Protein AF-A0A3M7NLU6-F1 (afdb_monomer)

Solvent-accessible surface area (backbone atoms only — not comparable to full-atom values): 25432 Å² total; per-residue (Å²): 137,87,86,80,83,90,80,83,86,83,83,80,80,74,83,74,96,72,79,91,69,81,78,71,74,75,53,53,20,54,50,48,94,90,37,78,83,44,77,76,46,84,55,76,46,59,90,83,36,58,66,84,54,38,57,41,34,36,64,94,35,78,49,39,66,69,59,58,72,89,35,48,72,43,39,31,60,65,61,50,48,51,49,52,59,74,25,58,91,34,41,10,62,46,28,34,52,42,37,51,44,50,48,53,22,52,58,48,48,70,73,38,61,45,60,50,98,86,68,51,78,40,63,49,54,74,28,28,39,48,35,65,59,64,88,77,51,95,77,60,64,91,67,68,95,75,68,71,75,70,53,69,74,56,47,55,64,37,35,72,72,86,59,83,66,80,62,97,73,74,68,81,61,52,97,78,67,49,81,67,61,70,32,44,69,71,53,47,49,50,51,45,50,50,50,32,54,48,21,57,76,67,61,32,58,68,64,66,43,27,41,35,51,34,35,53,42,60,52,29,48,45,51,26,52,51,30,48,52,50,31,52,55,41,44,53,54,34,54,52,45,51,51,50,47,51,53,53,51,52,45,46,75,69,70,78,56,61,86,71,42,64,60,53,52,54,49,47,52,52,51,41,53,52,34,52,48,52,35,54,55,29,50,50,49,28,55,52,28,49,50,53,28,50,62,32,56,77,65,47,81,73,68,78,72,70,72,70,75,72,71,76,77,76,70,86,70,84,74,79,78,79,89,76,79,89,78,81,91,77,91,75,90,80,86,79,84,84,79,82,81,80,86,83,80,81,78,82,81,81,78,85,87,82,83,80,86,88,87,85,87,82,82,88,86,86,83,91,79,90,79,94,74,80,85,78,79,83,75,72,76,75,80,80,72,80,77,78,72,76,63,76,67,68,81,70,53,83,76,82,123

Foldseek 3Di:
DDDDDDDDDDDDDDPDPDDPPPCPVQDFQQDQLVCNVPDGGPDGFDPVQQPLQCLQQPNPDPLSLLQDPVLFRTHHPVRLVVLCVVCVVQQLVSQLSSLSRVLSSLVSQQPDWFAFPVRDIGRQFPFWFKAADDCPDPPNDPDDPPQDDDPPVSVCLRDVPPPPDDDPPPPDDDDLRDPTPTHDSVRVNVVSVVQSVVSNVVSHHRGRMYIHTHGQLNVLVSQLVVLVVQLVVLVVVLVVLVVVLVVLVVCVVVVNDDPVSVVVNVVSVVVNVVSVVSNVVSVVSNVVSVVSSVRVVVGRPDGPPPPPPPPPPPPPPPDDDDDDDDDDDDDDDDDDDDDDDDDPDPDDDDDDDDDDDDDDDDDDDDDDDDDDDDDDDPPPPDPPPPPPPPPVPCVVPVPPD

Mean predicted aligned error: 15.54 Å

Structure (mmCIF, N/CA/C/O backbone):
data_AF-A0A3M7NLU6-F1
#
_entry.id   AF-A0A3M7NLU6-F1
#
loop_
_atom_site.group_PDB
_atom_site.id
_atom_site.type_symbol
_atom_site.label_atom_id
_atom_site.label_alt_id
_atom_site.label_comp_id
_atom_site.label_asym_id
_atom_site.label_entity_id
_atom_site.label_seq_id
_atom_site.pdbx_PDB_ins_code
_atom_site.Cartn_x
_atom_site.Cartn_y
_atom_site.Cartn_z
_atom_site.occupancy
_atom_site.B_iso_or_equiv
_atom_site.auth_seq_id
_atom_site.auth_comp_id
_atom_site.auth_asym_id
_atom_site.auth_atom_id
_atom_site.pdbx_PDB_model_num
ATOM 1 N N . MET A 1 1 ? -59.623 -43.853 -1.944 1.00 43.34 1 MET A N 1
ATOM 2 C CA . MET A 1 1 ? -58.391 -43.489 -2.674 1.00 43.34 1 MET A CA 1
ATOM 3 C C . MET A 1 1 ? -58.543 -42.044 -3.094 1.00 43.34 1 MET A C 1
ATOM 5 O O . MET A 1 1 ? -59.326 -41.757 -3.987 1.00 43.34 1 MET A O 1
ATOM 9 N N . SER A 1 2 ? -57.949 -41.145 -2.314 1.00 37.09 2 SER A N 1
ATOM 10 C CA . SER A 1 2 ? -58.278 -39.720 -2.311 1.00 37.09 2 SER A CA 1
ATOM 11 C C . SER A 1 2 ? -57.424 -38.958 -3.319 1.00 37.09 2 SER A C 1
ATOM 13 O O . SER A 1 2 ? -56.200 -38.962 -3.231 1.00 37.09 2 SER A O 1
ATOM 15 N N . SER A 1 3 ? -58.096 -38.313 -4.267 1.00 39.22 3 SER A N 1
ATOM 16 C CA . SER A 1 3 ? -57.555 -37.350 -5.221 1.00 39.22 3 SER A CA 1
ATOM 17 C C . SER A 1 3 ? -57.434 -35.972 -4.569 1.00 39.22 3 SER A C 1
ATOM 19 O O . SER A 1 3 ? -58.435 -35.442 -4.087 1.00 39.22 3 SER A O 1
ATOM 21 N N . LEU A 1 4 ? -56.245 -35.370 -4.595 1.00 44.31 4 LEU A N 1
ATOM 22 C CA . LEU A 1 4 ? -56.046 -33.963 -4.250 1.00 44.31 4 LEU A CA 1
ATOM 23 C C . LEU A 1 4 ? -55.300 -33.258 -5.385 1.00 44.31 4 LEU A C 1
ATOM 25 O O . LEU A 1 4 ? -54.147 -33.554 -5.685 1.00 44.31 4 LEU A O 1
ATOM 29 N N . THR A 1 5 ? -56.013 -32.332 -6.014 1.00 46.88 5 THR A N 1
ATOM 30 C CA . THR A 1 5 ? -55.510 -31.246 -6.859 1.00 46.88 5 THR A CA 1
ATOM 31 C C . THR A 1 5 ? -54.857 -30.163 -5.991 1.00 46.88 5 THR A C 1
ATOM 33 O O . THR A 1 5 ? -55.408 -29.864 -4.929 1.00 46.88 5 THR A O 1
ATOM 36 N N . PRO A 1 6 ? -53.766 -29.504 -6.420 1.00 48.41 6 PRO A N 1
ATOM 37 C CA . PRO A 1 6 ? -53.266 -28.314 -5.745 1.00 48.41 6 PRO A CA 1
ATOM 38 C C . PRO A 1 6 ? -53.915 -27.044 -6.314 1.00 48.41 6 PRO A C 1
ATOM 40 O O . PRO A 1 6 ? -53.893 -26.798 -7.520 1.00 48.41 6 PRO A O 1
ATOM 43 N N . SER A 1 7 ? -54.495 -26.249 -5.414 1.00 38.16 7 SER A N 1
ATOM 44 C CA . SER A 1 7 ? -55.097 -24.942 -5.674 1.00 38.16 7 SER A CA 1
ATOM 45 C C . SER A 1 7 ? -54.086 -23.805 -5.476 1.00 38.16 7 SER A C 1
ATOM 47 O O . SER A 1 7 ? -53.439 -23.719 -4.438 1.00 38.16 7 SER A O 1
ATOM 49 N N . SER A 1 8 ? -53.988 -22.980 -6.517 1.00 41.34 8 SER A N 1
ATOM 50 C CA . SER A 1 8 ? -53.869 -21.516 -6.599 1.00 41.34 8 SER A CA 1
ATOM 51 C C . SER A 1 8 ? -53.271 -20.660 -5.467 1.00 41.34 8 SER A C 1
ATOM 53 O O . SER A 1 8 ? -53.745 -20.647 -4.336 1.00 41.34 8 SER A O 1
ATOM 55 N N . ASP A 1 9 ? -52.358 -19.793 -5.922 1.00 36.47 9 ASP A N 1
ATOM 56 C CA . ASP A 1 9 ? -52.263 -18.350 -5.656 1.00 36.47 9 ASP A CA 1
ATOM 57 C C . ASP A 1 9 ? -51.984 -17.853 -4.231 1.00 36.47 9 ASP A C 1
ATOM 59 O O . ASP A 1 9 ? -52.881 -17.481 -3.478 1.00 36.47 9 ASP A O 1
ATOM 63 N N . THR A 1 10 ? -50.693 -17.636 -3.954 1.00 37.81 10 THR A N 1
ATOM 64 C CA . THR A 1 10 ? -50.247 -16.661 -2.949 1.00 37.81 10 THR A CA 1
ATOM 65 C C . THR A 1 10 ? -49.453 -15.556 -3.642 1.00 37.81 10 THR A C 1
ATOM 67 O O . THR A 1 10 ? -48.255 -15.674 -3.901 1.00 37.81 10 THR A O 1
ATOM 70 N N . LEU A 1 11 ? -50.153 -14.468 -3.965 1.00 32.41 11 LEU A N 1
ATOM 71 C CA . LEU A 1 11 ? -49.576 -13.200 -4.401 1.00 32.41 11 LEU A CA 1
ATOM 72 C C . LEU A 1 11 ? -48.699 -12.628 -3.276 1.00 32.41 11 LEU A C 1
ATOM 74 O O . LEU A 1 11 ? -49.196 -12.246 -2.217 1.00 32.41 11 LEU A O 1
ATOM 78 N N . TYR A 1 12 ? -47.391 -12.543 -3.513 1.00 36.19 12 TYR A N 1
ATOM 79 C CA . TYR A 1 12 ? -46.491 -11.744 -2.688 1.00 36.19 12 TYR A CA 1
ATOM 80 C C . TYR A 1 12 ? -46.736 -10.261 -2.974 1.00 36.19 12 TYR A C 1
ATOM 82 O O . TYR A 1 12 ? -46.349 -9.731 -4.016 1.00 36.19 12 TYR A O 1
ATOM 90 N N . SER A 1 13 ? -47.381 -9.587 -2.027 1.00 33.62 13 SER A N 1
ATOM 91 C CA . SER A 1 13 ? -47.495 -8.132 -1.989 1.00 33.62 13 SER A CA 1
ATOM 92 C C . SER A 1 13 ? -46.105 -7.497 -1.884 1.00 33.62 13 SER A C 1
ATOM 94 O O . SER A 1 13 ? -45.442 -7.581 -0.850 1.00 33.62 13 SER A O 1
ATOM 96 N N . LEU A 1 14 ? -45.671 -6.841 -2.960 1.00 35.69 14 LEU A N 1
ATOM 97 C CA . LEU A 1 14 ? -44.532 -5.924 -2.964 1.00 35.69 14 LEU A CA 1
ATOM 98 C C . LEU A 1 14 ? -44.822 -4.742 -2.021 1.00 35.69 14 LEU A C 1
ATOM 100 O O . LEU A 1 14 ? -45.878 -4.114 -2.151 1.00 35.69 14 LEU A O 1
ATOM 104 N N . PRO A 1 15 ? -43.911 -4.382 -1.098 1.00 39.62 15 PRO A N 1
ATOM 105 C CA . PRO A 1 15 ? -44.073 -3.171 -0.320 1.00 39.62 15 PRO A CA 1
ATOM 106 C C . PRO A 1 15 ? -43.943 -1.947 -1.231 1.00 39.62 15 PRO A C 1
ATOM 108 O O . PRO A 1 15 ? -42.929 -1.713 -1.888 1.00 39.62 15 PRO A O 1
ATOM 111 N N . SER A 1 16 ? -45.035 -1.189 -1.238 1.00 39.28 16 SER A N 1
ATOM 112 C CA . SER A 1 16 ? -45.249 0.099 -1.882 1.00 39.28 16 SER A CA 1
ATOM 113 C C . SER A 1 16 ? -44.059 1.054 -1.746 1.00 39.28 16 SER A C 1
ATOM 115 O O . SER A 1 16 ? -43.602 1.374 -0.648 1.00 39.28 16 SER A O 1
ATOM 117 N N . THR A 1 17 ? -43.62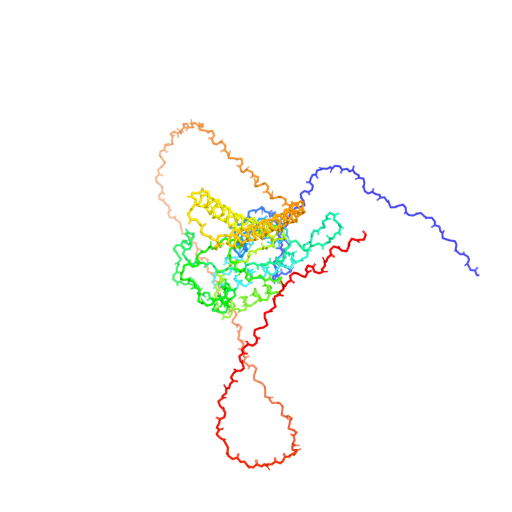4 1.586 -2.887 1.00 47.28 17 THR A N 1
ATOM 118 C CA . THR A 1 17 ? -42.724 2.731 -3.038 1.00 47.28 17 THR A CA 1
ATOM 119 C C . THR A 1 17 ? -43.351 3.984 -2.424 1.00 47.28 17 THR A C 1
ATOM 121 O O . THR A 1 17 ? -44.048 4.740 -3.096 1.00 47.28 17 THR A O 1
ATOM 124 N N . GLY A 1 18 ? -43.120 4.205 -1.131 1.00 39.78 18 GLY A N 1
ATOM 125 C CA . GLY A 1 18 ? -43.609 5.370 -0.398 1.00 39.78 18 GLY A CA 1
ATOM 126 C C . GLY A 1 18 ? -42.501 6.041 0.409 1.00 39.78 18 GLY A C 1
ATOM 127 O O . GLY A 1 18 ? -42.007 5.480 1.376 1.00 39.78 18 GLY A O 1
ATOM 128 N N . SER A 1 19 ? -42.176 7.280 0.037 1.00 38.53 19 SER A N 1
ATOM 129 C CA . SER A 1 19 ? -41.402 8.263 0.810 1.00 38.53 19 SER A CA 1
ATOM 130 C C . SER A 1 19 ? -39.901 7.997 1.007 1.00 38.53 19 SER A C 1
ATOM 132 O O . SER A 1 19 ? -39.433 7.374 1.954 1.00 38.53 19 SER A O 1
ATOM 134 N N . ARG A 1 20 ? -39.113 8.609 0.119 1.00 41.53 20 ARG A N 1
ATOM 135 C CA . ARG A 1 20 ? -37.643 8.645 0.095 1.00 41.53 20 ARG A CA 1
ATOM 136 C C . ARG A 1 20 ? -37.065 9.626 1.133 1.00 41.53 20 ARG A C 1
ATOM 138 O O . ARG A 1 20 ? -36.112 10.352 0.851 1.00 41.53 20 ARG A O 1
ATOM 145 N N . ALA A 1 21 ? -37.650 9.669 2.330 1.00 43.25 21 ALA A N 1
ATOM 146 C CA . ALA A 1 21 ? -37.003 10.266 3.487 1.00 43.25 21 ALA A CA 1
ATOM 147 C C . ALA A 1 21 ? -35.824 9.358 3.833 1.00 43.25 21 ALA A C 1
ATOM 149 O O . ALA A 1 21 ? -36.020 8.217 4.235 1.00 43.25 21 ALA A O 1
ATOM 150 N N . SER A 1 22 ? -34.609 9.847 3.579 1.00 46.53 22 SER A N 1
ATOM 151 C CA . SER A 1 22 ? -33.340 9.183 3.874 1.00 46.53 22 SER A CA 1
ATOM 152 C C . SER A 1 22 ? -33.394 8.566 5.270 1.00 46.53 22 SER A C 1
ATOM 154 O O . SER A 1 22 ? -33.174 9.267 6.259 1.00 46.53 22 SER A O 1
ATOM 156 N N . ALA A 1 23 ? -33.695 7.267 5.349 1.00 44.94 23 ALA A N 1
ATOM 157 C CA . ALA A 1 23 ? -33.526 6.469 6.545 1.00 44.94 23 ALA A CA 1
ATOM 158 C C . ALA A 1 23 ? -32.021 6.424 6.788 1.00 44.94 23 ALA A C 1
ATOM 160 O O . ALA A 1 23 ? -31.314 5.535 6.325 1.00 44.94 23 ALA A O 1
ATOM 161 N N . VAL A 1 24 ? -31.507 7.468 7.438 1.00 53.91 24 VAL A N 1
ATOM 162 C CA . VAL A 1 24 ? -30.212 7.417 8.091 1.00 53.91 24 VAL A CA 1
ATOM 163 C C . VAL A 1 24 ? -30.417 6.377 9.173 1.00 53.91 24 VAL A C 1
ATOM 165 O O . VAL A 1 24 ? -30.942 6.669 10.250 1.00 53.91 24 VAL A O 1
ATOM 168 N N . GLU A 1 25 ? -30.131 5.134 8.809 1.00 58.25 25 GLU A N 1
ATOM 169 C CA . GLU A 1 25 ? -30.081 4.007 9.710 1.00 58.25 25 GLU A CA 1
ATOM 170 C C . GLU A 1 25 ? -29.212 4.462 10.878 1.00 58.25 25 GLU A C 1
ATOM 172 O O . GLU A 1 25 ? -28.054 4.861 10.712 1.00 58.25 25 GLU A O 1
ATOM 177 N N . HIS A 1 26 ? -29.850 4.622 12.035 1.00 65.06 26 HIS A N 1
ATOM 178 C CA . HIS A 1 26 ? -29.208 5.246 13.174 1.00 65.06 26 HIS A CA 1
ATOM 179 C C . HIS A 1 26 ? -28.112 4.299 13.636 1.00 65.06 26 HIS A C 1
ATOM 181 O O . HIS A 1 26 ? -28.404 3.266 14.232 1.00 65.06 26 HIS A O 1
ATOM 187 N N . ILE A 1 27 ? -26.864 4.656 13.345 1.00 71.38 27 ILE A N 1
ATOM 188 C CA . ILE A 1 27 ? -25.698 3.901 13.779 1.00 71.38 27 ILE A CA 1
ATOM 189 C C . ILE A 1 27 ? -25.696 3.899 15.313 1.00 71.38 27 ILE A C 1
ATOM 191 O O . ILE A 1 27 ? -25.546 4.948 15.951 1.00 71.38 27 ILE A O 1
ATOM 195 N N . ARG A 1 28 ? -25.935 2.722 15.895 1.00 77.44 28 ARG A N 1
ATOM 196 C CA . ARG A 1 28 ? -25.990 2.524 17.346 1.00 77.44 28 ARG A CA 1
ATOM 197 C C . ARG A 1 28 ? -24.605 2.214 17.887 1.00 77.44 28 ARG A C 1
ATOM 199 O O . ARG A 1 28 ? -23.745 1.712 17.167 1.00 77.44 28 ARG A O 1
ATOM 206 N N . CYS A 1 29 ? -24.408 2.531 19.161 1.00 82.12 29 CYS A N 1
ATOM 207 C CA . CYS A 1 29 ? -23.215 2.102 19.866 1.00 82.12 29 CYS A CA 1
ATOM 208 C C . CYS A 1 29 ? -23.283 0.583 20.038 1.00 82.12 29 CYS A C 1
ATOM 210 O O . CYS A 1 29 ? -24.271 0.043 20.534 1.00 82.12 29 CYS A O 1
ATOM 212 N N . GLU A 1 30 ? -22.238 -0.088 19.580 1.00 79.69 30 GLU A N 1
ATOM 213 C CA . GLU A 1 30 ? -22.092 -1.529 19.659 1.00 79.69 30 GLU A CA 1
ATOM 214 C C . GLU A 1 30 ? -21.817 -1.949 21.107 1.00 79.69 30 GLU A C 1
ATOM 216 O O . GLU A 1 30 ? -21.178 -1.190 21.853 1.00 79.69 30 GLU A O 1
ATOM 221 N N . PRO A 1 31 ? -22.311 -3.131 21.517 1.00 73.06 31 PRO A N 1
ATOM 222 C CA . PRO A 1 31 ? -21.926 -3.723 22.788 1.00 73.06 31 PRO A CA 1
ATOM 223 C C . PRO A 1 31 ? -20.411 -3.941 22.818 1.00 73.06 31 PRO A C 1
ATOM 225 O O . PRO A 1 31 ? -19.740 -3.988 21.780 1.00 73.06 31 PRO A O 1
ATOM 228 N N . ASP A 1 32 ? -19.861 -4.022 24.025 1.00 73.19 32 ASP A N 1
ATOM 229 C CA . ASP A 1 32 ? -18.447 -4.318 24.198 1.00 73.19 32 ASP A CA 1
ATOM 230 C C . ASP A 1 32 ? -18.114 -5.636 23.479 1.00 73.19 32 ASP A C 1
ATOM 232 O O . ASP A 1 32 ? -18.761 -6.641 23.759 1.00 73.19 32 ASP A O 1
ATOM 236 N N . PRO A 1 33 ? -17.105 -5.686 22.589 1.00 69.81 33 PRO A N 1
ATOM 237 C CA . PRO A 1 33 ? -16.631 -6.959 22.057 1.00 69.81 33 PRO A CA 1
ATOM 238 C C . PRO A 1 33 ? -16.288 -7.987 23.150 1.00 69.81 33 PRO A C 1
ATOM 240 O O . PRO A 1 33 ? -16.309 -9.183 22.878 1.00 69.81 33 PRO A O 1
ATOM 243 N N . LEU A 1 34 ? -15.952 -7.521 24.359 1.00 67.12 34 LEU A N 1
ATOM 244 C CA . LEU A 1 34 ? -15.660 -8.350 25.530 1.00 67.12 34 LEU A CA 1
ATOM 245 C C . LEU A 1 34 ? -16.882 -8.691 26.393 1.00 67.12 34 LEU A C 1
ATOM 247 O O . LEU A 1 34 ? -16.785 -9.580 27.233 1.00 67.12 34 LEU A O 1
ATOM 251 N N . ASP A 1 35 ? -18.001 -7.999 26.205 1.00 71.12 35 ASP A N 1
ATOM 252 C CA . ASP A 1 35 ? -19.240 -8.203 26.955 1.00 71.12 35 ASP A CA 1
ATOM 253 C C . ASP A 1 35 ? -20.427 -8.102 25.979 1.00 71.12 35 ASP A C 1
ATOM 255 O O . ASP A 1 35 ? -21.037 -7.034 25.835 1.00 71.12 35 ASP A O 1
ATOM 259 N N . PRO A 1 36 ? -20.715 -9.191 25.236 1.00 65.25 36 PRO A N 1
ATOM 260 C CA . PRO A 1 36 ? -21.807 -9.220 24.265 1.00 65.25 36 PRO A CA 1
ATOM 261 C C . PRO A 1 36 ? -23.186 -9.093 24.926 1.00 65.25 36 PRO A C 1
ATOM 263 O O . PRO A 1 36 ? -24.146 -8.741 24.239 1.00 65.25 36 PRO A O 1
ATOM 266 N N . ASP A 1 37 ? -23.268 -9.330 26.238 1.00 67.12 37 ASP A N 1
ATOM 267 C CA . ASP A 1 37 ? -24.488 -9.234 27.041 1.00 67.12 37 ASP A CA 1
ATOM 268 C C . ASP A 1 37 ? -24.705 -7.818 27.607 1.00 67.12 37 ASP A C 1
ATOM 270 O O . ASP A 1 37 ? -25.737 -7.533 28.224 1.00 67.12 37 ASP A O 1
ATOM 274 N N . ALA A 1 38 ? -23.764 -6.895 27.371 1.00 70.31 38 ALA A N 1
ATOM 275 C CA . ALA A 1 38 ? -23.902 -5.505 27.768 1.00 70.31 38 ALA A CA 1
ATOM 276 C C . ALA A 1 38 ? -25.153 -4.876 27.136 1.00 70.31 38 ALA A C 1
ATOM 278 O O . ALA A 1 38 ? -25.375 -4.940 25.923 1.00 70.31 38 ALA A O 1
ATOM 279 N N . ASN A 1 39 ? -25.948 -4.200 27.970 1.00 73.44 39 ASN A N 1
ATOM 280 C CA . ASN A 1 39 ? -27.158 -3.500 27.546 1.00 73.44 39 ASN A CA 1
ATOM 281 C C . ASN A 1 39 ? -26.903 -2.643 26.298 1.00 73.44 39 ASN A C 1
ATOM 283 O O . ASN A 1 39 ? -26.002 -1.798 26.275 1.00 73.44 39 ASN A O 1
ATOM 287 N N . VAL A 1 40 ? -27.738 -2.834 25.270 1.00 73.44 40 VAL A N 1
ATOM 288 C CA . VAL A 1 40 ? -27.629 -2.101 24.006 1.00 73.44 40 VAL A CA 1
ATOM 289 C C . VAL A 1 40 ? -27.730 -0.606 24.282 1.00 73.44 40 VAL A C 1
ATOM 291 O O . VAL A 1 40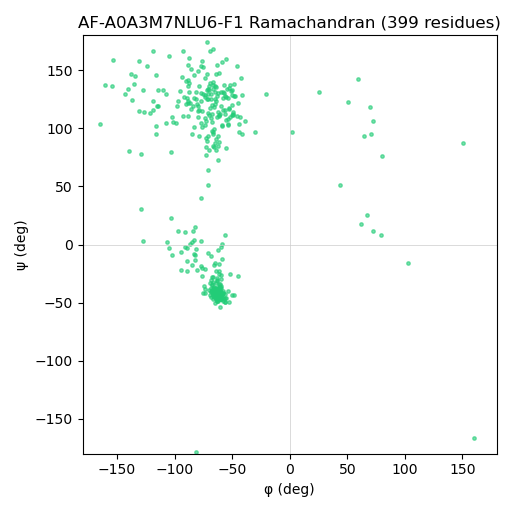 ? -28.762 -0.087 24.711 1.00 73.44 40 VAL A O 1
ATOM 294 N N . CYS A 1 41 ? -26.643 0.104 24.006 1.00 79.50 41 CYS A N 1
ATOM 295 C CA . CYS A 1 41 ? -26.591 1.542 24.167 1.00 79.50 41 CYS A CA 1
ATOM 296 C C . CYS A 1 41 ? -27.563 2.218 23.191 1.00 79.50 41 CYS A C 1
ATOM 298 O O . CYS A 1 41 ? -27.427 2.100 21.971 1.00 79.50 41 CYS A O 1
ATOM 300 N N . LEU A 1 42 ? -28.519 2.982 23.719 1.00 80.44 42 LEU A N 1
ATOM 301 C CA . LEU A 1 42 ? -29.465 3.751 22.902 1.00 80.44 42 LEU A CA 1
ATOM 302 C C . LEU A 1 42 ? -28.884 5.084 22.402 1.00 80.44 42 LEU A C 1
ATOM 304 O O . LEU A 1 42 ? -29.544 5.804 21.649 1.00 80.44 42 LEU A O 1
ATOM 308 N N . ALA A 1 43 ? -27.659 5.434 22.809 1.00 78.94 43 ALA A N 1
ATOM 309 C CA . ALA A 1 43 ? -27.017 6.669 22.382 1.00 78.94 43 ALA A CA 1
ATOM 310 C C . ALA A 1 43 ? -26.713 6.640 20.877 1.00 78.94 43 ALA A C 1
ATOM 312 O O . ALA A 1 43 ? -26.219 5.650 20.331 1.00 78.94 43 ALA A O 1
ATOM 313 N N . LYS A 1 44 ? -26.976 7.767 20.208 1.00 75.75 44 LYS A N 1
ATOM 314 C CA . LYS A 1 44 ? -26.626 7.955 18.798 1.00 75.75 44 LYS A CA 1
ATOM 315 C C . LYS A 1 44 ? -25.120 8.162 18.677 1.00 75.75 44 LYS A C 1
ATOM 317 O O . LYS A 1 44 ? -24.579 9.059 19.320 1.00 75.75 44 LYS A O 1
ATOM 322 N N . VAL A 1 45 ? -24.465 7.368 17.832 1.00 73.12 45 VAL A N 1
ATOM 323 C CA . VAL A 1 45 ? -23.037 7.530 17.543 1.00 73.12 45 VAL A CA 1
ATOM 324 C C . VAL A 1 45 ? -22.864 8.608 16.478 1.00 73.12 45 VAL A C 1
ATOM 326 O O . VAL A 1 45 ? -23.472 8.563 15.407 1.00 73.12 45 VAL A O 1
ATOM 329 N N . THR A 1 46 ? -22.035 9.598 16.777 1.00 70.50 46 THR A N 1
ATOM 330 C CA . THR A 1 46 ? -21.637 10.652 15.845 1.00 70.50 46 THR A CA 1
ATOM 331 C C . THR A 1 46 ? -20.342 10.273 15.124 1.00 70.50 46 THR A C 1
ATOM 333 O O . THR A 1 46 ? -19.629 9.343 15.500 1.00 70.50 46 THR A O 1
ATOM 336 N N . THR A 1 47 ? -19.994 10.992 14.056 1.00 63.34 47 THR A N 1
ATOM 337 C CA . THR A 1 47 ? -18.750 10.742 13.305 1.00 63.34 47 THR A CA 1
ATOM 338 C C . THR A 1 47 ? -17.481 10.920 14.142 1.00 63.34 47 THR A C 1
ATOM 340 O O . THR A 1 47 ? -16.450 10.340 13.803 1.00 63.34 47 THR A O 1
ATOM 343 N N . ASP A 1 48 ? -17.559 11.686 15.231 1.00 60.75 48 ASP A N 1
ATOM 344 C CA . ASP A 1 48 ? -16.418 12.039 16.078 1.00 60.75 48 ASP A CA 1
ATOM 345 C C . ASP A 1 48 ? -16.073 10.961 17.113 1.00 60.75 48 ASP A C 1
ATOM 347 O O . ASP A 1 48 ? -15.011 11.030 17.733 1.00 60.75 48 ASP A O 1
ATOM 351 N N . ASP A 1 49 ? -16.911 9.934 17.248 1.00 59.88 49 ASP A N 1
ATOM 352 C CA . ASP A 1 49 ? -16.805 8.888 18.270 1.00 59.88 49 ASP A CA 1
ATOM 353 C C . ASP A 1 49 ? -15.829 7.745 17.895 1.00 59.88 49 ASP A C 1
ATOM 355 O O . ASP A 1 49 ? -15.630 6.789 18.639 1.00 59.88 49 ASP A O 1
ATOM 359 N N . ARG A 1 50 ? -15.131 7.850 16.755 1.00 58.78 50 ARG A N 1
ATOM 360 C CA . ARG A 1 50 ? -14.256 6.795 16.180 1.00 58.78 50 ARG A CA 1
ATOM 361 C C . ARG A 1 50 ? -12.842 6.715 16.750 1.00 58.78 50 ARG A C 1
ATOM 363 O O . ARG A 1 50 ? -11.933 6.160 16.130 1.00 58.78 50 ARG A O 1
ATOM 370 N N . GLN A 1 51 ? -12.594 7.346 17.888 1.00 61.41 51 GLN A N 1
ATOM 371 C CA . GLN A 1 51 ? -11.228 7.730 18.246 1.00 61.41 51 GLN A CA 1
ATOM 372 C C . GLN A 1 51 ? -10.403 6.602 18.877 1.00 61.41 51 GLN A C 1
ATOM 374 O O . GLN A 1 51 ? -9.177 6.716 18.897 1.00 61.41 51 GLN A O 1
ATOM 379 N N . GLY A 1 52 ? -11.030 5.495 19.290 1.00 64.62 52 GLY A N 1
ATOM 380 C CA . GLY A 1 52 ? -10.386 4.476 20.124 1.00 64.62 52 GLY A CA 1
ATOM 381 C C . GLY A 1 52 ? -9.219 3.720 19.493 1.00 64.62 52 GLY A C 1
ATOM 382 O O . GLY A 1 52 ? -8.224 3.483 20.170 1.00 64.62 52 GLY A O 1
ATOM 383 N N . ILE A 1 53 ? -9.302 3.394 18.199 1.00 81.56 53 ILE A N 1
ATOM 384 C CA . ILE A 1 53 ? -8.292 2.577 17.490 1.00 81.56 53 ILE A CA 1
ATOM 385 C C . ILE A 1 53 ? -7.770 3.224 16.203 1.00 81.56 53 ILE A C 1
ATOM 387 O O . ILE A 1 53 ? -6.945 2.657 15.495 1.00 81.56 53 ILE A O 1
ATOM 391 N N . SER A 1 54 ? -8.222 4.444 15.896 1.00 74.25 54 SER A N 1
ATOM 392 C CA . SER A 1 54 ? -7.809 5.166 14.683 1.00 74.25 54 SER A CA 1
ATOM 393 C C . SER A 1 54 ? -6.299 5.422 14.608 1.00 74.25 54 SER A C 1
ATOM 395 O O . SER A 1 54 ? -5.755 5.554 13.515 1.00 74.25 54 SER A O 1
ATOM 397 N N . HIS A 1 55 ? -5.625 5.487 15.760 1.00 82.31 55 HIS A N 1
ATOM 398 C CA . HIS A 1 55 ? -4.177 5.639 15.843 1.00 82.31 55 HIS A CA 1
ATOM 399 C C . HIS A 1 55 ? -3.461 4.399 15.292 1.00 82.31 55 HIS A C 1
ATOM 401 O O . HIS A 1 55 ? -2.559 4.566 14.484 1.00 82.31 55 HIS A O 1
ATOM 407 N N . PHE A 1 56 ? -3.937 3.186 15.602 1.00 89.44 56 PHE A N 1
ATOM 408 C CA . PHE A 1 56 ? -3.361 1.945 15.080 1.00 89.44 56 PHE A CA 1
ATOM 409 C C . PHE A 1 56 ? -3.438 1.865 13.555 1.00 89.44 56 PHE A C 1
ATOM 411 O O . PHE A 1 56 ? -2.521 1.367 12.931 1.00 89.44 56 PHE A O 1
ATOM 418 N N . PHE A 1 57 ? -4.480 2.396 12.913 1.00 86.75 57 PHE A N 1
ATOM 419 C CA . PHE A 1 57 ? -4.560 2.404 11.446 1.00 86.75 57 PHE A CA 1
ATOM 420 C C . PHE A 1 57 ? -3.956 3.659 10.797 1.00 86.75 57 PHE A C 1
ATOM 422 O O . PHE A 1 57 ? -4.160 3.883 9.606 1.00 86.75 57 PHE A O 1
ATOM 429 N N . GLY A 1 58 ? -3.233 4.500 11.546 1.00 78.81 58 GLY A N 1
ATOM 430 C CA . GLY A 1 58 ? -2.605 5.721 11.039 1.00 78.81 58 GLY A CA 1
ATOM 431 C C . GLY A 1 58 ? -3.570 6.900 10.911 1.00 78.81 58 GLY A C 1
ATOM 432 O O . GLY A 1 58 ? -3.991 7.280 9.819 1.00 78.81 58 GLY A O 1
ATOM 433 N N . ARG A 1 59 ? -3.922 7.535 12.031 1.00 73.00 59 ARG A N 1
ATOM 434 C CA . ARG A 1 59 ? -4.923 8.617 12.067 1.00 73.00 59 ARG A CA 1
ATOM 435 C C . ARG A 1 59 ? -4.644 9.713 11.023 1.00 73.00 59 ARG A C 1
ATOM 437 O O . ARG A 1 59 ? -3.549 10.265 10.953 1.00 73.00 59 ARG A O 1
ATOM 444 N N . ASN A 1 60 ? -5.682 10.099 10.272 1.00 65.94 60 ASN A N 1
ATOM 445 C CA . ASN A 1 60 ? -5.647 11.148 9.238 1.00 65.94 60 ASN A CA 1
ATOM 446 C C . ASN A 1 60 ? -4.701 10.875 8.056 1.00 65.94 60 ASN A C 1
ATOM 448 O O . ASN A 1 60 ? -4.375 11.801 7.308 1.00 65.94 60 ASN A O 1
ATOM 452 N N . LYS A 1 61 ? -4.270 9.628 7.850 1.00 73.88 61 LYS A N 1
ATOM 453 C CA . LYS A 1 61 ? -3.529 9.255 6.646 1.00 73.88 61 LYS A CA 1
ATOM 454 C C . LYS A 1 61 ? -4.498 8.902 5.512 1.00 73.88 61 LYS A C 1
ATOM 456 O O . LYS A 1 61 ? -5.618 8.442 5.738 1.00 73.88 61 LYS A O 1
ATOM 461 N N . LYS A 1 62 ? -4.062 9.129 4.264 1.00 74.44 62 LYS A N 1
ATOM 462 C CA . LYS A 1 62 ? -4.828 8.766 3.053 1.00 74.44 62 LYS A CA 1
ATOM 463 C C . LYS A 1 62 ? -5.319 7.306 3.062 1.00 74.44 62 LYS A C 1
ATOM 465 O O . LYS A 1 62 ? -6.483 7.117 2.722 1.00 74.44 62 LYS A O 1
ATOM 470 N N . PRO A 1 63 ? -4.511 6.303 3.466 1.00 76.00 63 PRO A N 1
ATOM 471 C CA . PRO A 1 63 ? -4.953 4.912 3.449 1.00 76.00 63 PRO A CA 1
ATOM 472 C C . PRO A 1 63 ? -6.080 4.648 4.450 1.00 76.00 63 PRO A C 1
ATOM 474 O O . PRO A 1 63 ? -7.055 3.979 4.136 1.00 76.00 63 PRO A O 1
ATOM 477 N N . THR A 1 64 ? -6.027 5.254 5.630 1.00 79.19 64 THR A N 1
ATOM 478 C CA . THR A 1 64 ? -7.043 5.116 6.687 1.00 79.19 64 THR A CA 1
ATOM 479 C C . THR A 1 64 ? -8.368 5.754 6.298 1.00 79.19 64 THR A C 1
ATOM 481 O O . THR A 1 64 ? -9.424 5.265 6.682 1.00 79.19 64 THR A O 1
ATOM 484 N N . ALA A 1 65 ? -8.331 6.813 5.482 1.00 80.25 65 ALA A N 1
ATOM 485 C CA . ALA A 1 65 ? -9.533 7.415 4.910 1.00 80.25 65 ALA A CA 1
ATOM 486 C C . ALA A 1 65 ? -10.279 6.472 3.947 1.00 80.25 65 ALA A C 1
ATOM 488 O O . ALA A 1 65 ? -11.442 6.732 3.643 1.00 80.25 65 ALA A O 1
ATOM 489 N N . SER A 1 66 ? -9.630 5.397 3.477 1.00 81.00 66 SER A N 1
ATOM 490 C CA . SER A 1 66 ? -10.282 4.352 2.682 1.00 81.00 66 SER A CA 1
ATOM 491 C C . SER A 1 66 ? -11.130 3.399 3.524 1.00 81.00 66 SER A C 1
ATOM 493 O O . SER A 1 66 ? -11.974 2.725 2.943 1.00 81.00 66 SER A O 1
ATOM 495 N N . ILE A 1 67 ? -10.926 3.341 4.851 1.00 86.88 67 ILE A N 1
ATOM 496 C CA . ILE A 1 67 ? -11.677 2.467 5.760 1.00 86.88 67 ILE A CA 1
ATOM 497 C C . ILE A 1 67 ? -13.048 3.087 6.044 1.00 86.88 67 ILE A C 1
ATOM 499 O O . ILE A 1 67 ? -13.123 4.155 6.661 1.00 86.88 67 ILE A O 1
ATOM 503 N N . PRO A 1 68 ? -14.149 2.437 5.633 1.00 85.19 68 PRO A N 1
ATOM 504 C CA . PRO A 1 68 ? -15.480 2.971 5.870 1.00 85.19 68 PRO A CA 1
ATOM 505 C C . PRO A 1 68 ? -15.892 2.789 7.322 1.00 85.19 68 PRO A C 1
ATOM 507 O O . PRO A 1 68 ? -15.460 1.871 8.011 1.00 85.19 68 PRO A O 1
ATOM 510 N N . ASP A 1 69 ? -16.758 3.672 7.791 1.00 82.19 69 ASP A N 1
ATOM 511 C CA . ASP A 1 69 ? -17.076 3.798 9.215 1.00 82.19 69 ASP A CA 1
ATOM 512 C C . ASP A 1 69 ? -17.638 2.540 9.850 1.00 82.19 69 ASP A C 1
ATOM 514 O O . ASP A 1 69 ? -17.360 2.266 11.011 1.00 82.19 69 ASP A O 1
ATOM 518 N N . ASN A 1 70 ? -18.432 1.795 9.083 1.00 83.69 70 ASN A N 1
ATOM 519 C CA . ASN A 1 70 ? -19.059 0.564 9.532 1.00 83.69 70 ASN A CA 1
ATOM 520 C C . ASN A 1 70 ? -18.040 -0.563 9.772 1.00 83.69 70 ASN A C 1
ATOM 522 O O . ASN A 1 70 ? -18.392 -1.591 10.340 1.00 83.69 70 ASN A O 1
ATOM 526 N N . MET A 1 71 ? -16.779 -0.379 9.368 1.00 89.19 71 MET A N 1
ATOM 527 C CA . MET A 1 71 ? -15.690 -1.310 9.667 1.00 89.19 71 MET A CA 1
ATOM 528 C C . MET A 1 71 ? -15.131 -1.124 11.083 1.00 89.19 71 MET A C 1
ATOM 530 O O . MET A 1 71 ? -14.518 -2.039 11.623 1.00 89.19 71 MET A O 1
ATOM 534 N N . PHE A 1 72 ? -15.318 0.039 11.707 1.00 87.44 72 PHE A N 1
ATOM 535 C CA . PHE A 1 72 ? -14.865 0.264 13.078 1.00 87.44 72 PHE A CA 1
ATOM 536 C C . PHE A 1 72 ? -15.953 -0.159 14.067 1.00 87.44 72 PHE A C 1
ATOM 538 O O . PHE A 1 72 ? -17.124 0.117 13.806 1.00 87.44 72 PHE A O 1
ATOM 545 N N . PRO A 1 73 ? -15.597 -0.768 15.212 1.00 85.88 73 PRO A N 1
ATOM 546 C CA . PRO A 1 73 ? -16.488 -0.822 16.354 1.00 85.88 73 PRO A CA 1
ATOM 547 C C . PRO A 1 73 ? -16.901 0.589 16.750 1.00 85.88 73 PRO A C 1
ATOM 549 O O . PRO A 1 73 ? -16.067 1.486 16.904 1.00 85.88 73 PRO A O 1
ATOM 552 N N . LEU A 1 74 ? -18.204 0.794 16.867 1.00 83.81 74 LEU A N 1
ATOM 553 C CA . LEU A 1 74 ? -18.785 2.104 17.111 1.00 83.81 74 LEU A CA 1
ATOM 554 C C . LEU A 1 74 ? -19.147 2.184 18.582 1.00 83.81 74 LEU A C 1
ATOM 556 O O . LEU A 1 74 ? -20.116 1.581 19.015 1.00 83.81 74 LEU A O 1
ATOM 560 N N . LEU A 1 75 ? -18.370 2.930 19.355 1.00 81.12 75 LEU A N 1
ATOM 561 C CA . LEU A 1 75 ? -18.662 3.190 20.761 1.00 81.12 75 LEU A CA 1
ATOM 562 C C . LEU A 1 75 ? -19.046 4.649 20.888 1.00 81.12 75 LEU A C 1
ATOM 564 O O . LEU A 1 75 ? -18.344 5.498 20.351 1.00 81.12 75 LEU A O 1
ATOM 568 N N . CYS A 1 76 ? -20.131 4.963 21.594 1.00 82.12 76 CYS A N 1
ATOM 569 C CA . CYS A 1 76 ? -20.421 6.359 21.899 1.00 82.12 76 CYS A CA 1
ATOM 570 C C . CYS A 1 76 ? -19.301 6.945 22.775 1.00 82.12 76 CYS A C 1
ATOM 572 O O . CYS A 1 76 ? -18.632 6.220 23.525 1.00 82.12 76 CYS A O 1
ATOM 574 N N . ARG A 1 77 ? -19.112 8.269 22.718 1.00 82.25 77 ARG A N 1
ATOM 575 C CA . ARG A 1 77 ? -18.123 8.968 23.550 1.00 82.25 77 ARG A CA 1
ATOM 576 C C . ARG A 1 77 ? -18.202 8.578 25.023 1.00 82.25 77 ARG A C 1
ATOM 578 O O . ARG A 1 77 ? -17.160 8.361 25.631 1.00 82.25 77 ARG A O 1
ATOM 585 N N . THR A 1 78 ? -19.413 8.483 25.570 1.00 84.00 78 THR A N 1
ATOM 586 C CA . THR A 1 78 ? -19.649 8.148 26.978 1.00 84.00 78 THR A CA 1
ATOM 587 C C . THR A 1 78 ? -19.090 6.771 27.322 1.00 84.00 78 THR A C 1
ATOM 589 O O . THR A 1 78 ? -18.239 6.682 28.194 1.00 84.00 78 THR A O 1
ATOM 592 N N . HIS A 1 79 ? -19.458 5.717 26.588 1.00 84.19 79 HIS A N 1
ATOM 593 C CA . HIS A 1 79 ? -18.948 4.365 26.844 1.00 84.19 79 HIS A CA 1
ATOM 594 C C . HIS A 1 79 ? -17.441 4.245 26.621 1.00 84.19 79 HIS A C 1
ATOM 596 O O . HIS A 1 79 ? -16.757 3.562 27.380 1.00 84.19 79 HIS A O 1
ATOM 602 N N . TYR A 1 80 ? -16.899 4.921 25.605 1.00 84.31 80 TYR A N 1
ATOM 603 C CA . TYR A 1 80 ? -15.454 4.938 25.399 1.00 84.31 80 TYR A CA 1
ATOM 604 C C . TYR A 1 80 ? -14.726 5.590 26.583 1.00 84.31 80 TYR A C 1
ATOM 606 O O . TYR A 1 80 ? -13.752 5.038 27.093 1.00 84.31 80 TYR A O 1
ATOM 614 N N . GLN A 1 81 ? -15.217 6.744 27.045 1.00 84.25 81 GLN A N 1
ATOM 615 C CA . GLN A 1 81 ? -14.661 7.442 28.200 1.00 84.25 81 GLN A CA 1
ATOM 616 C C . GLN A 1 81 ? -14.813 6.618 29.477 1.00 84.25 81 GLN A C 1
ATOM 618 O O . GLN A 1 81 ? -13.838 6.465 30.201 1.00 84.25 81 GLN A O 1
ATOM 623 N N . GLU A 1 82 ? -15.986 6.046 29.741 1.00 85.31 82 GLU A N 1
ATOM 624 C CA . GLU A 1 82 ? -16.219 5.175 30.895 1.00 85.31 82 GLU A CA 1
ATOM 625 C C . GLU A 1 82 ? -15.235 4.011 30.928 1.00 85.31 82 GLU A C 1
ATOM 627 O O . GLU A 1 82 ? -14.631 3.772 31.967 1.00 85.31 82 GLU A O 1
ATOM 632 N N . LYS A 1 83 ? -15.000 3.335 29.799 1.00 85.19 83 LYS A N 1
ATOM 633 C CA . LYS A 1 83 ? -13.977 2.286 29.705 1.00 85.19 83 LYS A CA 1
ATOM 634 C C . LYS A 1 83 ? -12.576 2.814 29.987 1.00 85.19 83 LYS A C 1
ATOM 636 O O . LYS A 1 83 ? -11.847 2.226 30.779 1.00 85.19 83 LYS A O 1
ATOM 641 N N . GLN A 1 84 ? -12.215 3.945 29.385 1.00 85.38 84 GLN A N 1
ATOM 642 C CA . GLN A 1 84 ? -10.919 4.580 29.616 1.00 85.38 84 GLN A CA 1
ATOM 643 C C . GLN A 1 84 ? -10.720 4.974 31.092 1.00 85.38 84 GLN A C 1
ATOM 645 O O . GLN A 1 84 ? -9.610 4.868 31.604 1.00 85.38 84 GLN A O 1
ATOM 650 N N . TYR A 1 85 ? -11.771 5.425 31.783 1.00 88.06 85 TYR A N 1
ATOM 651 C CA . TYR A 1 85 ? -11.716 5.745 33.210 1.00 88.06 85 TYR A CA 1
ATOM 652 C C . TYR A 1 85 ? -11.703 4.488 34.086 1.00 88.06 85 TYR A C 1
ATOM 654 O O . TYR A 1 85 ? -10.927 4.444 35.034 1.00 88.06 85 TYR A O 1
ATOM 662 N N . ARG A 1 86 ? -12.507 3.464 33.762 1.00 88.25 86 ARG A N 1
ATOM 663 C CA . ARG A 1 86 ? -12.546 2.178 34.484 1.00 88.25 86 ARG A CA 1
ATOM 664 C C . ARG A 1 86 ? -11.194 1.473 34.470 1.00 88.25 86 ARG A C 1
ATOM 666 O O . ARG A 1 86 ? -10.811 0.889 35.472 1.00 88.25 86 ARG A O 1
ATOM 673 N N . TRP A 1 87 ? -10.469 1.565 33.360 1.00 89.75 87 TRP A N 1
ATOM 674 C CA . TRP A 1 87 ? -9.142 0.971 33.198 1.00 89.75 87 TRP A CA 1
ATOM 675 C C . TRP A 1 87 ? -8.009 1.995 33.293 1.00 89.75 87 TRP A C 1
ATOM 677 O O . TRP A 1 87 ? -6.917 1.762 32.784 1.00 89.75 87 TRP A O 1
ATOM 687 N N . ARG A 1 88 ? -8.243 3.144 33.943 1.00 90.06 88 ARG A N 1
ATOM 688 C CA . ARG A 1 88 ? -7.188 4.144 34.163 1.00 90.06 88 ARG A CA 1
ATOM 689 C C . ARG A 1 88 ? -5.987 3.534 34.890 1.00 90.06 88 ARG A C 1
ATOM 691 O O . ARG A 1 88 ? -4.854 3.817 34.512 1.00 90.06 88 ARG A O 1
ATOM 698 N N . ASP A 1 89 ? -6.267 2.716 35.899 1.00 93.38 89 ASP A N 1
ATOM 699 C CA . ASP A 1 89 ? -5.259 2.094 36.761 1.00 93.38 89 ASP A CA 1
ATOM 700 C C . ASP A 1 89 ? -4.798 0.723 36.228 1.00 93.38 89 ASP A C 1
ATOM 702 O O . ASP A 1 89 ? -3.893 0.113 36.788 1.00 93.38 89 ASP A O 1
ATOM 706 N N . ASP A 1 90 ? -5.386 0.258 35.118 1.00 94.62 90 ASP A N 1
ATOM 707 C CA . ASP A 1 90 ? -5.018 -0.977 34.420 1.00 94.62 90 ASP A CA 1
ATOM 708 C C . ASP A 1 90 ? -4.810 -0.704 32.915 1.00 94.62 90 ASP A C 1
ATOM 710 O O . ASP A 1 90 ? -5.675 -0.986 32.072 1.00 94.62 90 ASP A O 1
ATOM 714 N N . PRO A 1 91 ? -3.653 -0.125 32.540 1.00 91.81 91 PRO A N 1
ATOM 715 C CA . PRO A 1 91 ? -3.358 0.198 31.148 1.00 91.81 91 PRO A CA 1
ATOM 716 C C . PRO A 1 91 ? -3.320 -1.039 30.240 1.00 91.81 91 PRO A C 1
ATOM 718 O O . PRO A 1 91 ? -3.566 -0.909 29.038 1.00 91.81 91 PRO A O 1
ATOM 721 N N . ALA A 1 92 ? -3.041 -2.225 30.790 1.00 94.25 92 ALA A N 1
ATOM 722 C CA . ALA A 1 92 ? -3.016 -3.470 30.036 1.00 94.25 92 ALA A CA 1
ATOM 723 C C . ALA A 1 92 ? -4.420 -3.943 29.663 1.00 94.25 92 ALA A C 1
ATOM 725 O O . ALA A 1 92 ? -4.631 -4.328 28.511 1.00 94.25 92 ALA A O 1
ATOM 726 N N . ALA A 1 93 ? -5.394 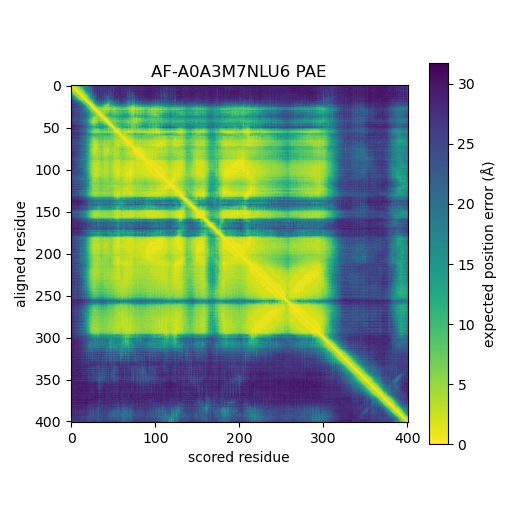-3.854 30.576 1.00 93.44 93 ALA A N 1
ATOM 727 C CA . ALA A 1 93 ? -6.792 -4.139 30.254 1.00 93.44 93 ALA A CA 1
ATOM 728 C C . ALA A 1 93 ? -7.319 -3.205 29.156 1.00 93.44 93 ALA A C 1
ATOM 730 O O . ALA A 1 93 ? -7.945 -3.664 28.196 1.00 93.44 93 ALA A O 1
ATOM 731 N N . PHE A 1 94 ? -6.995 -1.908 29.225 1.00 91.81 94 PHE A N 1
ATOM 732 C CA . PHE A 1 94 ? -7.386 -0.973 28.169 1.00 91.81 94 PHE A CA 1
ATOM 733 C C . PHE A 1 94 ? -6.705 -1.280 26.827 1.00 91.81 94 PHE A C 1
ATOM 735 O O . PHE A 1 94 ? -7.360 -1.265 25.783 1.00 91.81 94 PHE A O 1
ATOM 742 N N . ALA A 1 95 ? -5.409 -1.604 26.832 1.00 92.62 95 ALA A N 1
ATOM 743 C CA . ALA A 1 95 ? -4.681 -1.988 25.622 1.00 92.62 95 ALA A CA 1
ATOM 744 C C . ALA A 1 95 ? -5.216 -3.296 25.012 1.00 92.62 95 ALA A C 1
ATOM 746 O O . ALA A 1 95 ? -5.336 -3.414 23.789 1.00 92.62 95 ALA A O 1
ATOM 747 N N . ALA A 1 96 ? -5.585 -4.267 25.849 1.00 93.50 96 ALA A N 1
ATOM 748 C CA . ALA A 1 96 ? -6.208 -5.512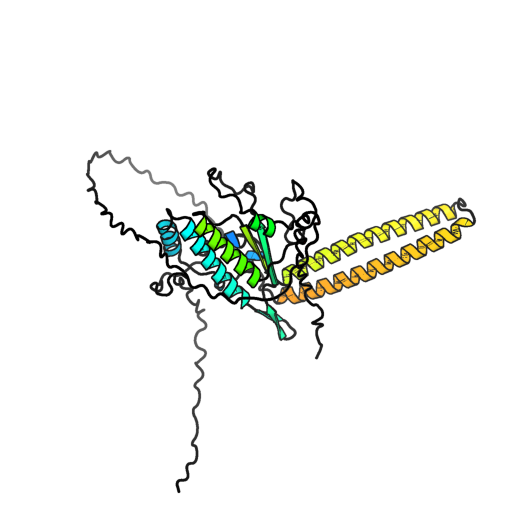 25.420 1.00 93.50 96 ALA A CA 1
ATOM 749 C C . ALA A 1 96 ? -7.570 -5.259 24.759 1.00 93.50 96 ALA A C 1
ATOM 751 O O . ALA A 1 96 ? -7.824 -5.773 23.670 1.00 93.50 96 ALA A O 1
ATOM 752 N N . PHE A 1 97 ? -8.388 -4.386 25.350 1.00 91.94 97 PHE A N 1
ATOM 753 C CA . PHE A 1 97 ? -9.642 -3.927 24.760 1.00 91.94 97 PHE A CA 1
ATOM 754 C C . PHE A 1 97 ? -9.444 -3.233 23.398 1.00 91.94 97 PHE A C 1
ATOM 756 O O . PHE A 1 97 ? -10.192 -3.481 22.447 1.00 91.94 97 PHE A O 1
ATOM 763 N N . GLN A 1 98 ? -8.411 -2.393 23.259 1.00 92.38 98 GLN A N 1
ATOM 764 C CA . GLN A 1 98 ? -8.060 -1.793 21.967 1.00 92.38 98 GLN A CA 1
ATOM 765 C C . GLN A 1 98 ? -7.675 -2.860 20.933 1.00 92.38 98 GLN A C 1
ATOM 767 O O . GLN A 1 98 ? -8.106 -2.764 19.782 1.00 92.38 98 GLN A O 1
ATOM 772 N N . CYS A 1 99 ? -6.926 -3.894 21.331 1.00 94.69 99 CYS A N 1
ATOM 773 C CA . CYS A 1 99 ? -6.605 -5.026 20.459 1.00 94.69 99 CYS A CA 1
ATOM 774 C C . CYS A 1 99 ? -7.868 -5.754 19.987 1.00 94.69 99 CYS A C 1
ATOM 776 O O . CYS A 1 99 ? -7.970 -6.066 18.804 1.00 94.69 99 CYS A O 1
ATOM 778 N N . ASP A 1 100 ? -8.855 -5.969 20.857 1.00 93.25 100 ASP A N 1
ATOM 779 C CA . ASP A 1 100 ? -10.121 -6.607 20.471 1.00 93.25 100 ASP A CA 1
ATOM 780 C C . ASP A 1 100 ? -10.918 -5.765 19.477 1.00 93.25 100 ASP A C 1
ATOM 782 O O . ASP A 1 100 ? -11.432 -6.281 18.481 1.00 93.25 100 ASP A O 1
ATOM 786 N N . CYS A 1 101 ? -10.936 -4.447 19.676 1.00 91.19 101 CYS A N 1
ATOM 787 C CA . CYS A 1 101 ? -11.529 -3.531 18.712 1.00 91.19 101 CYS A CA 1
ATOM 788 C C . CYS A 1 101 ? -10.814 -3.599 17.349 1.00 91.19 101 CYS A C 1
ATOM 790 O O . CYS A 1 101 ? -11.474 -3.637 16.310 1.00 91.19 101 CYS A O 1
ATOM 792 N N . ILE A 1 102 ? -9.475 -3.657 17.338 1.00 93.94 102 ILE A N 1
ATOM 793 C CA . ILE A 1 102 ? -8.676 -3.822 16.111 1.00 93.94 102 ILE A CA 1
ATOM 794 C C . ILE A 1 102 ? -9.008 -5.154 15.430 1.00 93.94 102 ILE A C 1
ATOM 796 O O . ILE A 1 102 ? -9.241 -5.174 14.224 1.00 93.94 102 ILE A O 1
ATOM 800 N N . LEU A 1 103 ? -9.069 -6.258 16.180 1.00 94.94 103 LEU A N 1
ATOM 801 C CA . LEU A 1 103 ? -9.399 -7.583 15.649 1.00 94.94 103 LEU A CA 1
ATOM 802 C C . LEU A 1 103 ? -10.784 -7.599 14.996 1.00 94.94 103 LEU A C 1
ATOM 804 O O . LEU A 1 103 ? -10.917 -8.099 13.878 1.00 94.94 103 LEU A O 1
ATOM 808 N N . LYS A 1 104 ? -11.787 -6.983 15.633 1.00 92.38 104 LYS A N 1
ATOM 809 C CA . LYS A 1 104 ? -13.131 -6.840 15.055 1.00 92.38 104 LYS A CA 1
ATOM 810 C C . LYS A 1 104 ? -13.120 -5.996 13.779 1.00 92.38 104 LYS A C 1
ATOM 812 O O . LYS A 1 104 ? -13.809 -6.326 12.815 1.00 92.38 104 LYS A O 1
ATOM 817 N N . THR A 1 105 ? -12.316 -4.932 13.729 1.00 92.69 105 THR A N 1
ATOM 818 C CA . THR A 1 105 ? -12.128 -4.157 12.493 1.00 92.69 105 THR A CA 1
ATOM 819 C C . THR A 1 105 ? -11.499 -4.991 11.384 1.00 92.69 105 THR A C 1
ATOM 821 O O . THR A 1 105 ? -11.997 -4.961 10.262 1.00 92.69 105 THR A O 1
ATOM 824 N N . LEU A 1 106 ? -10.455 -5.768 11.681 1.00 94.88 106 LEU A N 1
ATOM 825 C CA . LEU A 1 106 ? -9.812 -6.642 10.696 1.00 94.88 106 LEU A CA 1
ATOM 826 C C . LEU A 1 106 ? -10.779 -7.701 10.152 1.00 94.88 106 LEU A C 1
ATOM 828 O O . LEU A 1 106 ? -10.799 -7.932 8.946 1.00 94.88 106 LEU A O 1
ATOM 832 N N . GLU A 1 107 ? -11.613 -8.284 11.014 1.00 94.31 107 GLU A N 1
ATOM 833 C CA . GLU A 1 107 ? -12.676 -9.220 10.628 1.00 94.31 107 GLU A CA 1
ATOM 834 C C . GLU A 1 107 ? -13.710 -8.567 9.695 1.00 94.31 107 GLU A C 1
ATOM 836 O O . GLU A 1 107 ? -14.120 -9.152 8.698 1.00 94.31 107 GLU A O 1
ATOM 841 N N . ARG A 1 108 ? -14.137 -7.330 9.962 1.00 92.75 108 ARG A N 1
ATOM 842 C CA . ARG A 1 108 ? -15.075 -6.625 9.067 1.00 92.75 108 ARG A CA 1
ATOM 843 C C . ARG A 1 108 ? -14.429 -6.274 7.735 1.00 92.75 108 ARG A C 1
ATOM 845 O O . ARG A 1 108 ? -15.054 -6.397 6.684 1.00 92.75 108 ARG A O 1
ATOM 852 N N . MET A 1 109 ? -13.174 -5.840 7.783 1.00 93.56 109 MET A N 1
ATOM 853 C CA . MET A 1 109 ? -12.423 -5.445 6.602 1.00 93.56 109 MET A CA 1
ATOM 854 C C . MET A 1 109 ? -12.134 -6.629 5.674 1.00 93.56 109 MET A C 1
ATOM 856 O O . MET A 1 109 ? -12.206 -6.450 4.461 1.00 93.56 109 MET A O 1
ATOM 860 N N . CYS A 1 110 ? -11.846 -7.824 6.204 1.00 94.69 110 CYS A N 1
ATOM 861 C CA . CYS A 1 110 ? -11.509 -8.983 5.371 1.00 94.69 110 CYS A CA 1
ATOM 862 C C . CYS A 1 110 ? -12.688 -9.479 4.519 1.00 94.69 110 CYS A C 1
ATOM 864 O O . CYS A 1 110 ? -12.471 -9.993 3.426 1.00 94.69 110 CYS A O 1
ATOM 866 N N . HIS A 1 111 ? -13.924 -9.271 4.978 1.00 92.88 111 HIS A N 1
ATOM 867 C CA . HIS A 1 111 ? -15.135 -9.622 4.233 1.00 92.88 111 HIS A CA 1
ATOM 868 C C . HIS A 1 111 ? -15.542 -8.567 3.200 1.00 92.88 111 HIS A C 1
ATOM 870 O O . HIS A 1 111 ? -16.456 -8.797 2.410 1.00 92.88 111 HIS A O 1
ATOM 876 N N . ARG A 1 112 ? -14.905 -7.389 3.198 1.00 91.62 112 ARG A N 1
ATOM 877 C CA . ARG A 1 112 ? -15.264 -6.337 2.253 1.00 91.62 112 ARG A CA 1
ATOM 878 C C . ARG A 1 112 ? -14.642 -6.608 0.893 1.00 91.62 112 ARG A C 1
ATOM 880 O O . ARG A 1 112 ? -13.421 -6.566 0.723 1.00 91.62 112 ARG A O 1
ATOM 887 N N . THR A 1 113 ? -15.509 -6.768 -0.090 1.00 92.19 113 THR A N 1
ATOM 888 C CA . THR A 1 113 ? -15.137 -6.938 -1.488 1.00 92.19 113 THR A CA 1
ATOM 889 C C . THR A 1 113 ? -15.695 -5.806 -2.347 1.00 92.19 113 THR A C 1
ATOM 891 O O . THR A 1 113 ? -16.527 -5.008 -1.904 1.00 92.19 113 THR A O 1
ATOM 894 N N . PHE A 1 114 ? -15.199 -5.704 -3.574 1.00 87.88 114 PHE A N 1
ATOM 895 C CA . PHE A 1 114 ? -15.829 -4.950 -4.651 1.00 87.88 114 PHE A CA 1
ATOM 896 C C . PHE A 1 114 ? -15.895 -5.831 -5.897 1.00 87.88 114 PHE A C 1
ATOM 898 O O . PHE A 1 114 ? -15.136 -6.789 -6.014 1.00 87.88 114 PHE A O 1
ATOM 905 N N . VAL A 1 115 ? -16.808 -5.515 -6.808 1.00 87.44 115 VAL A N 1
ATOM 906 C CA . VAL A 1 115 ? -16.918 -6.186 -8.106 1.00 87.44 115 VAL A CA 1
ATOM 907 C C . VAL A 1 115 ? -16.413 -5.214 -9.163 1.00 87.44 115 VAL A C 1
ATOM 909 O O . VAL A 1 115 ? -16.794 -4.042 -9.136 1.00 87.44 115 VAL A O 1
ATOM 912 N N . ASP A 1 116 ? -15.501 -5.657 -10.023 1.00 84.12 116 ASP A N 1
ATOM 913 C CA . ASP A 1 116 ? -14.984 -4.832 -11.115 1.00 84.12 116 ASP A CA 1
ATOM 914 C C . ASP A 1 116 ? -15.925 -4.819 -12.336 1.00 84.12 116 ASP A C 1
ATOM 916 O O . ASP A 1 116 ? -17.005 -5.413 -12.327 1.00 84.12 116 ASP A O 1
ATOM 920 N N . ALA A 1 117 ? -15.523 -4.109 -13.393 1.00 82.25 117 ALA A N 1
ATOM 921 C CA . ALA A 1 117 ? -16.290 -4.026 -14.637 1.00 82.25 117 ALA A CA 1
ATOM 922 C C . ALA A 1 117 ? -16.435 -5.380 -15.360 1.00 82.25 117 ALA A C 1
ATOM 924 O O . ALA A 1 117 ? -17.386 -5.562 -16.117 1.00 82.25 117 ALA A O 1
ATOM 925 N N . ASP A 1 118 ? -15.525 -6.324 -15.101 1.00 85.44 118 ASP A N 1
ATOM 926 C CA . ASP A 1 118 ? -15.522 -7.672 -15.671 1.00 85.44 118 ASP A CA 1
ATOM 927 C C . ASP A 1 118 ? -16.387 -8.647 -14.831 1.00 85.44 118 ASP A C 1
ATOM 929 O O . ASP A 1 118 ? -16.496 -9.830 -15.153 1.00 85.44 118 ASP A O 1
ATOM 933 N N . GLY A 1 119 ? -17.016 -8.175 -13.744 1.00 89.06 119 GLY A N 1
ATOM 934 C CA . GLY A 1 119 ? -17.815 -9.000 -12.833 1.00 89.06 119 GLY A CA 1
ATOM 935 C C . GLY A 1 119 ? -16.984 -9.810 -11.830 1.00 89.06 119 GLY A C 1
ATOM 936 O O . GLY A 1 119 ? -17.533 -10.640 -11.101 1.00 89.06 119 GLY A O 1
ATOM 937 N N . ILE A 1 120 ? -15.671 -9.582 -11.756 1.00 87.75 120 ILE A N 1
ATOM 938 C CA . ILE A 1 120 ? -14.771 -10.296 -10.852 1.00 87.75 120 ILE A CA 1
ATOM 939 C C . ILE A 1 120 ? -14.852 -9.661 -9.465 1.00 87.75 120 ILE A C 1
ATOM 941 O O . ILE A 1 120 ? -14.762 -8.444 -9.298 1.00 87.75 120 ILE A O 1
ATOM 945 N N . THR A 1 121 ? -15.023 -10.503 -8.444 1.00 90.12 121 THR A N 1
ATOM 946 C CA . THR A 1 121 ? -15.049 -10.065 -7.045 1.00 90.12 121 THR A CA 1
ATOM 947 C C . THR A 1 121 ? -13.634 -10.006 -6.484 1.00 90.12 121 THR A C 1
ATOM 949 O O . THR A 1 121 ? -12.940 -11.018 -6.412 1.00 90.12 121 THR A O 1
ATOM 952 N N . TRP A 1 122 ? -13.234 -8.829 -6.019 1.00 86.19 122 TRP A N 1
ATOM 953 C CA . TRP A 1 122 ? -11.913 -8.554 -5.472 1.00 86.19 122 TRP A CA 1
ATOM 954 C C . TRP A 1 122 ? -11.986 -8.167 -3.996 1.00 86.19 122 TRP A C 1
ATOM 956 O O . TRP A 1 122 ? -12.927 -7.479 -3.586 1.00 86.19 122 TRP A O 1
ATOM 966 N N . PRO A 1 123 ? -10.987 -8.539 -3.177 1.00 90.75 123 PRO A N 1
ATOM 967 C CA . PRO A 1 123 ? -10.861 -7.984 -1.839 1.00 90.75 123 PRO A CA 1
ATOM 968 C C . PRO A 1 123 ? -10.570 -6.483 -1.934 1.00 90.75 123 PRO A C 1
ATOM 970 O O . PRO A 1 123 ? -9.730 -6.042 -2.717 1.00 90.75 123 PRO A O 1
ATOM 973 N N . TYR A 1 124 ? -11.238 -5.681 -1.108 1.00 90.31 124 TYR A N 1
ATOM 974 C CA . TYR A 1 124 ? -11.047 -4.230 -1.142 1.00 90.31 124 TYR A CA 1
ATOM 975 C C . TYR A 1 124 ? -9.643 -3.812 -0.669 1.00 90.31 124 TYR A C 1
ATOM 977 O O . TYR A 1 124 ? -9.047 -2.864 -1.189 1.00 90.31 124 TYR A O 1
ATOM 985 N N . TRP A 1 125 ? -9.092 -4.550 0.297 1.00 92.56 125 TRP A N 1
ATOM 986 C CA . TRP A 1 125 ? -7.721 -4.391 0.778 1.00 92.56 125 TRP A CA 1
ATOM 987 C C . TRP A 1 125 ? -6.897 -5.628 0.445 1.00 92.56 125 TRP A C 1
ATOM 989 O O . TRP A 1 125 ? -7.314 -6.751 0.719 1.00 92.56 125 TRP A O 1
ATOM 999 N N . CYS A 1 126 ? -5.701 -5.422 -0.100 1.00 90.62 126 CYS A N 1
ATOM 1000 C CA . CYS A 1 126 ? -4.777 -6.501 -0.445 1.00 90.62 126 CYS A CA 1
ATOM 1001 C C . CYS A 1 126 ? -3.747 -6.789 0.659 1.00 90.62 126 CYS A C 1
ATOM 1003 O O . CYS A 1 126 ? -2.970 -7.734 0.539 1.00 90.62 126 CYS A O 1
ATOM 1005 N N . GLY A 1 127 ? -3.708 -5.982 1.722 1.00 93.25 127 GLY A N 1
ATOM 1006 C CA . GLY A 1 127 ? -2.834 -6.207 2.870 1.00 93.25 127 GLY A CA 1
ATOM 1007 C C . GLY A 1 127 ? -2.604 -4.956 3.707 1.00 93.25 127 GLY A C 1
ATOM 1008 O O . GLY A 1 127 ? -3.303 -3.951 3.560 1.00 93.25 127 GLY A O 1
ATOM 1009 N N . PHE A 1 128 ? -1.603 -5.036 4.580 1.00 93.56 128 PHE A N 1
ATOM 1010 C CA . PHE A 1 128 ? -1.239 -3.977 5.511 1.00 93.56 128 PHE A CA 1
ATOM 1011 C C . PHE A 1 128 ? 0.263 -3.737 5.547 1.00 93.56 128 PHE A C 1
ATOM 1013 O O . PHE A 1 128 ? 1.063 -4.667 5.477 1.00 93.56 128 PHE A O 1
ATOM 1020 N N . GLU A 1 129 ? 0.623 -2.477 5.732 1.00 91.56 129 GLU A N 1
ATOM 1021 C CA . GLU A 1 129 ? 1.978 -2.019 5.997 1.00 91.56 129 GLU A CA 1
ATOM 1022 C C . GLU A 1 129 ? 2.129 -1.708 7.483 1.00 91.56 129 GLU A C 1
ATOM 1024 O O . GLU A 1 129 ? 1.559 -0.729 7.963 1.00 91.56 129 GLU A O 1
ATOM 1029 N N . LEU A 1 130 ? 2.886 -2.528 8.213 1.00 91.50 130 LEU A N 1
ATOM 1030 C CA . LEU A 1 130 ? 3.146 -2.294 9.633 1.00 91.50 130 LEU A CA 1
ATOM 1031 C C . LEU A 1 130 ? 4.371 -1.390 9.814 1.00 91.50 130 LEU A C 1
ATOM 1033 O O . LEU A 1 130 ? 5.423 -1.621 9.219 1.00 91.50 130 LEU A O 1
ATOM 1037 N N . GLN A 1 131 ? 4.235 -0.353 10.633 1.00 88.50 131 GLN A N 1
ATOM 1038 C CA . GLN A 1 131 ? 5.257 0.659 10.869 1.00 88.50 131 GLN A CA 1
ATOM 1039 C C . GLN A 1 131 ? 5.373 0.947 12.367 1.00 88.50 131 GLN A C 1
ATOM 1041 O O . GLN A 1 131 ? 4.371 1.091 13.061 1.00 88.50 131 GLN A O 1
ATOM 1046 N N . ALA A 1 132 ? 6.601 1.080 12.864 1.00 87.94 132 ALA A N 1
ATOM 1047 C CA . ALA A 1 132 ? 6.842 1.621 14.196 1.00 87.94 132 ALA A CA 1
ATOM 1048 C C . ALA A 1 132 ? 6.734 3.152 14.148 1.00 87.94 132 ALA A C 1
ATOM 1050 O O . ALA A 1 132 ? 7.271 3.789 13.235 1.00 87.94 132 ALA A O 1
ATOM 1051 N N . LEU A 1 133 ? 6.068 3.748 15.133 1.00 83.50 133 LEU A N 1
ATOM 1052 C CA . LEU A 1 133 ? 6.076 5.194 15.324 1.00 83.50 133 LEU A CA 1
ATOM 1053 C C . LEU A 1 133 ? 7.365 5.591 16.040 1.00 83.50 133 LEU A C 1
ATOM 1055 O O . LEU A 1 133 ? 7.633 5.137 17.149 1.00 83.50 133 LEU A O 1
ATOM 1059 N N . CYS A 1 134 ? 8.175 6.448 15.415 1.00 68.69 134 CYS A N 1
ATOM 1060 C CA . CYS A 1 134 ? 9.353 6.985 16.088 1.00 68.69 134 CYS A CA 1
ATOM 1061 C C . CYS A 1 134 ? 8.933 7.956 17.208 1.00 68.69 134 CYS A C 1
ATOM 1063 O O . CYS A 1 134 ? 8.173 8.893 16.925 1.00 68.69 134 CYS A O 1
ATOM 1065 N N . PRO A 1 135 ? 9.511 7.830 18.417 1.00 58.94 135 PRO A N 1
ATOM 1066 C CA . PRO A 1 135 ? 9.224 8.717 19.550 1.00 58.94 135 PRO A CA 1
ATOM 1067 C C . PRO A 1 135 ? 9.591 10.202 19.325 1.00 58.94 135 PRO A C 1
ATOM 1069 O O . PRO A 1 135 ? 9.264 11.047 20.146 1.00 58.94 135 PRO A O 1
ATOM 1072 N N . GLY A 1 136 ? 10.209 10.563 18.193 1.00 57.16 136 GLY A N 1
ATOM 1073 C CA . GLY A 1 136 ? 10.581 11.943 17.849 1.00 57.16 136 GLY A CA 1
ATOM 1074 C C . GLY A 1 136 ? 9.735 12.627 16.768 1.00 57.16 136 GLY A C 1
ATOM 1075 O O . GLY A 1 136 ? 10.047 13.756 16.391 1.00 57.16 136 GLY A O 1
ATOM 1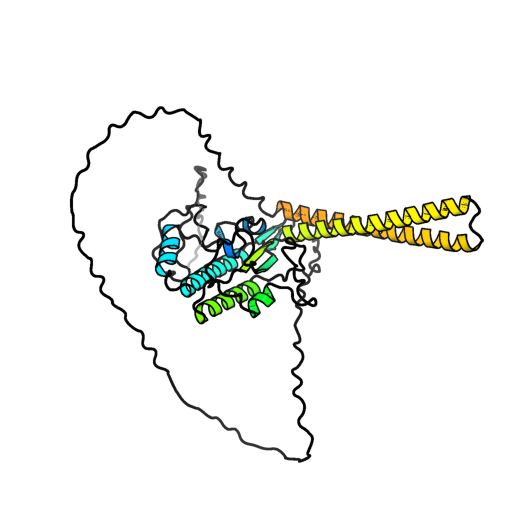076 N N . SER A 1 137 ? 8.693 11.988 16.213 1.00 60.00 137 SER A N 1
ATOM 1077 C CA . SER A 1 137 ? 7.844 12.700 15.243 1.00 60.00 137 SER A CA 1
ATOM 1078 C C . SER A 1 137 ? 7.132 13.851 15.965 1.00 60.00 137 SER A C 1
ATOM 1080 O O . SER A 1 137 ? 6.577 13.643 17.041 1.00 60.00 137 SER A O 1
ATOM 1082 N N . ALA A 1 138 ? 7.170 15.061 15.396 1.00 47.16 138 ALA A N 1
ATOM 1083 C CA . ALA A 1 138 ? 6.867 16.361 16.025 1.00 47.16 138 ALA A CA 1
ATOM 1084 C C . ALA A 1 138 ? 5.475 16.535 16.691 1.00 47.16 138 ALA A C 1
ATOM 1086 O O . ALA A 1 138 ? 5.100 17.639 17.080 1.00 47.16 138 ALA A O 1
ATOM 1087 N N . ARG A 1 139 ? 4.681 15.468 16.811 1.00 53.88 139 ARG A N 1
ATOM 1088 C CA . ARG A 1 139 ? 3.426 15.408 17.568 1.00 53.88 139 ARG A CA 1
ATOM 1089 C C . ARG A 1 139 ? 3.530 14.660 18.895 1.00 53.88 139 ARG A C 1
ATOM 1091 O O . ARG A 1 139 ? 2.533 14.638 19.615 1.00 53.88 139 ARG A O 1
ATOM 1098 N N . HIS A 1 140 ? 4.685 14.090 19.240 1.00 48.97 140 HIS A N 1
ATOM 1099 C CA . HIS A 1 140 ? 4.912 13.623 20.603 1.00 48.97 140 HIS A CA 1
ATOM 1100 C C . HIS A 1 140 ? 4.976 14.849 21.520 1.00 48.97 140 HIS A C 1
ATOM 1102 O O . HIS A 1 140 ? 5.985 15.548 21.611 1.00 48.97 140 HIS A O 1
ATOM 1108 N N . ARG A 1 141 ? 3.843 15.161 22.166 1.00 51.91 141 ARG A N 1
ATOM 1109 C CA . ARG A 1 141 ? 3.855 15.941 23.409 1.00 51.91 141 ARG A CA 1
ATOM 1110 C C . ARG A 1 141 ? 4.864 15.256 24.320 1.00 51.91 141 ARG A C 1
ATOM 1112 O O . ARG A 1 141 ? 4.777 14.037 24.397 1.00 51.91 141 ARG A O 1
ATOM 1119 N N . LYS A 1 142 ? 5.771 16.027 24.943 1.00 53.38 142 LYS A N 1
ATOM 1120 C CA . LYS A 1 142 ? 6.708 15.583 25.993 1.00 53.38 142 LYS A CA 1
ATOM 1121 C C . LYS A 1 142 ? 6.068 14.440 26.783 1.00 53.38 142 LYS A C 1
ATOM 1123 O O . LYS A 1 142 ? 5.188 14.707 27.598 1.00 53.38 142 LYS A O 1
ATOM 1128 N N . THR A 1 143 ? 6.398 13.205 26.431 1.00 50.97 143 THR A N 1
ATOM 1129 C CA . THR A 1 143 ? 5.879 12.028 27.110 1.00 50.97 143 THR A CA 1
ATOM 1130 C C . THR A 1 143 ? 6.808 11.743 28.268 1.00 50.97 143 THR A C 1
ATOM 1132 O O . THR A 1 143 ? 8.023 11.913 28.157 1.00 50.97 143 THR A O 1
ATOM 1135 N N . ASP A 1 144 ? 6.181 11.386 29.379 1.00 56.22 144 ASP A N 1
ATOM 1136 C CA . ASP A 1 144 ? 6.792 10.785 30.553 1.00 56.22 144 ASP A CA 1
ATOM 1137 C C . ASP A 1 144 ? 7.815 9.719 30.116 1.00 56.22 144 ASP A C 1
ATOM 1139 O O . ASP A 1 144 ? 7.581 9.018 29.128 1.00 56.22 144 ASP A O 1
ATOM 1143 N N . GLU A 1 145 ? 8.941 9.586 30.824 1.00 64.81 145 GLU A N 1
ATOM 1144 C CA . GLU A 1 145 ? 10.021 8.628 30.504 1.00 64.81 145 GLU A CA 1
ATOM 1145 C C . GLU A 1 145 ? 9.583 7.143 30.488 1.00 64.81 145 GLU A C 1
ATOM 1147 O O . GLU A 1 145 ? 10.382 6.261 30.181 1.00 64.81 145 GLU A O 1
ATOM 1152 N N . ASP A 1 146 ? 8.304 6.862 30.741 1.00 68.25 146 ASP A N 1
ATOM 1153 C CA . ASP A 1 146 ? 7.721 5.531 30.898 1.00 68.25 146 ASP A CA 1
ATOM 1154 C C . ASP A 1 146 ? 7.051 4.964 29.629 1.00 68.25 146 ASP A C 1
ATOM 1156 O O . ASP A 1 146 ? 6.321 3.970 29.713 1.00 68.25 146 ASP A O 1
ATOM 1160 N N . ASP A 1 147 ? 7.229 5.563 28.444 1.00 68.44 147 ASP A N 1
ATOM 1161 C CA . ASP A 1 147 ? 6.670 4.967 27.222 1.00 68.44 147 ASP A CA 1
ATOM 1162 C C . ASP A 1 147 ? 7.372 3.623 26.926 1.00 68.44 147 ASP A C 1
ATOM 1164 O O . ASP A 1 147 ? 8.589 3.587 26.710 1.00 68.44 147 ASP A O 1
ATOM 1168 N N . PRO A 1 148 ? 6.635 2.493 26.916 1.00 66.56 148 PRO A N 1
ATOM 1169 C CA . PRO A 1 148 ? 7.245 1.178 26.834 1.00 66.56 148 PRO A CA 1
ATOM 1170 C C . PRO A 1 148 ? 7.970 1.032 25.499 1.00 66.56 148 PRO A C 1
ATOM 1172 O O . PRO A 1 148 ? 7.373 1.164 24.425 1.00 66.56 148 PRO A O 1
ATOM 1175 N N . ALA A 1 149 ? 9.265 0.724 25.575 1.00 81.56 149 ALA A N 1
ATOM 1176 C CA . ALA A 1 149 ? 10.064 0.420 24.401 1.00 81.56 149 ALA A CA 1
ATOM 1177 C C . ALA A 1 149 ? 9.369 -0.656 23.554 1.00 81.56 149 ALA A C 1
ATOM 1179 O O . ALA A 1 149 ? 8.832 -1.643 24.070 1.00 81.56 149 ALA A O 1
ATOM 1180 N N . LEU A 1 150 ? 9.378 -0.459 22.234 1.00 87.88 150 LEU A N 1
ATOM 1181 C CA . LEU A 1 150 ? 8.788 -1.409 21.302 1.00 87.88 150 LEU A CA 1
ATOM 1182 C C . LEU A 1 150 ? 9.448 -2.788 21.497 1.00 87.88 150 LEU A C 1
ATOM 1184 O O . LEU A 1 150 ? 10.680 -2.861 21.484 1.00 87.88 150 LEU A O 1
ATOM 1188 N N . PRO A 1 151 ? 8.683 -3.887 21.640 1.00 92.00 151 PRO A N 1
ATOM 1189 C CA . PRO A 1 151 ? 9.278 -5.210 21.788 1.00 92.00 151 PRO A CA 1
ATOM 1190 C C . PRO A 1 151 ? 10.194 -5.520 20.605 1.00 92.00 151 PRO A C 1
ATOM 1192 O O . PRO A 1 151 ? 9.807 -5.284 19.460 1.00 92.00 151 PRO A O 1
ATOM 1195 N N . ALA A 1 152 ? 11.375 -6.095 20.857 1.00 90.94 152 ALA A N 1
ATOM 1196 C CA . ALA A 1 152 ? 12.356 -6.373 19.802 1.00 90.94 152 ALA A CA 1
ATOM 1197 C C . ALA A 1 152 ? 11.756 -7.187 18.639 1.00 90.94 152 ALA A C 1
ATOM 1199 O O . ALA A 1 152 ? 11.984 -6.865 17.477 1.00 90.94 152 ALA A O 1
ATOM 1200 N N . TRP A 1 153 ? 10.910 -8.179 18.947 1.00 93.75 153 TRP A N 1
ATOM 1201 C CA . TRP A 1 153 ? 10.212 -8.981 17.937 1.00 93.75 153 TRP A CA 1
ATOM 1202 C C . TRP A 1 153 ? 9.270 -8.142 17.062 1.00 93.75 153 TRP A C 1
ATOM 1204 O O . TRP A 1 153 ? 9.196 -8.356 15.856 1.00 93.75 153 TRP A O 1
ATOM 1214 N N . LEU A 1 154 ? 8.572 -7.166 17.650 1.00 92.56 154 LEU A N 1
ATOM 1215 C CA . LEU A 1 154 ? 7.653 -6.284 16.934 1.00 92.56 154 LEU A CA 1
ATOM 1216 C C . LEU A 1 154 ? 8.430 -5.265 16.097 1.00 92.56 154 LEU A C 1
ATOM 1218 O O . LEU A 1 154 ? 8.039 -4.962 14.973 1.00 92.56 154 LEU A O 1
ATOM 1222 N N . LEU A 1 155 ? 9.572 -4.792 16.601 1.00 89.25 155 LEU A N 1
ATOM 1223 C CA . LEU A 1 155 ? 10.477 -3.922 15.855 1.00 89.25 155 LEU A CA 1
ATOM 1224 C C . LEU A 1 155 ? 11.020 -4.608 14.597 1.00 89.25 155 LEU A C 1
ATOM 1226 O O . LEU A 1 155 ? 11.056 -3.981 13.539 1.00 89.25 155 LEU A O 1
ATOM 1230 N N . THR A 1 156 ? 11.381 -5.892 14.679 1.00 89.31 156 THR A N 1
ATOM 1231 C CA . THR A 1 156 ? 11.787 -6.692 13.510 1.00 89.31 156 THR A CA 1
ATOM 1232 C C . THR A 1 156 ? 10.662 -6.854 12.487 1.00 89.31 156 THR A C 1
ATOM 1234 O O . THR A 1 156 ? 10.934 -6.927 11.297 1.00 89.31 156 THR A O 1
ATOM 1237 N N . LEU A 1 157 ? 9.395 -6.877 12.907 1.00 90.44 157 LEU A N 1
ATOM 1238 C CA . LEU A 1 157 ? 8.263 -6.886 11.972 1.00 90.44 157 LEU A CA 1
ATOM 1239 C C . LEU A 1 157 ? 8.059 -5.508 11.315 1.00 90.44 157 LEU A C 1
ATOM 1241 O O . LEU A 1 157 ? 7.790 -5.400 10.124 1.00 90.44 157 LEU A O 1
ATOM 1245 N N . CYS A 1 158 ? 8.250 -4.427 12.068 1.00 88.00 158 CYS A N 1
ATOM 1246 C CA . CYS A 1 158 ? 8.121 -3.060 11.559 1.00 88.00 158 CYS A CA 1
ATOM 1247 C C . CYS A 1 158 ? 9.288 -2.611 10.658 1.00 88.00 158 CYS A C 1
ATOM 1249 O O . CYS A 1 158 ? 9.157 -1.634 9.916 1.00 88.00 158 CYS A O 1
ATOM 1251 N N . THR A 1 159 ? 10.450 -3.262 10.752 1.00 79.62 159 THR A N 1
ATOM 1252 C CA . THR A 1 159 ? 11.667 -2.907 10.014 1.00 79.62 159 THR A CA 1
ATOM 1253 C C . THR A 1 159 ? 12.025 -4.039 9.062 1.00 79.62 159 THR A C 1
ATOM 1255 O O . THR A 1 159 ? 12.251 -5.163 9.484 1.00 79.62 159 THR A O 1
ATOM 1258 N N . ASN A 1 160 ? 12.060 -3.769 7.755 1.00 67.88 160 ASN A N 1
ATOM 1259 C CA . ASN A 1 160 ? 12.426 -4.782 6.766 1.00 67.88 160 ASN A CA 1
ATOM 1260 C C . ASN A 1 160 ? 13.932 -5.098 6.882 1.00 67.88 160 ASN A C 1
ATOM 1262 O O . ASN A 1 160 ? 14.754 -4.510 6.186 1.00 67.88 160 ASN A O 1
ATOM 1266 N N . SER A 1 161 ? 14.311 -5.951 7.838 1.00 52.28 161 SER A N 1
ATOM 1267 C CA . SER A 1 161 ? 15.701 -6.114 8.284 1.00 52.28 161 SER A CA 1
ATOM 1268 C C . SER A 1 161 ? 16.534 -7.073 7.427 1.00 52.28 161 SER A C 1
ATOM 1270 O O . SER A 1 161 ? 17.623 -7.461 7.846 1.00 52.28 161 SER A O 1
ATOM 1272 N N . TYR A 1 162 ? 16.048 -7.495 6.255 1.00 55.28 162 TYR A N 1
ATOM 1273 C CA . TYR A 1 162 ? 16.799 -8.423 5.401 1.00 55.28 162 TYR A CA 1
ATOM 1274 C C . TYR A 1 162 ? 17.952 -7.756 4.644 1.00 55.28 162 TYR A C 1
ATOM 1276 O O . TYR A 1 162 ? 18.896 -8.435 4.249 1.00 55.28 162 TYR A O 1
ATOM 1284 N N . THR A 1 163 ? 17.932 -6.434 4.472 1.00 53.25 163 THR A N 1
ATOM 1285 C CA . THR A 1 163 ? 19.048 -5.704 3.864 1.00 53.25 163 THR A CA 1
ATOM 1286 C C . THR A 1 163 ? 19.917 -5.093 4.958 1.00 53.25 163 THR A C 1
ATOM 1288 O O . THR A 1 163 ? 19.504 -4.128 5.592 1.00 53.25 163 THR A O 1
ATOM 1291 N N . TYR A 1 164 ? 21.083 -5.708 5.190 1.00 47.62 164 TYR A N 1
ATOM 1292 C CA . TYR A 1 164 ? 22.249 -5.221 5.942 1.00 47.62 164 TYR A CA 1
ATOM 1293 C C . TYR A 1 164 ? 22.097 -3.832 6.584 1.00 47.62 164 TYR A C 1
ATOM 1295 O O . TYR A 1 164 ? 22.356 -2.826 5.935 1.00 47.62 164 TYR A O 1
ATOM 1303 N N . GLY A 1 165 ? 21.741 -3.811 7.873 1.00 50.03 165 GLY A N 1
ATOM 1304 C CA . GLY A 1 165 ? 21.784 -2.626 8.732 1.00 50.03 165 GLY A CA 1
ATOM 1305 C C . GLY A 1 165 ? 20.739 -1.553 8.382 1.00 50.03 165 GLY A C 1
ATOM 1306 O O . GLY A 1 165 ? 20.789 -0.977 7.297 1.00 50.03 165 GLY A O 1
ATOM 1307 N N . PRO A 1 166 ? 19.805 -1.202 9.287 1.00 46.72 166 PRO A N 1
ATOM 1308 C CA . PRO A 1 166 ? 18.961 -0.036 9.060 1.00 46.72 166 PRO A CA 1
ATOM 1309 C C . PRO A 1 166 ? 19.873 1.193 8.898 1.00 46.72 166 PRO A C 1
ATOM 1311 O O . PRO A 1 166 ? 20.703 1.442 9.777 1.00 46.72 166 PRO A O 1
ATOM 1314 N N . PRO A 1 167 ? 19.762 1.973 7.805 1.00 49.72 167 PRO A N 1
ATOM 1315 C CA . PRO A 1 167 ? 20.463 3.243 7.723 1.00 49.72 167 PRO A CA 1
ATOM 1316 C C . PRO A 1 167 ? 20.074 4.071 8.955 1.00 49.72 167 PRO A C 1
ATOM 1318 O O . PRO A 1 167 ? 18.873 4.163 9.239 1.00 49.72 167 PRO A O 1
ATOM 1321 N N . PRO A 1 168 ? 21.025 4.705 9.664 1.00 52.59 168 PRO A N 1
ATOM 1322 C CA . PRO A 1 168 ? 20.739 5.442 10.900 1.00 52.59 168 PRO A CA 1
ATOM 1323 C C . PRO A 1 168 ? 19.717 6.579 10.713 1.00 52.59 168 PRO A C 1
ATOM 1325 O O . PRO A 1 168 ? 19.162 7.066 11.689 1.00 52.59 168 PRO A O 1
ATOM 1328 N N . ASN A 1 169 ? 19.406 6.941 9.461 1.00 50.03 169 ASN A N 1
ATOM 1329 C CA . ASN A 1 169 ? 18.463 7.987 9.077 1.00 50.03 169 ASN A CA 1
ATOM 1330 C C . ASN A 1 169 ? 17.413 7.530 8.043 1.00 50.03 169 ASN A C 1
ATOM 1332 O O . ASN A 1 169 ? 16.956 8.349 7.248 1.00 50.03 169 ASN A O 1
ATOM 1336 N N . ALA A 1 170 ? 16.999 6.253 8.014 1.00 48.19 170 ALA A N 1
ATOM 1337 C CA . ALA A 1 170 ? 15.888 5.785 7.162 1.00 48.19 170 ALA A CA 1
ATOM 1338 C C . ALA A 1 170 ? 14.511 6.286 7.664 1.00 48.19 170 ALA A C 1
ATOM 1340 O O . ALA A 1 170 ? 13.552 5.535 7.865 1.00 48.19 170 ALA A O 1
ATOM 1341 N N . SER A 1 171 ? 14.415 7.592 7.898 1.00 45.28 171 SER A N 1
ATOM 1342 C CA . SER A 1 171 ? 13.205 8.294 8.276 1.00 45.28 171 SER A CA 1
ATOM 1343 C C . SER A 1 171 ? 12.268 8.354 7.068 1.00 45.28 171 SER A C 1
ATOM 1345 O O . SER A 1 171 ? 12.662 8.805 5.998 1.00 45.28 171 SER A O 1
ATOM 1347 N N . PHE A 1 172 ? 11.041 7.868 7.255 1.00 51.44 172 PHE A N 1
ATOM 1348 C CA . PHE A 1 172 ? 9.854 8.191 6.453 1.00 51.44 172 PHE A CA 1
ATOM 1349 C C . PHE A 1 172 ? 10.009 8.235 4.924 1.00 51.44 172 PHE A C 1
ATOM 1351 O O . PHE A 1 172 ? 9.521 9.162 4.284 1.00 51.44 172 PHE A O 1
ATOM 1358 N N . ALA A 1 173 ? 10.582 7.188 4.332 1.00 51.25 173 ALA A N 1
ATOM 1359 C CA . ALA A 1 173 ? 10.238 6.842 2.956 1.00 51.25 173 ALA A CA 1
ATOM 1360 C C . ALA A 1 173 ? 8.700 6.781 2.829 1.00 51.25 173 ALA A C 1
ATOM 1362 O O . ALA A 1 173 ? 8.038 6.166 3.677 1.00 51.25 173 ALA A O 1
ATOM 1363 N N . ALA A 1 174 ? 8.141 7.475 1.835 1.00 50.19 174 ALA A N 1
ATOM 1364 C CA . ALA A 1 174 ? 6.705 7.523 1.579 1.00 50.19 174 ALA A CA 1
ATOM 1365 C C . ALA A 1 174 ? 6.129 6.102 1.418 1.00 50.19 174 ALA A C 1
ATOM 1367 O O . ALA A 1 174 ? 6.859 5.150 1.140 1.00 50.19 174 ALA A O 1
ATOM 1368 N N . ILE A 1 175 ? 4.812 5.941 1.590 1.00 46.56 175 ILE A N 1
ATOM 1369 C CA . ILE A 1 175 ? 4.124 4.681 1.251 1.00 46.56 175 ILE A CA 1
ATOM 1370 C C . ILE A 1 175 ? 4.502 4.332 -0.200 1.00 46.56 175 ILE A C 1
ATOM 1372 O O . ILE A 1 175 ? 4.230 5.130 -1.095 1.00 46.56 175 ILE A O 1
ATOM 1376 N N . GLY A 1 176 ? 5.183 3.198 -0.403 1.00 46.38 176 GLY A N 1
ATOM 1377 C CA . GLY A 1 176 ? 5.749 2.772 -1.694 1.00 46.38 176 GLY A CA 1
ATOM 1378 C C . GLY A 1 176 ? 7.266 2.963 -1.886 1.00 46.38 176 GLY A C 1
ATOM 1379 O O . GLY A 1 176 ? 7.833 2.330 -2.766 1.00 46.38 176 GLY A O 1
ATOM 1380 N N . GLU A 1 177 ? 7.955 3.770 -1.071 1.00 52.94 177 GLU A N 1
ATOM 1381 C CA . GLU A 1 177 ? 9.422 3.950 -1.163 1.00 52.94 177 GLU A CA 1
ATOM 1382 C C . GLU A 1 177 ? 10.213 2.940 -0.317 1.00 52.94 177 GLU A C 1
ATOM 1384 O O . GLU A 1 177 ? 11.384 2.669 -0.584 1.00 52.94 177 GLU A O 1
ATOM 1389 N N . ARG A 1 178 ? 9.583 2.365 0.713 1.00 60.16 178 ARG A N 1
ATOM 1390 C CA . ARG A 1 178 ? 10.120 1.187 1.409 1.00 60.16 178 ARG A CA 1
ATOM 1391 C C . ARG A 1 178 ? 9.872 -0.030 0.514 1.00 60.16 178 ARG A C 1
ATOM 1393 O O . ARG A 1 178 ? 8.955 -0.004 -0.293 1.00 60.16 178 ARG A O 1
ATOM 1400 N N . GLN A 1 179 ? 10.624 -1.117 0.666 1.00 58.66 179 GLN A N 1
ATOM 1401 C CA . GLN A 1 179 ? 10.054 -2.426 0.337 1.00 58.66 179 GLN A CA 1
ATOM 1402 C C . GLN A 1 179 ? 9.180 -2.804 1.538 1.00 58.66 179 GLN A C 1
ATOM 1404 O O . GLN A 1 179 ? 9.735 -3.254 2.541 1.00 58.66 179 GLN A O 1
ATOM 1409 N N . PRO A 1 180 ? 7.868 -2.513 1.558 1.00 62.34 180 PRO A N 1
ATOM 1410 C CA . PRO A 1 180 ? 7.061 -2.821 2.721 1.00 62.34 180 PRO A CA 1
ATOM 1411 C C . PRO A 1 180 ? 6.958 -4.331 2.897 1.00 62.34 180 PRO A C 1
ATOM 1413 O O . PRO A 1 180 ? 6.646 -5.051 1.945 1.00 62.34 180 PRO A O 1
ATOM 1416 N N . ILE A 1 181 ? 7.151 -4.811 4.126 1.00 78.81 181 ILE A N 1
ATOM 1417 C CA . ILE A 1 181 ? 6.611 -6.121 4.478 1.00 78.81 181 ILE A CA 1
ATOM 1418 C C . ILE A 1 181 ? 5.094 -5.949 4.475 1.00 78.81 181 ILE A C 1
ATOM 1420 O O . ILE A 1 181 ? 4.537 -5.196 5.276 1.00 78.81 181 ILE A O 1
ATOM 1424 N N . ARG A 1 182 ? 4.443 -6.595 3.509 1.00 88.38 182 ARG A N 1
ATOM 1425 C CA . ARG A 1 182 ? 2.988 -6.614 3.406 1.00 88.38 182 ARG A CA 1
ATOM 1426 C C . ARG A 1 182 ? 2.465 -7.776 4.225 1.00 88.38 182 ARG A C 1
ATOM 1428 O O . ARG A 1 182 ? 2.808 -8.926 3.962 1.00 88.38 182 ARG A O 1
ATOM 1435 N N . TYR A 1 183 ? 1.618 -7.457 5.189 1.00 93.94 183 TYR A N 1
ATOM 1436 C CA . TYR A 1 183 ? 0.943 -8.441 6.014 1.00 93.94 183 TYR A CA 1
ATOM 1437 C C . TYR A 1 183 ? -0.441 -8.732 5.452 1.00 93.94 183 TYR A C 1
ATOM 1439 O O . TYR A 1 183 ? -1.208 -7.814 5.149 1.00 93.94 183 TYR A O 1
ATOM 1447 N N . THR A 1 184 ? -0.776 -10.012 5.330 1.00 94.81 184 THR A N 1
ATOM 1448 C CA . THR A 1 184 ? -2.154 -10.439 5.070 1.00 94.81 184 THR A CA 1
ATOM 1449 C C . THR A 1 184 ? -3.030 -10.171 6.296 1.00 94.81 184 THR A C 1
ATOM 1451 O O . THR A 1 184 ? -2.524 -9.947 7.399 1.00 94.81 184 THR A O 1
ATOM 1454 N N . PHE A 1 185 ? -4.355 -10.241 6.133 1.00 95.25 185 PHE A N 1
ATOM 1455 C CA . PHE A 1 185 ? -5.288 -10.160 7.261 1.00 95.25 185 PHE A CA 1
ATOM 1456 C C . PHE A 1 185 ? -4.943 -11.168 8.362 1.00 95.25 185 PHE A C 1
ATOM 1458 O O . PHE A 1 185 ? -4.785 -10.775 9.511 1.00 95.25 185 PHE A O 1
ATOM 1465 N N . SER A 1 186 ? -4.729 -12.439 8.013 1.00 96.00 186 SER A N 1
ATOM 1466 C CA . SER A 1 186 ? -4.397 -13.496 8.978 1.00 96.00 186 SER A CA 1
ATOM 1467 C C . SER A 1 186 ? -3.087 -13.224 9.722 1.00 96.00 186 SER A C 1
ATOM 1469 O O . SER A 1 186 ? -3.008 -13.439 10.931 1.00 96.00 186 SER A O 1
ATOM 1471 N N . GLN A 1 187 ? -2.068 -12.719 9.020 1.00 96.12 187 GLN A N 1
ATOM 1472 C CA . GLN A 1 187 ? -0.791 -12.358 9.637 1.00 96.12 187 GLN A CA 1
ATOM 1473 C C . GLN A 1 187 ? -0.949 -11.170 10.587 1.00 96.12 187 GLN A C 1
ATOM 1475 O O . GLN A 1 187 ? -0.479 -11.236 11.719 1.00 96.12 187 GLN A O 1
ATOM 1480 N N . LEU A 1 188 ? -1.642 -10.105 10.168 1.00 96.69 188 LEU A N 1
ATOM 1481 C CA . LEU A 1 188 ? -1.871 -8.946 11.029 1.00 96.69 188 LEU A CA 1
ATOM 1482 C C . LEU A 1 188 ? -2.746 -9.306 12.240 1.00 96.69 188 LEU A C 1
ATOM 1484 O O . LEU A 1 188 ? -2.455 -8.871 13.348 1.00 96.69 188 LEU A O 1
ATOM 1488 N N . THR A 1 189 ? -3.758 -10.158 12.067 1.00 97.12 189 THR A N 1
ATOM 1489 C CA . THR A 1 189 ? -4.548 -10.727 13.168 1.00 97.12 189 THR A CA 1
ATOM 1490 C C . THR A 1 189 ? -3.658 -11.453 14.174 1.00 97.12 189 THR A C 1
ATOM 1492 O O . THR A 1 189 ? -3.809 -11.243 15.377 1.00 97.12 189 THR A O 1
ATOM 1495 N N . LEU A 1 190 ? -2.716 -12.282 13.710 1.00 97.62 190 LEU A N 1
ATOM 1496 C CA . LEU A 1 190 ? -1.769 -12.968 14.590 1.00 97.62 190 LEU A CA 1
ATOM 1497 C C . LEU A 1 190 ? -0.863 -11.971 15.324 1.00 97.62 190 LEU A C 1
ATOM 1499 O O . LEU A 1 190 ? -0.680 -12.097 16.529 1.00 97.62 190 LEU A O 1
ATOM 1503 N N . ILE A 1 191 ? -0.361 -10.947 14.629 1.00 96.75 191 ILE A N 1
ATOM 1504 C CA . ILE A 1 191 ? 0.455 -9.885 15.232 1.00 96.75 191 ILE A CA 1
ATOM 1505 C C . ILE A 1 191 ? -0.326 -9.158 16.330 1.00 96.75 191 ILE A C 1
ATOM 1507 O O . ILE A 1 191 ? 0.193 -8.993 17.429 1.00 96.75 191 ILE A O 1
ATOM 1511 N N . VAL A 1 192 ? -1.578 -8.769 16.075 1.00 97.31 192 VAL A N 1
ATOM 1512 C CA . VAL A 1 192 ? -2.425 -8.080 17.063 1.00 97.31 192 VAL A CA 1
ATOM 1513 C C . VAL A 1 192 ? -2.731 -8.983 18.261 1.00 97.31 192 VAL A C 1
ATOM 1515 O O . VAL A 1 192 ? -2.683 -8.514 19.395 1.00 97.31 192 VAL A O 1
ATOM 1518 N N . LYS A 1 193 ? -2.965 -10.286 18.049 1.00 97.56 193 LYS A N 1
ATOM 1519 C CA . LYS A 1 193 ? -3.095 -11.260 19.147 1.00 97.56 193 LYS A CA 1
ATOM 1520 C C . LYS A 1 193 ? -1.813 -11.347 19.981 1.00 97.56 193 LYS A C 1
ATOM 1522 O O . LYS A 1 193 ? -1.890 -11.301 21.204 1.00 97.56 193 LYS A O 1
ATOM 1527 N N . SER A 1 194 ? -0.644 -11.387 19.344 1.00 97.62 194 SER A N 1
ATOM 1528 C CA . SER A 1 194 ? 0.647 -11.378 20.041 1.00 97.62 194 SER A CA 1
ATOM 1529 C C . SER A 1 194 ? 0.889 -10.075 20.809 1.00 97.62 194 SER A C 1
ATOM 1531 O O . SER A 1 194 ? 1.395 -10.116 21.929 1.00 97.62 194 SER A O 1
ATOM 1533 N N . ILE A 1 195 ? 0.487 -8.923 20.254 1.00 96.62 195 ILE A N 1
ATOM 1534 C CA . ILE A 1 195 ? 0.505 -7.634 20.963 1.00 96.62 195 ILE A CA 1
ATOM 1535 C C . ILE A 1 195 ? -0.400 -7.708 22.196 1.00 96.62 195 ILE A C 1
ATOM 1537 O O . ILE A 1 195 ? 0.048 -7.342 23.278 1.00 96.62 195 ILE A O 1
ATOM 1541 N N . LYS A 1 196 ? -1.627 -8.235 22.064 1.00 97.00 196 LYS A N 1
ATOM 1542 C CA . LYS A 1 196 ? -2.566 -8.415 23.183 1.00 97.00 196 LYS A CA 1
ATOM 1543 C C . LYS A 1 196 ? -1.955 -9.255 24.308 1.00 97.00 196 LYS A C 1
ATOM 1545 O O . LYS A 1 196 ? -1.979 -8.848 25.466 1.00 97.00 196 LYS A O 1
ATOM 1550 N N . THR A 1 197 ? -1.372 -10.406 23.975 1.00 97.44 197 THR A N 1
ATOM 1551 C CA . THR A 1 197 ? -0.689 -11.263 24.955 1.00 97.44 197 THR A CA 1
ATOM 1552 C C . THR A 1 197 ? 0.475 -10.531 25.620 1.00 97.44 197 THR A C 1
ATOM 1554 O O . THR A 1 197 ? 0.629 -10.607 26.836 1.00 97.44 197 THR A O 1
ATOM 1557 N N . TYR A 1 198 ? 1.270 -9.787 24.845 1.00 96.50 198 TYR A N 1
ATOM 1558 C CA . TYR A 1 198 ? 2.396 -9.016 25.366 1.00 96.50 198 TYR A CA 1
ATOM 1559 C C . TYR A 1 198 ? 1.958 -7.934 26.363 1.00 96.50 198 TYR A C 1
ATOM 1561 O O . TYR A 1 198 ? 2.529 -7.855 27.450 1.00 96.50 198 TYR A O 1
ATOM 1569 N N . VAL A 1 199 ? 0.945 -7.125 26.023 1.00 96.19 199 VAL A N 1
ATOM 1570 C CA . VAL A 1 199 ? 0.492 -6.026 26.894 1.00 96.19 199 VAL A CA 1
ATOM 1571 C C . VAL A 1 199 ? -0.105 -6.544 28.199 1.00 96.19 199 VAL A C 1
ATOM 1573 O O . VAL A 1 199 ? 0.197 -5.990 29.252 1.00 96.19 199 VAL A O 1
ATOM 1576 N N . LEU A 1 200 ? -0.856 -7.652 28.152 1.00 96.31 200 LEU A N 1
ATOM 1577 C CA . LEU A 1 200 ? -1.389 -8.318 29.344 1.00 96.31 200 LEU A CA 1
ATOM 1578 C C . LEU A 1 200 ? -0.272 -8.885 30.227 1.00 96.31 200 LEU A C 1
ATOM 1580 O O . LEU A 1 200 ? -0.281 -8.677 31.434 1.00 96.31 200 LEU A O 1
ATOM 1584 N N . ALA A 1 201 ? 0.718 -9.554 29.630 1.00 96.38 201 ALA A N 1
ATOM 1585 C CA . ALA A 1 201 ? 1.824 -10.149 30.378 1.00 96.38 201 ALA A CA 1
ATOM 1586 C C . ALA A 1 201 ? 2.752 -9.106 31.023 1.00 96.38 201 ALA A C 1
ATOM 1588 O O . ALA A 1 201 ? 3.401 -9.395 32.026 1.00 96.38 201 ALA A O 1
ATOM 1589 N N . ARG A 1 202 ? 2.862 -7.910 30.433 1.00 95.56 202 ARG A N 1
ATOM 1590 C CA . ARG A 1 202 ? 3.773 -6.853 30.897 1.00 95.56 202 ARG A CA 1
ATOM 1591 C C . ARG A 1 202 ? 3.092 -5.740 31.686 1.00 95.56 202 ARG A C 1
ATOM 1593 O O . ARG A 1 202 ? 3.804 -4.905 32.232 1.00 95.56 202 ARG A O 1
ATOM 1600 N N . GLY A 1 203 ? 1.763 -5.700 31.742 1.00 95.25 203 GLY A N 1
ATOM 1601 C CA . GLY A 1 203 ? 1.060 -4.591 32.385 1.00 95.25 203 GLY A CA 1
ATOM 1602 C C . GLY A 1 203 ? 1.229 -3.261 31.633 1.00 95.25 203 GLY A C 1
ATOM 1603 O O . GLY A 1 203 ? 1.195 -2.203 32.252 1.00 95.25 203 GLY A O 1
ATOM 1604 N N . THR A 1 204 ? 1.485 -3.285 30.318 1.00 94.25 204 THR A N 1
ATOM 1605 C CA . THR A 1 204 ? 1.861 -2.086 29.541 1.00 94.25 204 THR A CA 1
ATOM 1606 C C . THR A 1 204 ? 0.728 -1.561 28.664 1.00 94.25 204 THR A C 1
ATOM 1608 O O . THR A 1 204 ? -0.201 -2.281 28.312 1.00 94.25 204 THR A O 1
ATOM 1611 N N . LYS A 1 205 ? 0.852 -0.303 28.223 1.00 93.31 205 LYS A N 1
ATOM 1612 C CA . LYS A 1 205 ? -0.002 0.292 27.182 1.00 93.31 205 LYS A CA 1
ATOM 1613 C C . LYS A 1 205 ? 0.229 -0.374 25.816 1.00 93.31 205 LYS A C 1
ATOM 1615 O O . LYS A 1 205 ? 1.207 -1.100 25.616 1.00 93.31 205 LYS A O 1
ATOM 1620 N N . LEU A 1 206 ? -0.660 -0.091 24.861 1.00 92.56 206 LEU A N 1
ATOM 1621 C CA . LEU A 1 206 ? -0.508 -0.525 23.473 1.00 92.56 206 LEU A CA 1
ATOM 1622 C C . LEU A 1 206 ? 0.792 0.056 22.876 1.00 92.56 206 LEU A C 1
ATOM 1624 O O . LEU A 1 206 ? 1.015 1.261 23.001 1.00 92.56 206 LEU A O 1
ATOM 1628 N N . PRO A 1 207 ? 1.644 -0.758 22.225 1.00 92.81 207 PRO A N 1
ATOM 1629 C CA . PRO A 1 207 ? 2.867 -0.264 21.607 1.00 92.81 207 PRO A CA 1
ATOM 1630 C C . PRO A 1 207 ? 2.561 0.715 20.469 1.00 92.81 207 PRO A C 1
ATOM 1632 O O . PRO A 1 207 ? 1.594 0.544 19.724 1.00 92.81 207 PRO A O 1
ATOM 1635 N N . SER A 1 208 ? 3.433 1.708 20.297 1.00 90.19 208 SER A N 1
ATOM 1636 C CA . SER A 1 208 ? 3.321 2.743 19.264 1.00 90.19 208 SER A CA 1
ATOM 1637 C C . SER A 1 208 ? 3.635 2.187 17.867 1.00 90.19 208 SER A C 1
ATOM 1639 O O . SER A 1 208 ? 4.717 2.390 17.313 1.00 90.19 208 SER A O 1
ATOM 1641 N N . VAL A 1 209 ? 2.674 1.465 17.288 1.00 91.31 209 VAL A N 1
ATOM 1642 C CA . VAL A 1 209 ? 2.709 0.945 15.915 1.00 91.31 209 VAL A CA 1
ATOM 1643 C C . VAL A 1 209 ? 1.503 1.408 15.111 1.00 91.31 209 VAL A C 1
ATOM 1645 O O . VAL A 1 209 ? 0.429 1.662 15.655 1.00 91.31 209 VAL A O 1
ATOM 1648 N N . GLU A 1 210 ? 1.681 1.470 13.797 1.00 92.06 210 GLU A N 1
ATOM 1649 C CA . GLU A 1 210 ? 0.617 1.737 12.841 1.00 92.06 210 GLU A CA 1
ATOM 1650 C C . GLU A 1 210 ? 0.577 0.663 11.752 1.00 92.06 210 GLU A C 1
ATOM 1652 O O . GLU A 1 210 ? 1.604 0.334 11.166 1.00 92.06 210 GLU A O 1
ATOM 1657 N N . ALA A 1 211 ? -0.609 0.147 11.442 1.00 93.38 211 ALA A N 1
ATOM 1658 C CA . ALA A 1 211 ? -0.885 -0.738 10.324 1.00 93.38 211 ALA A CA 1
ATOM 1659 C C . ALA A 1 211 ? -1.666 0.030 9.249 1.00 93.38 211 ALA A C 1
ATOM 1661 O O . ALA A 1 211 ? -2.859 0.300 9.384 1.00 93.38 211 ALA A O 1
ATOM 1662 N N . LEU A 1 212 ? -0.993 0.407 8.165 1.00 91.69 212 LEU A N 1
ATOM 1663 C CA . LEU A 1 212 ? -1.606 1.146 7.068 1.00 91.69 212 LEU A CA 1
ATOM 1664 C C . LEU A 1 212 ? -2.301 0.166 6.118 1.00 91.69 212 LEU A C 1
ATOM 1666 O O . LEU A 1 212 ? -1.622 -0.691 5.550 1.00 91.69 212 LEU A O 1
ATOM 1670 N N . PRO A 1 213 ? -3.626 0.262 5.922 1.00 92.50 213 PRO A N 1
ATOM 1671 C CA . PRO A 1 213 ? -4.320 -0.591 4.966 1.00 92.50 213 PRO A CA 1
ATOM 1672 C C . PRO A 1 213 ? -3.885 -0.254 3.538 1.00 92.50 213 PRO A C 1
ATOM 1674 O O . PRO A 1 213 ? -3.751 0.916 3.188 1.00 92.50 213 PRO A O 1
ATOM 1677 N N . ILE A 1 214 ? -3.708 -1.263 2.694 1.00 90.81 214 ILE A N 1
ATOM 1678 C CA . ILE A 1 214 ? -3.327 -1.087 1.291 1.00 90.81 214 ILE A CA 1
ATOM 1679 C C . ILE A 1 214 ? -4.484 -1.570 0.426 1.00 90.81 214 ILE A C 1
ATOM 1681 O O . ILE A 1 214 ? -4.887 -2.731 0.514 1.00 90.81 214 ILE A O 1
ATOM 1685 N N . THR A 1 215 ? -5.042 -0.677 -0.389 1.00 90.81 215 THR A N 1
ATOM 1686 C CA . THR A 1 215 ? -6.039 -1.042 -1.404 1.00 90.81 215 THR A CA 1
ATOM 1687 C C . THR A 1 215 ? -5.352 -1.455 -2.699 1.00 90.81 215 THR A C 1
ATOM 1689 O O . THR A 1 215 ? -4.206 -1.076 -2.944 1.00 90.81 215 THR A O 1
ATOM 1692 N N . ILE A 1 216 ? -6.065 -2.183 -3.559 1.00 87.75 216 ILE A N 1
ATOM 1693 C CA . ILE A 1 216 ? -5.549 -2.563 -4.883 1.00 87.75 216 ILE A CA 1
ATOM 1694 C C . ILE A 1 216 ? -5.180 -1.311 -5.693 1.00 87.75 216 ILE A C 1
ATOM 1696 O O . ILE A 1 216 ? -4.052 -1.203 -6.158 1.00 87.75 216 ILE A O 1
ATOM 1700 N N . GLY A 1 217 ? -6.048 -0.293 -5.717 1.00 87.88 217 GLY A N 1
ATOM 1701 C CA . GLY A 1 217 ? -5.745 0.962 -6.417 1.00 87.88 217 GLY A CA 1
ATOM 1702 C C . GLY A 1 217 ? -4.500 1.693 -5.899 1.00 87.88 217 GLY A C 1
ATOM 1703 O O . GLY A 1 217 ? -3.800 2.330 -6.676 1.00 87.88 217 GLY A O 1
ATOM 1704 N N . MET A 1 218 ? -4.152 1.562 -4.610 1.00 88.31 218 MET A N 1
ATOM 1705 C CA . MET A 1 218 ? -2.881 2.100 -4.103 1.00 88.31 218 MET A CA 1
ATOM 1706 C C . MET A 1 218 ? -1.665 1.333 -4.637 1.00 88.31 218 MET A C 1
ATOM 1708 O O . MET A 1 218 ? -0.606 1.931 -4.819 1.00 88.31 218 MET A O 1
ATOM 1712 N N . VAL A 1 219 ? -1.796 0.021 -4.857 1.00 87.50 219 VAL A N 1
ATOM 1713 C CA . VAL A 1 219 ? -0.742 -0.798 -5.470 1.00 87.50 219 VAL A CA 1
ATOM 1714 C C . VAL A 1 219 ? -0.577 -0.427 -6.939 1.00 87.50 219 VAL A C 1
ATOM 1716 O O . VAL A 1 219 ? 0.555 -0.246 -7.379 1.00 87.50 219 VAL A O 1
ATOM 1719 N N . ASP A 1 220 ? -1.675 -0.248 -7.668 1.00 89.56 220 ASP A N 1
ATOM 1720 C CA . ASP A 1 220 ? -1.631 0.123 -9.085 1.00 89.56 220 ASP A CA 1
ATOM 1721 C C . ASP A 1 220 ? -1.068 1.530 -9.289 1.00 89.56 220 ASP A C 1
ATOM 1723 O O . ASP A 1 220 ? -0.199 1.726 -10.136 1.00 89.56 220 ASP A O 1
ATOM 1727 N N . ASP A 1 221 ? -1.473 2.496 -8.455 1.00 90.06 221 ASP A N 1
ATOM 1728 C CA . ASP A 1 221 ? -0.895 3.843 -8.450 1.00 90.06 221 ASP A CA 1
ATOM 1729 C C . ASP A 1 221 ? 0.625 3.794 -8.194 1.00 90.06 221 ASP A C 1
ATOM 1731 O O . ASP A 1 221 ? 1.395 4.494 -8.856 1.00 90.06 221 ASP A O 1
ATOM 1735 N N . ALA A 1 222 ? 1.083 2.950 -7.260 1.00 88.44 222 ALA A N 1
ATOM 1736 C CA . ALA A 1 222 ? 2.510 2.776 -6.989 1.00 88.44 222 ALA A CA 1
ATOM 1737 C C . ALA A 1 222 ? 3.249 2.129 -8.174 1.00 88.44 222 ALA A C 1
ATOM 1739 O O . ALA A 1 222 ? 4.310 2.613 -8.571 1.00 88.44 222 ALA A O 1
ATOM 1740 N N . ASN A 1 223 ? 2.672 1.085 -8.778 1.00 89.06 223 ASN A N 1
ATOM 1741 C CA . ASN A 1 223 ? 3.219 0.424 -9.965 1.00 89.06 223 ASN A CA 1
ATOM 1742 C C . ASN A 1 223 ? 3.326 1.394 -11.150 1.00 89.06 223 ASN A C 1
ATOM 1744 O O . ASN A 1 223 ? 4.326 1.388 -11.871 1.00 89.06 223 ASN A O 1
ATOM 1748 N N . LEU A 1 224 ? 2.325 2.257 -11.329 1.00 93.31 224 LEU A N 1
ATOM 1749 C CA . LEU A 1 224 ? 2.312 3.290 -12.355 1.00 93.31 224 LEU A CA 1
ATOM 1750 C C . LEU A 1 224 ? 3.434 4.313 -12.148 1.00 93.31 224 LEU A C 1
ATOM 1752 O O . LEU A 1 224 ? 4.154 4.648 -13.093 1.00 93.31 224 LEU A O 1
ATOM 1756 N N . GLU A 1 225 ? 3.614 4.812 -10.926 1.00 92.06 225 GLU A N 1
ATOM 1757 C CA . GLU A 1 225 ? 4.696 5.756 -10.633 1.00 92.06 225 GLU A CA 1
ATOM 1758 C C . GLU A 1 225 ? 6.085 5.120 -10.810 1.00 92.06 225 GLU A C 1
ATOM 1760 O O . GLU A 1 225 ? 6.982 5.752 -11.382 1.00 92.06 225 GLU A O 1
ATOM 1765 N N . ASP A 1 226 ? 6.253 3.849 -10.441 1.00 90.12 226 ASP A N 1
ATOM 1766 C CA . ASP A 1 226 ? 7.486 3.098 -10.692 1.00 90.12 226 ASP A CA 1
ATOM 1767 C C . ASP A 1 226 ? 7.745 2.887 -12.190 1.00 90.12 226 ASP A C 1
ATOM 1769 O O . ASP A 1 226 ? 8.865 3.113 -12.664 1.00 90.12 226 ASP A O 1
ATOM 1773 N N . ALA A 1 227 ? 6.719 2.541 -12.974 1.00 93.88 227 ALA A N 1
ATOM 1774 C CA . ALA A 1 227 ? 6.826 2.421 -14.427 1.00 93.88 227 ALA A CA 1
ATOM 1775 C C . ALA A 1 227 ? 7.232 3.759 -15.071 1.00 93.88 227 ALA A C 1
ATOM 1777 O O . ALA A 1 227 ? 8.159 3.809 -15.886 1.00 93.88 227 ALA A O 1
ATOM 1778 N N . LYS A 1 228 ? 6.622 4.876 -14.648 1.00 96.12 228 LYS A N 1
ATOM 1779 C CA . LYS A 1 228 ? 6.996 6.227 -15.105 1.00 96.12 228 LYS A CA 1
ATOM 1780 C C . LYS A 1 228 ? 8.435 6.575 -14.730 1.00 96.12 228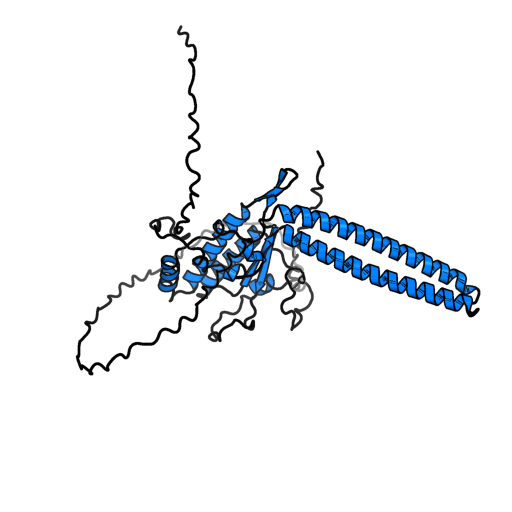 LYS A C 1
ATOM 1782 O O . LYS A 1 228 ? 9.155 7.181 -15.529 1.00 96.12 228 LYS A O 1
ATOM 1787 N N . LYS A 1 229 ? 8.881 6.207 -13.525 1.00 95.06 229 LYS A N 1
ATOM 1788 C CA . LYS A 1 229 ? 10.263 6.412 -13.069 1.00 95.06 229 LYS A CA 1
ATOM 1789 C C . LYS A 1 229 ? 11.251 5.619 -13.925 1.00 95.06 229 LYS A C 1
ATOM 1791 O O . LYS A 1 229 ? 12.268 6.179 -14.344 1.00 95.06 229 LYS A O 1
ATOM 1796 N N . GLN A 1 230 ? 10.939 4.362 -14.242 1.00 95.25 230 GLN A N 1
ATOM 1797 C CA . GLN A 1 230 ? 11.739 3.531 -15.145 1.00 95.25 230 GLN A CA 1
ATOM 1798 C C . GLN A 1 230 ? 11.794 4.125 -16.557 1.00 95.25 230 GLN A C 1
ATOM 1800 O O . GLN A 1 230 ? 12.888 4.276 -17.103 1.00 95.25 230 GLN A O 1
ATOM 1805 N N . LEU A 1 231 ? 10.657 4.553 -17.114 1.00 97.25 231 LEU A N 1
ATOM 1806 C CA . LEU A 1 231 ? 10.604 5.213 -18.419 1.00 97.25 231 LEU A CA 1
ATOM 1807 C C . LEU A 1 231 ? 11.492 6.463 -18.455 1.00 97.25 231 LEU A C 1
ATOM 1809 O O . LEU A 1 231 ? 12.303 6.616 -19.369 1.00 97.25 231 LEU A O 1
ATOM 1813 N N . LYS A 1 232 ? 11.414 7.329 -17.435 1.00 97.56 232 LYS A N 1
ATOM 1814 C CA . LYS A 1 232 ? 12.291 8.509 -17.317 1.00 97.56 232 LYS A CA 1
ATOM 1815 C C . LYS A 1 232 ? 13.770 8.116 -17.271 1.00 97.56 232 LYS A C 1
ATOM 1817 O O . LYS A 1 232 ? 14.589 8.751 -17.934 1.00 97.56 232 LYS A O 1
ATOM 1822 N N . ALA A 1 233 ? 14.123 7.077 -16.515 1.00 96.94 233 ALA A N 1
ATOM 1823 C CA . ALA A 1 233 ? 15.502 6.603 -16.410 1.00 96.94 233 ALA A CA 1
ATOM 1824 C C . ALA A 1 233 ? 16.038 6.055 -17.745 1.00 96.94 233 ALA A C 1
ATOM 1826 O O . ALA A 1 233 ? 17.164 6.374 -18.127 1.00 96.94 233 ALA A O 1
ATOM 1827 N N . VAL A 1 234 ? 15.244 5.267 -18.475 1.00 97.38 234 VAL A N 1
ATOM 1828 C CA . VAL A 1 234 ? 15.633 4.714 -19.784 1.00 97.38 234 VAL A CA 1
ATOM 1829 C C . VAL A 1 234 ? 15.686 5.807 -20.854 1.00 97.38 234 VAL A C 1
ATOM 1831 O O . VAL A 1 234 ? 16.636 5.846 -21.631 1.00 97.38 234 VAL A O 1
ATOM 1834 N N . THR A 1 235 ? 14.750 6.758 -20.833 1.00 97.88 235 THR A N 1
ATOM 1835 C CA . THR A 1 235 ? 14.748 7.918 -21.742 1.00 97.88 235 THR A CA 1
ATOM 1836 C C . THR A 1 235 ? 16.020 8.750 -21.582 1.00 97.88 235 THR A C 1
ATOM 1838 O O . THR A 1 235 ? 16.660 9.083 -22.573 1.00 97.88 235 THR A O 1
ATOM 1841 N N . ARG A 1 236 ? 16.466 9.007 -20.342 1.00 98.06 236 ARG A N 1
ATOM 1842 C CA . ARG A 1 236 ? 17.750 9.689 -20.088 1.00 98.06 236 ARG A CA 1
ATOM 1843 C C . ARG A 1 236 ? 18.937 8.941 -20.702 1.00 98.06 236 ARG A C 1
ATOM 1845 O O . ARG A 1 236 ? 19.809 9.571 -21.290 1.00 98.06 236 ARG A O 1
ATOM 1852 N N . LYS A 1 237 ? 18.967 7.605 -20.595 1.00 97.44 237 LYS A N 1
ATOM 1853 C CA . LYS A 1 237 ? 20.020 6.774 -21.211 1.00 97.44 237 LYS A CA 1
ATOM 1854 C C . LYS A 1 237 ? 19.997 6.865 -22.739 1.00 97.44 237 LYS A C 1
ATOM 1856 O O . LYS A 1 237 ? 21.062 6.923 -23.343 1.00 97.44 237 LYS A O 1
ATOM 1861 N N . LEU A 1 238 ? 18.811 6.905 -23.350 1.00 97.69 238 LEU A N 1
ATOM 1862 C CA . LEU A 1 238 ? 18.663 7.112 -24.792 1.00 97.69 238 LEU A CA 1
ATOM 1863 C C . LEU A 1 238 ? 19.212 8.483 -25.217 1.00 97.69 238 LEU A C 1
ATOM 1865 O O . LEU A 1 238 ? 19.998 8.548 -26.156 1.00 97.69 238 LEU A O 1
ATOM 1869 N N . THR A 1 239 ? 18.868 9.558 -24.501 1.00 98.06 239 THR A N 1
ATOM 1870 C CA . THR A 1 239 ? 19.371 10.912 -24.797 1.00 98.06 239 THR A CA 1
ATOM 1871 C C . THR A 1 239 ? 20.898 10.984 -24.741 1.00 98.06 239 THR A C 1
ATOM 1873 O O . THR A 1 239 ? 21.513 11.562 -25.632 1.00 98.06 239 THR A O 1
ATOM 1876 N N . ILE A 1 240 ? 21.525 10.354 -23.741 1.00 97.94 240 ILE A N 1
ATOM 1877 C CA . ILE A 1 240 ? 22.993 10.288 -23.642 1.00 97.94 240 ILE A CA 1
ATOM 1878 C C . ILE A 1 240 ? 23.585 9.565 -24.863 1.00 97.94 240 ILE A C 1
ATOM 1880 O O . ILE A 1 240 ? 24.485 10.101 -25.505 1.00 97.94 240 ILE A O 1
ATOM 1884 N N . ALA A 1 241 ? 23.033 8.409 -25.249 1.00 96.62 241 ALA A N 1
ATOM 1885 C CA . ALA A 1 241 ? 23.493 7.664 -26.425 1.00 96.62 241 ALA A CA 1
ATOM 1886 C C . ALA A 1 241 ? 23.333 8.464 -27.738 1.00 96.62 241 ALA A C 1
ATOM 1888 O O . ALA A 1 241 ? 24.209 8.427 -28.603 1.00 96.62 241 ALA A O 1
ATOM 1889 N N . GLN A 1 242 ? 22.251 9.240 -27.880 1.00 98.06 242 GLN A N 1
ATOM 1890 C CA . GLN A 1 242 ? 22.046 10.142 -29.023 1.00 98.06 242 GLN A CA 1
ATOM 1891 C C . GLN A 1 242 ? 23.104 11.250 -29.075 1.00 98.06 242 GLN A C 1
ATOM 1893 O O . GLN A 1 242 ? 23.647 11.540 -30.145 1.00 98.06 242 GLN A O 1
ATOM 1898 N N . MET A 1 243 ? 23.426 11.856 -27.928 1.00 98.19 243 MET A N 1
ATOM 1899 C CA . MET A 1 243 ? 24.477 12.873 -27.832 1.00 98.19 243 MET A CA 1
ATOM 1900 C C . MET A 1 243 ? 25.853 12.298 -28.184 1.00 98.19 243 MET A C 1
ATOM 1902 O O . MET A 1 243 ? 26.615 12.939 -28.907 1.00 98.19 243 MET A O 1
ATOM 1906 N N . GLU A 1 244 ? 26.163 11.082 -27.728 1.00 97.31 244 GLU A N 1
ATOM 1907 C CA . GLU A 1 244 ? 27.416 10.392 -28.054 1.00 97.31 244 GLU A CA 1
ATOM 1908 C C . GLU A 1 244 ? 27.543 10.095 -29.550 1.00 97.31 244 GLU A C 1
ATOM 1910 O O . GLU A 1 244 ? 28.573 10.416 -30.147 1.00 97.31 244 GLU A O 1
ATOM 1915 N N . LEU A 1 245 ? 26.491 9.559 -30.181 1.00 96.81 245 LEU A N 1
ATOM 1916 C CA . LEU A 1 245 ? 26.475 9.321 -31.626 1.00 96.81 245 LEU A CA 1
ATOM 1917 C C . LEU A 1 245 ? 26.608 10.632 -32.418 1.00 96.81 245 LEU A C 1
ATOM 1919 O O . LEU A 1 245 ? 27.350 10.691 -33.400 1.00 96.81 245 LEU A O 1
ATOM 1923 N N . THR A 1 246 ? 25.939 11.700 -31.975 1.00 97.31 246 THR A N 1
ATOM 1924 C CA . THR A 1 246 ? 26.016 13.026 -32.612 1.00 97.31 246 THR A CA 1
ATOM 1925 C C . THR A 1 246 ? 27.433 13.588 -32.538 1.00 97.31 246 THR A C 1
ATOM 1927 O O . THR A 1 246 ? 27.997 13.989 -33.558 1.00 97.31 246 THR A O 1
ATOM 1930 N N . ARG A 1 247 ? 28.053 13.552 -31.352 1.00 96.06 247 ARG A N 1
ATOM 1931 C CA . ARG A 1 247 ? 29.442 13.984 -31.146 1.00 96.06 247 ARG A CA 1
ATOM 1932 C C . ARG A 1 247 ? 30.411 13.169 -32.000 1.00 96.06 247 ARG A C 1
ATOM 1934 O O . ARG A 1 247 ? 31.308 13.728 -32.625 1.00 96.06 247 ARG A O 1
ATOM 1941 N N . TYR A 1 248 ? 30.217 11.854 -32.053 1.00 95.00 248 TYR A N 1
ATOM 1942 C CA . TYR A 1 248 ? 31.024 10.958 -32.876 1.00 95.00 248 TYR A CA 1
ATOM 1943 C C . TYR A 1 248 ? 30.910 11.288 -34.376 1.00 95.00 248 TYR A C 1
ATOM 1945 O O . TYR A 1 248 ? 31.913 11.339 -35.093 1.00 95.00 248 TYR A O 1
ATOM 1953 N N . THR A 1 249 ? 29.694 11.577 -34.841 1.00 94.44 249 THR A N 1
ATOM 1954 C CA . THR A 1 249 ? 29.412 11.966 -36.229 1.00 94.44 249 THR A CA 1
ATOM 1955 C C . THR A 1 249 ? 30.106 13.285 -36.582 1.00 94.44 249 THR A C 1
ATOM 1957 O O . THR A 1 249 ? 30.776 13.367 -37.610 1.00 94.44 249 THR A O 1
ATOM 1960 N N . GLN A 1 250 ? 30.043 14.287 -35.699 1.00 94.94 250 GLN A N 1
ATOM 1961 C CA . GLN A 1 250 ? 30.730 15.574 -35.881 1.00 94.94 250 GLN A CA 1
ATOM 1962 C C . GLN A 1 250 ? 32.253 15.413 -35.996 1.00 94.94 250 GLN A C 1
ATOM 1964 O O . GLN A 1 250 ? 32.855 15.937 -36.930 1.00 94.94 250 GLN A O 1
ATOM 1969 N N . LEU A 1 251 ? 32.876 14.632 -35.105 1.00 92.62 251 LEU A N 1
ATOM 1970 C CA . LEU A 1 251 ? 34.319 14.354 -35.165 1.00 92.62 251 LEU A CA 1
ATOM 1971 C C . LEU A 1 251 ? 34.722 13.643 -36.463 1.00 92.62 251 LEU A C 1
ATOM 1973 O O . LEU A 1 251 ? 35.787 13.905 -37.019 1.00 92.62 251 LEU A O 1
ATOM 1977 N N . THR A 1 252 ? 33.854 12.763 -36.963 1.00 92.25 252 THR A N 1
ATOM 1978 C CA . THR A 1 252 ? 34.083 12.050 -38.224 1.00 92.25 252 THR A CA 1
ATOM 1979 C C . THR A 1 252 ? 34.018 12.999 -39.423 1.00 92.25 252 THR A C 1
ATOM 1981 O O . THR A 1 252 ? 34.872 12.915 -40.302 1.00 92.25 252 THR A O 1
ATOM 1984 N N . HIS A 1 253 ? 33.082 13.955 -39.431 1.00 91.81 253 HIS A N 1
ATOM 1985 C CA . HIS A 1 253 ? 33.012 14.998 -40.465 1.00 91.81 253 HIS A CA 1
ATOM 1986 C C . HIS A 1 253 ? 34.237 15.920 -40.485 1.00 91.81 253 HIS A C 1
ATOM 1988 O O . HIS A 1 253 ? 34.613 16.400 -41.550 1.00 91.81 253 HIS A O 1
ATOM 1994 N N . MET A 1 254 ? 34.896 16.129 -39.343 1.00 93.88 254 MET A N 1
ATOM 1995 C CA . MET A 1 254 ? 36.133 16.916 -39.255 1.00 93.88 254 MET A CA 1
ATOM 1996 C C . MET A 1 254 ? 37.383 16.162 -39.747 1.00 93.88 254 MET A C 1
ATOM 1998 O O . MET A 1 254 ? 38.488 16.687 -39.642 1.00 93.88 254 MET A O 1
ATOM 2002 N N . GLY A 1 255 ? 37.244 14.932 -40.257 1.00 88.62 255 GLY A N 1
ATOM 2003 C CA . GLY A 1 255 ? 38.370 14.133 -40.755 1.00 88.62 255 GLY A CA 1
ATOM 2004 C C . GLY A 1 255 ? 39.284 13.581 -39.655 1.00 88.62 255 GLY A C 1
ATOM 2005 O O . GLY A 1 255 ? 40.354 13.061 -39.951 1.00 88.62 255 GLY A O 1
ATOM 2006 N N . LEU A 1 256 ? 38.865 13.659 -38.388 1.00 81.69 256 LEU A N 1
ATOM 2007 C CA . LEU A 1 256 ? 39.675 13.258 -37.232 1.00 81.69 256 LEU A CA 1
ATOM 2008 C C . LEU A 1 256 ? 39.590 11.753 -36.910 1.00 81.69 256 LEU A C 1
ATOM 2010 O O . LEU A 1 256 ? 40.188 11.306 -35.935 1.00 81.69 256 LEU A O 1
ATOM 2014 N N . ASN A 1 257 ? 38.862 10.956 -37.704 1.00 72.25 257 ASN A N 1
ATOM 2015 C CA . ASN A 1 257 ? 38.644 9.529 -37.444 1.00 72.25 257 ASN A CA 1
ATOM 2016 C C . ASN A 1 257 ? 39.189 8.625 -38.562 1.00 72.25 257 ASN A C 1
ATOM 2018 O O . ASN A 1 257 ? 38.682 8.597 -39.682 1.00 72.25 257 ASN A O 1
ATOM 2022 N N . ASN A 1 258 ? 40.187 7.811 -38.204 1.00 73.44 258 ASN A N 1
ATOM 2023 C CA . ASN A 1 258 ? 40.809 6.789 -39.053 1.00 73.44 258 ASN A CA 1
ATOM 2024 C C . ASN A 1 258 ? 39.878 5.575 -39.281 1.00 73.44 258 ASN A C 1
ATOM 2026 O O . ASN A 1 258 ? 38.829 5.460 -38.653 1.00 73.44 258 ASN A O 1
ATOM 2030 N N . ARG A 1 259 ? 40.275 4.612 -40.138 1.00 72.50 259 ARG A N 1
ATOM 2031 C CA . ARG A 1 259 ? 39.507 3.393 -40.520 1.00 72.50 259 ARG A CA 1
ATOM 2032 C C . ARG A 1 259 ? 38.828 2.625 -39.365 1.00 72.50 259 ARG A C 1
ATOM 2034 O O . ARG A 1 259 ? 37.801 1.994 -39.612 1.00 72.50 259 ARG A O 1
ATOM 2041 N N . ALA A 1 260 ? 39.344 2.702 -38.135 1.00 77.50 260 ALA A N 1
ATOM 2042 C CA . ALA A 1 260 ? 38.714 2.152 -36.925 1.00 77.50 260 ALA A CA 1
ATOM 2043 C C . ALA A 1 260 ? 37.336 2.773 -36.599 1.00 77.50 260 ALA A C 1
ATOM 2045 O O . ALA A 1 260 ? 36.542 2.193 -35.859 1.00 77.50 260 ALA A O 1
ATOM 2046 N N . GLY A 1 261 ? 37.015 3.927 -37.185 1.00 85.56 261 GLY A N 1
ATOM 2047 C CA . GLY A 1 261 ? 35.792 4.661 -36.913 1.00 85.56 261 GLY A CA 1
ATOM 2048 C C . GLY A 1 261 ? 34.506 3.982 -37.390 1.00 85.56 261 GLY A C 1
ATOM 2049 O O . GLY A 1 261 ? 33.495 4.009 -36.694 1.00 85.56 261 GLY A O 1
ATOM 2050 N N . ARG A 1 262 ? 34.543 3.267 -38.522 1.00 88.69 262 ARG A N 1
ATOM 2051 C CA . ARG A 1 262 ? 33.343 2.585 -39.048 1.00 88.69 262 ARG A CA 1
ATOM 2052 C C . ARG A 1 262 ? 32.797 1.526 -38.088 1.00 88.69 262 ARG A C 1
ATOM 2054 O O . ARG A 1 262 ? 31.586 1.402 -37.945 1.00 88.69 262 ARG A O 1
ATOM 2061 N N . ALA A 1 263 ? 33.676 0.793 -37.404 1.00 92.12 263 ALA A N 1
ATOM 2062 C CA . ALA A 1 263 ? 33.262 -0.199 -36.414 1.00 92.12 263 ALA A CA 1
ATOM 2063 C C . ALA A 1 263 ? 32.604 0.463 -35.191 1.00 92.12 263 ALA A C 1
ATOM 2065 O O . ALA A 1 263 ? 31.571 -0.007 -34.714 1.00 92.12 263 ALA A O 1
ATOM 2066 N N . ARG A 1 264 ? 33.162 1.586 -34.716 1.00 93.00 264 ARG A N 1
ATOM 2067 C CA . ARG A 1 264 ? 32.605 2.326 -33.578 1.00 93.00 264 ARG A CA 1
ATOM 2068 C C . ARG A 1 264 ? 31.259 2.973 -33.908 1.00 93.00 264 ARG A C 1
ATOM 2070 O O . ARG A 1 264 ? 30.360 2.915 -33.077 1.00 93.00 264 ARG A O 1
ATOM 2077 N N . ASP A 1 265 ? 31.099 3.529 -35.107 1.00 94.00 265 ASP A N 1
ATOM 2078 C CA . ASP A 1 265 ? 29.820 4.068 -35.590 1.00 94.00 265 ASP A CA 1
ATOM 2079 C C . ASP A 1 265 ? 28.716 3.000 -35.587 1.00 94.00 265 ASP A C 1
ATOM 2081 O O . ASP A 1 265 ? 27.638 3.208 -35.032 1.00 94.00 265 ASP A O 1
ATOM 2085 N N . LEU A 1 266 ? 29.010 1.817 -36.141 1.00 94.56 266 LEU A N 1
ATOM 2086 C CA . LEU A 1 266 ? 28.081 0.685 -36.135 1.00 94.56 266 LEU A CA 1
ATOM 2087 C C . LEU A 1 266 ? 27.720 0.250 -34.710 1.00 94.56 266 LEU A C 1
ATOM 2089 O O . LEU A 1 266 ? 26.551 -0.020 -34.437 1.00 94.56 266 LEU A O 1
ATOM 2093 N N . GLN A 1 267 ? 28.694 0.229 -33.796 1.00 96.06 267 GLN A N 1
ATOM 2094 C CA . GLN A 1 267 ? 28.460 -0.094 -32.390 1.00 96.06 267 GLN A CA 1
ATOM 2095 C C . GLN A 1 267 ? 27.536 0.928 -31.713 1.00 96.06 267 GLN A C 1
ATOM 2097 O O . GLN A 1 267 ? 26.565 0.531 -31.073 1.00 96.06 267 GLN A O 1
ATOM 2102 N N . LEU A 1 268 ? 27.799 2.229 -31.877 1.00 96.31 268 LEU A N 1
ATOM 2103 C CA . LEU A 1 268 ? 26.973 3.294 -31.295 1.00 96.31 268 LEU A CA 1
ATOM 2104 C C . LEU A 1 268 ? 25.549 3.274 -31.863 1.00 96.31 268 LEU A C 1
ATOM 2106 O O . LEU A 1 268 ? 24.584 3.419 -31.117 1.00 96.31 268 LEU A O 1
ATOM 2110 N N . LYS A 1 269 ? 25.394 3.025 -33.169 1.00 97.31 269 LYS A N 1
ATOM 2111 C CA . LYS A 1 269 ? 24.079 2.851 -33.805 1.00 97.31 269 LYS A CA 1
ATOM 2112 C C . LYS A 1 269 ? 23.335 1.624 -33.276 1.00 97.31 269 LYS A C 1
ATOM 2114 O O . LYS A 1 269 ? 22.126 1.694 -33.066 1.00 97.31 269 LYS A O 1
ATOM 2119 N N . ALA A 1 270 ? 24.030 0.506 -33.058 1.00 97.69 270 ALA A N 1
ATOM 2120 C CA . ALA A 1 270 ? 23.434 -0.695 -32.476 1.00 97.69 270 ALA A CA 1
ATOM 2121 C C . ALA A 1 270 ? 23.000 -0.464 -31.019 1.00 97.69 270 ALA A C 1
ATOM 2123 O O . ALA A 1 270 ? 21.889 -0.839 -30.644 1.00 97.69 270 ALA A O 1
ATOM 2124 N N . GLU A 1 271 ? 23.833 0.206 -30.218 1.00 97.38 271 GLU A N 1
ATOM 2125 C CA . GLU A 1 271 ? 23.477 0.591 -28.853 1.00 97.38 271 GLU A CA 1
ATOM 2126 C C . GLU A 1 271 ? 22.270 1.532 -28.834 1.00 97.38 271 GLU A C 1
ATOM 2128 O O . GLU A 1 271 ? 21.334 1.297 -28.070 1.00 97.38 271 GLU A O 1
ATOM 2133 N N . LEU A 1 272 ? 22.246 2.547 -29.705 1.00 97.75 272 LEU A N 1
ATOM 2134 C CA . LEU A 1 272 ? 21.123 3.471 -29.818 1.00 97.75 272 LEU A CA 1
ATOM 2135 C C . LEU A 1 272 ? 19.813 2.721 -30.090 1.00 97.75 272 LEU A C 1
ATOM 2137 O O . LEU A 1 272 ? 18.853 2.898 -29.343 1.00 97.75 272 LEU A O 1
ATOM 2141 N N . LYS A 1 273 ? 19.801 1.810 -31.073 1.00 98.06 273 LYS A N 1
ATOM 2142 C CA . LYS A 1 273 ? 18.631 0.969 -31.383 1.00 98.06 273 LYS A CA 1
ATOM 2143 C C . LYS A 1 273 ? 18.171 0.130 -30.189 1.00 98.06 273 LYS A C 1
ATOM 2145 O O . LYS A 1 273 ? 16.971 -0.000 -29.952 1.00 98.06 273 LYS A O 1
ATOM 2150 N N . LEU A 1 274 ? 19.105 -0.426 -29.414 1.00 98.12 274 LEU A N 1
ATOM 2151 C CA . LEU A 1 274 ? 18.780 -1.169 -28.194 1.00 98.12 274 LEU A CA 1
ATOM 2152 C C . LEU A 1 274 ? 18.113 -0.258 -27.148 1.00 98.12 274 LEU A C 1
ATOM 2154 O O . LEU A 1 274 ? 17.134 -0.655 -26.516 1.00 98.12 274 LEU A O 1
ATOM 2158 N N . LYS A 1 275 ? 18.613 0.972 -26.964 1.00 97.62 275 LYS A N 1
ATOM 2159 C CA . LYS A 1 275 ? 18.004 1.941 -26.037 1.00 97.62 275 LYS A CA 1
ATOM 2160 C C . LYS A 1 275 ? 16.636 2.420 -26.528 1.00 97.62 275 LYS A C 1
ATOM 2162 O O . LYS A 1 275 ? 15.740 2.573 -25.705 1.00 97.62 275 LYS A O 1
ATOM 2167 N N . GLU A 1 276 ? 16.452 2.621 -27.833 1.00 98.31 276 GLU A N 1
ATOM 2168 C CA . GLU A 1 276 ? 15.152 2.957 -28.433 1.00 98.31 276 GLU A CA 1
ATOM 2169 C C . GLU A 1 276 ? 14.125 1.852 -28.175 1.00 98.31 276 GLU A C 1
ATOM 2171 O O . GLU A 1 276 ? 13.003 2.137 -27.755 1.00 98.31 276 GLU A O 1
ATOM 2176 N N . GLN A 1 277 ? 14.520 0.585 -28.346 1.00 98.25 277 GLN A N 1
ATOM 2177 C CA . GLN A 1 277 ? 13.671 -0.549 -27.989 1.00 98.25 277 GLN A CA 1
ATOM 2178 C C . GLN A 1 277 ? 13.308 -0.531 -26.501 1.00 98.25 277 GLN A C 1
ATOM 2180 O O . GLN A 1 277 ? 12.132 -0.624 -26.167 1.00 98.25 277 GLN A O 1
ATOM 2185 N N . ALA A 1 278 ? 14.284 -0.318 -25.616 1.00 97.44 278 ALA A N 1
ATOM 2186 C CA . ALA A 1 278 ? 14.030 -0.252 -24.179 1.00 97.44 278 ALA A CA 1
ATOM 2187 C C . ALA A 1 278 ? 13.066 0.889 -23.792 1.00 97.44 278 ALA A C 1
ATOM 2189 O O . ALA A 1 278 ? 12.282 0.733 -22.856 1.00 97.44 278 ALA A O 1
ATOM 2190 N N . VAL A 1 279 ? 13.100 2.030 -24.496 1.00 98.00 279 VAL A N 1
ATOM 2191 C CA . VAL A 1 279 ? 12.110 3.105 -24.308 1.00 98.00 279 VAL A CA 1
ATOM 2192 C C . VAL A 1 279 ? 10.720 2.642 -24.742 1.00 98.00 279 VAL A C 1
ATOM 2194 O O . VAL A 1 279 ? 9.778 2.849 -23.982 1.00 98.00 279 VAL A O 1
ATOM 2197 N N . ARG A 1 280 ? 10.578 1.984 -25.901 1.00 98.12 280 ARG A N 1
ATOM 2198 C CA . ARG A 1 280 ? 9.284 1.440 -26.365 1.00 98.12 280 ARG A CA 1
ATOM 2199 C C . ARG A 1 280 ? 8.702 0.417 -25.387 1.00 98.12 280 ARG A C 1
ATOM 2201 O O . ARG A 1 280 ? 7.516 0.476 -25.060 1.00 98.12 280 ARG A O 1
ATOM 2208 N N . ASP A 1 281 ? 9.540 -0.469 -24.859 1.00 97.50 281 ASP A N 1
ATOM 2209 C CA . ASP A 1 281 ? 9.127 -1.458 -23.860 1.00 97.50 281 ASP A CA 1
ATOM 2210 C C . ASP A 1 281 ? 8.675 -0.767 -22.561 1.00 97.50 281 ASP A C 1
ATOM 2212 O O . ASP A 1 281 ? 7.631 -1.099 -21.997 1.00 97.50 281 ASP A O 1
ATOM 2216 N N . ALA A 1 282 ? 9.418 0.245 -22.097 1.00 96.25 282 ALA A N 1
ATOM 2217 C CA . ALA A 1 282 ? 9.049 1.019 -20.913 1.00 96.25 282 ALA A CA 1
ATOM 2218 C C . ALA A 1 282 ? 7.763 1.843 -21.118 1.00 96.25 282 ALA A C 1
ATOM 2220 O O . ALA A 1 282 ? 6.961 1.951 -20.193 1.00 96.25 282 ALA A O 1
ATOM 2221 N N . GLN A 1 283 ? 7.534 2.394 -22.314 1.00 98.31 283 GLN A N 1
ATOM 2222 C CA . GLN A 1 283 ? 6.282 3.076 -22.670 1.00 98.31 283 GLN A CA 1
ATOM 2223 C C . GLN A 1 283 ? 5.092 2.116 -22.629 1.00 98.31 283 GLN A C 1
ATOM 2225 O O . GLN A 1 283 ? 4.045 2.468 -22.090 1.00 98.31 283 GLN A O 1
ATOM 2230 N N . THR A 1 284 ? 5.269 0.896 -23.142 1.00 97.50 284 THR A N 1
ATOM 2231 C CA . THR A 1 284 ? 4.236 -0.149 -23.101 1.00 97.50 284 THR A CA 1
ATOM 2232 C C . THR A 1 284 ? 3.856 -0.474 -21.656 1.00 97.50 284 THR A C 1
ATOM 2234 O O . THR A 1 284 ? 2.677 -0.436 -21.319 1.00 97.50 284 THR A O 1
ATOM 2237 N N . ARG A 1 285 ? 4.846 -0.654 -20.768 1.00 96.19 285 ARG A N 1
ATOM 2238 C CA . ARG A 1 285 ? 4.605 -0.883 -19.331 1.00 96.19 285 ARG A CA 1
ATOM 2239 C C . ARG A 1 285 ? 3.867 0.265 -18.648 1.00 96.19 285 ARG A C 1
ATOM 2241 O O . ARG A 1 285 ? 3.012 0.018 -17.807 1.00 96.19 285 ARG A O 1
ATOM 2248 N N . VAL A 1 286 ? 4.197 1.516 -18.982 1.00 96.88 286 VAL A N 1
ATOM 2249 C CA . VAL A 1 286 ? 3.460 2.677 -18.457 1.00 96.88 286 VAL A CA 1
ATOM 2250 C C . VAL A 1 286 ? 2.013 2.640 -18.937 1.00 96.88 286 VAL A C 1
ATOM 2252 O O . VAL A 1 286 ? 1.120 2.788 -18.117 1.00 96.88 286 VAL A O 1
ATOM 2255 N N . SER A 1 287 ? 1.770 2.377 -20.225 1.00 96.75 287 SER A N 1
ATOM 2256 C CA . SER A 1 287 ? 0.408 2.291 -20.767 1.00 96.75 287 SER A CA 1
A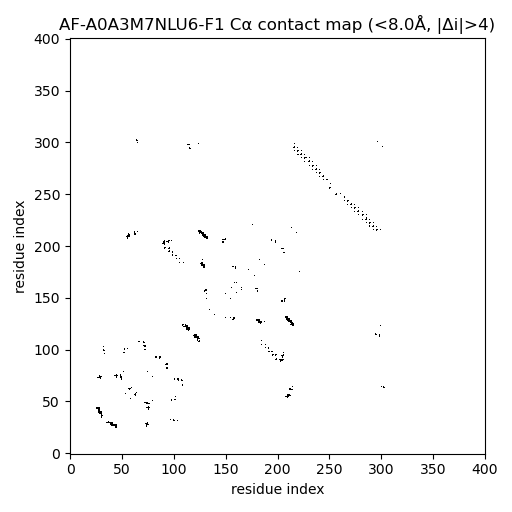TOM 2257 C C . SER A 1 287 ? -0.417 1.172 -20.122 1.00 96.75 287 SER A C 1
ATOM 2259 O O . SER A 1 287 ? -1.602 1.361 -19.860 1.00 96.75 287 SER A O 1
ATOM 2261 N N . GLU A 1 288 ? 0.191 0.017 -19.845 1.00 95.62 288 GLU A N 1
ATOM 2262 C CA . GLU A 1 288 ? -0.452 -1.079 -19.110 1.00 95.62 288 GLU A CA 1
ATOM 2263 C C . GLU A 1 288 ? -0.779 -0.668 -17.669 1.00 95.62 288 GLU A C 1
ATOM 2265 O O . GLU A 1 288 ? -1.935 -0.757 -17.262 1.00 95.62 288 GLU A O 1
ATOM 2270 N N . ALA A 1 289 ? 0.188 -0.106 -16.937 1.00 93.38 289 ALA A N 1
ATOM 2271 C CA . ALA A 1 289 ? -0.028 0.352 -15.565 1.00 93.38 289 ALA A CA 1
ATOM 2272 C C . ALA A 1 289 ? -1.057 1.497 -15.464 1.00 93.38 289 ALA A C 1
ATOM 2274 O O . ALA A 1 289 ? -1.783 1.591 -14.478 1.00 93.38 289 ALA A O 1
ATOM 2275 N N . GLU A 1 290 ? -1.157 2.364 -16.478 1.00 95.69 290 GLU A N 1
ATOM 2276 C CA . GLU A 1 290 ? -2.195 3.400 -16.554 1.00 95.69 290 GLU A CA 1
ATOM 2277 C C . GLU A 1 290 ? -3.590 2.796 -16.703 1.00 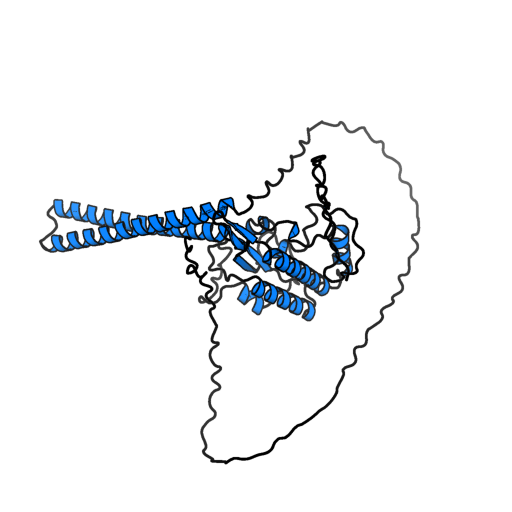95.69 290 GLU A C 1
ATOM 2279 O O . GLU A 1 290 ? -4.530 3.292 -16.083 1.00 95.69 290 GLU A O 1
ATOM 2284 N N . LYS A 1 291 ? -3.731 1.723 -17.492 1.00 92.88 291 LYS A N 1
ATOM 2285 C CA . LYS A 1 291 ? -5.005 1.004 -17.636 1.00 92.88 291 LYS A CA 1
ATOM 2286 C C . LYS A 1 291 ? -5.410 0.332 -16.330 1.00 92.88 291 LYS A C 1
ATOM 2288 O O . LYS A 1 291 ? -6.570 0.450 -15.946 1.00 92.88 291 LYS A O 1
ATOM 2293 N N . ASP A 1 292 ? -4.471 -0.315 -15.644 1.00 90.19 292 ASP A N 1
ATOM 2294 C CA . ASP A 1 292 ? -4.740 -0.976 -14.363 1.00 90.19 292 ASP A CA 1
ATOM 2295 C C . ASP A 1 292 ? -5.140 0.047 -13.286 1.00 90.19 292 ASP A C 1
ATOM 2297 O O . ASP A 1 292 ? -6.189 -0.092 -12.655 1.00 90.19 292 ASP A O 1
ATOM 2301 N N . ALA A 1 293 ? -4.390 1.148 -13.160 1.00 91.44 293 ALA A N 1
ATOM 2302 C CA . ALA A 1 293 ? -4.713 2.227 -12.225 1.00 91.44 293 ALA A CA 1
ATOM 2303 C C . ALA A 1 293 ? -6.036 2.938 -12.562 1.00 91.44 293 ALA A C 1
ATOM 2305 O O . ALA A 1 293 ? -6.741 3.400 -11.664 1.00 91.44 293 ALA A O 1
ATOM 2306 N N . ALA A 1 294 ? -6.395 3.051 -13.846 1.00 90.81 294 ALA A N 1
ATOM 2307 C CA . ALA A 1 294 ? -7.688 3.593 -14.261 1.00 90.81 294 ALA A CA 1
ATOM 2308 C C . ALA A 1 294 ? -8.843 2.653 -13.886 1.00 90.81 294 ALA A C 1
ATOM 2310 O O . ALA A 1 294 ? -9.832 3.115 -13.317 1.00 90.81 294 ALA A O 1
ATOM 2311 N N . ALA A 1 295 ? -8.690 1.348 -14.131 1.00 87.56 295 ALA A N 1
ATOM 2312 C CA . ALA A 1 295 ? -9.700 0.340 -13.818 1.00 87.56 295 ALA A CA 1
ATOM 2313 C C . ALA A 1 295 ? -10.020 0.284 -12.315 1.00 87.56 295 ALA A C 1
ATOM 2315 O O . ALA A 1 295 ? -11.178 0.136 -11.929 1.00 87.56 295 ALA A O 1
ATOM 2316 N N . THR A 1 296 ? -9.019 0.462 -11.450 1.00 85.94 296 THR A N 1
ATOM 2317 C CA . THR A 1 296 ? -9.230 0.451 -9.994 1.00 85.94 296 THR A CA 1
ATOM 2318 C C . THR A 1 296 ? -9.659 1.797 -9.416 1.00 85.94 296 THR A C 1
ATOM 2320 O O . THR A 1 296 ? -10.241 1.850 -8.330 1.00 85.94 296 THR A O 1
ATOM 2323 N N . LYS A 1 297 ? -9.461 2.904 -10.139 1.00 85.12 297 LYS A N 1
ATOM 2324 C CA . LYS A 1 297 ? -9.952 4.228 -9.721 1.00 85.12 297 LYS A CA 1
ATOM 2325 C C . LYS A 1 297 ? -11.471 4.332 -9.709 1.00 85.12 297 LYS A C 1
ATOM 2327 O O . LYS A 1 297 ? -12.011 5.080 -8.897 1.00 85.12 297 LYS A O 1
ATOM 2332 N N . GLU A 1 298 ? -12.141 3.617 -10.607 1.00 61.75 298 GLU A N 1
ATOM 2333 C CA . GLU A 1 298 ? -13.604 3.612 -10.706 1.00 61.75 298 GLU A CA 1
ATOM 2334 C C . GLU A 1 298 ? -14.259 2.766 -9.607 1.00 61.75 298 GLU A C 1
ATOM 2336 O O . GLU A 1 298 ? -15.378 3.059 -9.184 1.00 61.75 298 GLU A O 1
ATOM 2341 N N . THR A 1 299 ? -13.554 1.755 -9.089 1.00 64.62 299 THR A N 1
ATOM 2342 C CA . THR A 1 299 ? -14.106 0.786 -8.131 1.00 64.62 299 THR A CA 1
ATOM 2343 C C . THR A 1 299 ? -13.853 1.144 -6.669 1.00 64.62 299 THR A C 1
ATOM 2345 O O . THR A 1 299 ? -14.587 0.697 -5.784 1.00 64.62 299 THR A O 1
ATOM 2348 N N . VAL A 1 300 ? -12.848 1.976 -6.382 1.00 65.25 300 VAL A N 1
ATOM 2349 C CA . VAL A 1 300 ? -12.592 2.476 -5.028 1.00 65.25 300 VAL A CA 1
ATOM 2350 C C . VAL A 1 300 ? -13.461 3.720 -4.795 1.00 65.25 300 VAL A C 1
ATOM 2352 O O . VAL A 1 300 ? -13.240 4.731 -5.461 1.00 65.25 300 VAL A O 1
ATOM 2355 N N . PRO A 1 301 ? -14.418 3.707 -3.839 1.00 58.44 301 PRO A N 1
ATOM 2356 C CA . PRO A 1 301 ? -15.200 4.867 -3.439 1.00 58.44 301 PRO A CA 1
ATOM 2357 C C . PRO A 1 301 ? -14.303 6.092 -3.316 1.00 58.44 301 PRO A C 1
ATOM 2359 O O . PRO A 1 301 ? -13.467 6.185 -2.407 1.00 58.44 301 PRO A O 1
ATOM 2362 N N . MET A 1 302 ? -14.460 7.033 -4.254 1.00 54.62 302 MET A N 1
ATOM 2363 C CA . MET A 1 302 ? -13.747 8.297 -4.184 1.00 54.62 302 MET A CA 1
ATOM 2364 C C . MET A 1 302 ? -14.005 8.903 -2.812 1.00 54.62 302 MET A C 1
ATOM 2366 O O . MET A 1 302 ? -15.136 8.878 -2.321 1.00 54.62 302 MET A O 1
ATOM 2370 N N . LYS A 1 303 ? -12.912 9.392 -2.205 1.00 54.84 303 LYS A N 1
ATOM 2371 C CA . LYS A 1 303 ? -12.851 10.051 -0.898 1.00 54.84 303 LYS A CA 1
ATOM 2372 C C . LYS A 1 303 ? -14.211 10.584 -0.492 1.00 54.84 303 LYS A C 1
ATOM 2374 O O . LYS A 1 303 ? -14.784 11.400 -1.215 1.00 54.84 303 LYS A O 1
ATOM 2379 N N . ARG A 1 304 ? -14.628 10.255 0.733 1.00 51.12 304 ARG A N 1
ATOM 2380 C CA . ARG A 1 304 ? -15.487 11.151 1.502 1.00 51.12 304 ARG A CA 1
ATOM 2381 C C . ARG A 1 304 ? -14.996 12.564 1.242 1.00 51.12 304 ARG A C 1
ATOM 2383 O O . ARG A 1 304 ? -13.914 12.924 1.709 1.00 51.12 304 ARG A O 1
ATOM 2390 N N . LEU A 1 305 ? -15.751 13.329 0.452 1.00 47.59 305 LEU A N 1
ATOM 2391 C CA . LEU A 1 305 ? -15.621 14.769 0.430 1.00 47.59 305 LEU A CA 1
ATOM 2392 C C . LEU A 1 305 ? -15.780 15.114 1.895 1.00 47.59 305 LEU A C 1
ATOM 2394 O O . LEU A 1 305 ? -16.868 14.948 2.450 1.00 47.59 305 LEU A O 1
ATOM 2398 N N . THR A 1 306 ? -14.663 15.424 2.558 1.00 47.53 306 THR A N 1
ATOM 2399 C CA . THR A 1 306 ? -14.686 15.935 3.914 1.00 47.53 306 THR A CA 1
ATOM 2400 C C . THR A 1 306 ? -15.662 17.074 3.808 1.00 47.53 306 THR A C 1
ATOM 2402 O O . THR A 1 306 ? -15.424 18.015 3.049 1.00 47.53 306 THR A O 1
ATOM 2405 N N . ARG A 1 307 ? -16.842 16.888 4.412 1.00 47.31 307 ARG A N 1
ATOM 2406 C CA . ARG A 1 307 ? -17.921 17.861 4.377 1.00 47.31 307 ARG A CA 1
ATOM 2407 C C . ARG A 1 307 ? -17.235 19.111 4.875 1.00 47.31 307 ARG A C 1
ATOM 2409 O O . ARG A 1 307 ? -16.858 19.130 6.045 1.00 47.31 307 ARG A O 1
ATOM 2416 N N . ARG A 1 308 ? -16.899 20.035 3.958 1.00 45.09 308 ARG A N 1
ATOM 2417 C CA . ARG A 1 308 ? -16.127 21.237 4.279 1.00 45.09 308 ARG A CA 1
ATOM 2418 C C . ARG A 1 308 ? -16.875 21.780 5.471 1.00 45.09 308 ARG A C 1
ATOM 2420 O O . ARG A 1 308 ? -18.055 22.101 5.314 1.00 45.09 308 ARG A O 1
ATOM 2427 N N . HIS A 1 309 ? -16.260 21.741 6.655 1.00 47.16 309 HIS A N 1
ATOM 2428 C CA . HIS A 1 309 ? -16.831 22.408 7.806 1.00 47.16 309 HIS A CA 1
ATOM 2429 C C . HIS A 1 309 ? -17.028 23.817 7.289 1.00 47.16 309 HIS A C 1
ATOM 2431 O O . HIS A 1 309 ? -16.055 24.482 6.933 1.00 47.16 309 HIS A O 1
ATOM 2437 N N . LYS A 1 310 ? -18.295 24.172 7.057 1.00 47.97 310 LYS A N 1
ATOM 2438 C CA . LYS A 1 310 ? -18.692 25.489 6.601 1.00 47.97 310 LYS A CA 1
ATOM 2439 C C . LYS A 1 310 ? -18.143 26.346 7.719 1.00 47.97 310 LYS A C 1
ATOM 2441 O O . LYS A 1 310 ? -18.657 26.251 8.832 1.00 47.97 310 LYS A O 1
ATOM 2446 N N . SER A 1 311 ? -17.004 26.997 7.480 1.00 46.06 311 SER A N 1
ATOM 2447 C CA . SER A 1 311 ? -16.396 27.895 8.447 1.00 46.06 311 SER A CA 1
ATOM 2448 C C . SER A 1 311 ? -17.545 28.784 8.860 1.00 46.06 311 SER A C 1
ATOM 2450 O O . SER A 1 311 ? -18.116 29.452 7.991 1.00 46.06 311 SER A O 1
ATOM 2452 N N . SER A 1 312 ? -17.994 28.667 10.112 1.00 50.47 312 SER A N 1
ATOM 2453 C CA . SER A 1 312 ? -19.007 29.568 10.622 1.00 50.47 312 SER A CA 1
ATOM 2454 C C . SER A 1 312 ? -18.392 30.930 10.394 1.00 50.47 312 SER A C 1
ATOM 2456 O O . SER A 1 312 ? -17.370 31.245 11.004 1.00 50.47 312 SER A O 1
ATOM 2458 N N . ALA A 1 313 ? -18.916 31.663 9.418 1.00 48.88 313 ALA A N 1
ATOM 2459 C CA . ALA A 1 313 ? -18.565 33.043 9.232 1.00 48.88 313 ALA A CA 1
ATOM 2460 C C . ALA A 1 313 ? -19.033 33.702 10.523 1.00 48.88 313 ALA A C 1
ATOM 2462 O O . ALA A 1 313 ? -20.210 34.009 10.692 1.00 48.88 313 ALA A O 1
ATOM 2463 N N . THR A 1 314 ? -18.124 33.808 11.486 1.00 50.62 314 THR A N 1
ATOM 2464 C CA . THR A 1 314 ? -18.205 34.758 12.572 1.00 50.62 314 THR A CA 1
ATOM 2465 C C . THR A 1 314 ? -18.167 36.106 11.880 1.00 50.62 314 THR A C 1
ATOM 2467 O O . THR A 1 314 ? -17.118 36.702 11.655 1.00 50.62 314 THR A O 1
ATOM 2470 N N . SER A 1 315 ? -19.345 36.553 11.449 1.00 48.53 315 SER A N 1
ATOM 2471 C CA . SER A 1 315 ? -19.605 37.955 11.217 1.00 48.53 315 SER A CA 1
ATOM 2472 C C . SER A 1 315 ? -19.128 38.672 12.473 1.00 48.53 315 SER A C 1
ATOM 2474 O O . SER A 1 315 ? -19.670 38.445 13.558 1.00 48.53 315 SER A O 1
ATOM 2476 N N . ASN A 1 316 ? -18.091 39.490 12.324 1.00 48.50 316 ASN A N 1
ATOM 2477 C CA . ASN A 1 316 ? -17.672 40.480 13.303 1.00 48.50 316 ASN A CA 1
ATOM 2478 C C . ASN A 1 316 ? -18.809 41.499 13.481 1.00 48.50 316 ASN A C 1
ATOM 2480 O O . ASN A 1 316 ? -18.743 42.626 13.004 1.00 48.50 316 ASN A O 1
ATOM 2484 N N . ALA A 1 317 ? -19.885 41.092 14.151 1.00 50.03 317 ALA A N 1
ATOM 2485 C CA . ALA A 1 317 ? -20.853 41.998 14.728 1.00 50.03 317 ALA A CA 1
ATOM 2486 C C . ALA A 1 317 ? -20.272 42.429 16.072 1.00 50.03 317 ALA A C 1
ATOM 2488 O O . ALA A 1 317 ? -20.269 41.682 17.050 1.00 50.03 317 ALA A O 1
ATOM 2489 N N . LYS A 1 318 ? -19.716 43.637 16.063 1.00 52.50 318 LYS A N 1
ATOM 2490 C CA . LYS A 1 318 ? -19.209 44.403 17.198 1.00 52.50 318 LYS A CA 1
ATOM 2491 C C . LYS A 1 318 ? -20.337 44.553 18.236 1.00 52.50 318 LYS A C 1
ATOM 2493 O O . LYS A 1 318 ? -21.063 45.539 18.230 1.00 52.50 318 LYS A O 1
ATOM 2498 N N . LYS A 1 319 ? -20.542 43.545 19.091 1.00 49.19 319 LYS A N 1
ATOM 2499 C CA . LYS A 1 319 ? -21.431 43.645 20.254 1.00 49.19 319 LYS A CA 1
ATOM 2500 C C . LYS A 1 319 ? -20.734 44.514 21.294 1.00 49.19 319 LYS A C 1
ATOM 2502 O O . LYS A 1 319 ? -19.735 44.108 21.880 1.00 49.19 319 LYS A O 1
ATOM 2507 N N . GLN A 1 320 ? -21.260 45.721 21.478 1.00 50.66 320 GLN A N 1
ATOM 2508 C CA . GLN A 1 320 ? -21.023 46.525 22.669 1.00 50.66 320 GLN A CA 1
ATOM 2509 C C . GLN A 1 320 ? -21.369 45.678 23.902 1.00 50.66 320 GLN A C 1
ATOM 2511 O O . GLN A 1 320 ? -22.458 45.106 23.980 1.00 50.66 320 GLN A O 1
ATOM 2516 N N . LEU A 1 321 ? -20.423 45.564 24.834 1.00 47.19 321 LEU A N 1
ATOM 2517 C CA . LEU A 1 321 ? -20.676 45.021 26.163 1.00 47.19 321 LEU A CA 1
ATOM 2518 C C . LEU A 1 321 ? -21.578 45.997 26.935 1.00 47.19 321 LEU A C 1
ATOM 2520 O O . LEU A 1 321 ? -21.233 47.177 27.014 1.00 47.19 321 LEU A O 1
ATOM 2524 N N . PRO A 1 322 ? -22.686 45.547 27.545 1.00 49.81 322 PRO A N 1
ATOM 2525 C CA . PRO A 1 322 ? -23.324 46.317 28.598 1.00 49.81 322 PRO A CA 1
ATOM 2526 C C . PRO A 1 322 ? -22.453 46.270 29.863 1.00 49.81 322 PRO A C 1
ATOM 2528 O O . PRO A 1 322 ? -21.979 45.209 30.270 1.00 49.81 322 PRO A O 1
ATOM 2531 N N . ASN A 1 323 ? -22.247 47.443 30.465 1.00 52.16 323 ASN A N 1
ATOM 2532 C CA . ASN A 1 323 ? -21.609 47.628 31.767 1.00 52.16 323 ASN A CA 1
ATOM 2533 C C . ASN A 1 323 ? -22.298 46.755 32.827 1.00 52.16 323 ASN A C 1
ATOM 2535 O O . ASN A 1 323 ? -23.475 46.955 33.127 1.00 52.16 323 ASN A O 1
ATOM 2539 N N . ILE A 1 324 ? -21.556 45.818 33.416 1.00 47.28 324 ILE A N 1
ATOM 2540 C CA . ILE A 1 324 ? -21.988 45.051 34.587 1.00 47.28 324 ILE A CA 1
ATOM 2541 C C . ILE A 1 324 ? -21.375 45.716 35.822 1.00 47.28 324 ILE A C 1
ATOM 2543 O O . ILE A 1 324 ? -20.155 45.818 35.937 1.00 47.28 324 ILE A O 1
ATOM 2547 N N . LEU A 1 325 ? -22.240 46.183 36.728 1.00 54.69 325 LEU A N 1
ATOM 2548 C CA . LEU A 1 325 ? -21.867 46.697 38.047 1.00 54.69 325 LEU A CA 1
ATOM 2549 C C . LEU A 1 325 ? -21.186 45.613 38.909 1.00 54.69 325 LEU A C 1
ATOM 2551 O O . LEU A 1 325 ? -21.572 44.443 38.838 1.00 54.69 325 LEU A O 1
ATOM 2555 N N . PRO A 1 326 ? -20.242 45.992 39.789 1.00 49.78 326 PRO A N 1
ATOM 2556 C CA . PRO A 1 326 ? -19.609 45.063 40.718 1.00 49.78 326 PRO A CA 1
ATOM 2557 C C . PRO A 1 326 ? -20.596 44.628 41.814 1.00 49.78 326 PRO A C 1
ATOM 2559 O O . PRO A 1 326 ? -21.233 45.458 42.462 1.00 49.78 326 PRO A O 1
ATOM 2562 N N . ARG A 1 327 ? -20.716 43.312 42.027 1.00 40.97 327 ARG A N 1
ATOM 2563 C CA . ARG A 1 327 ? -21.506 42.713 43.116 1.00 40.97 327 ARG A CA 1
ATOM 2564 C C . ARG A 1 327 ? -20.602 42.448 44.335 1.00 40.97 327 ARG A C 1
ATOM 2566 O O . ARG A 1 327 ? -19.443 42.090 44.127 1.00 40.97 327 ARG A O 1
ATOM 2573 N N . PRO A 1 328 ? -21.089 42.614 45.582 1.00 51.53 328 PRO A N 1
ATOM 2574 C CA . PRO A 1 328 ? -20.247 42.585 46.774 1.00 51.53 328 PRO A CA 1
ATOM 2575 C C . PRO A 1 328 ? -19.857 41.164 47.185 1.00 51.53 328 PRO A C 1
ATOM 2577 O O . PRO A 1 328 ? -20.583 40.201 46.932 1.00 51.53 328 PRO A O 1
ATOM 2580 N N . ALA A 1 329 ? -18.718 41.073 47.869 1.00 46.75 329 ALA A N 1
ATOM 2581 C CA . ALA A 1 329 ? -18.219 39.869 48.513 1.00 46.75 329 ALA A CA 1
ATOM 2582 C C . ALA A 1 329 ? -19.169 39.405 49.628 1.00 46.75 329 ALA A C 1
ATOM 2584 O O . ALA A 1 329 ? -19.503 40.174 50.528 1.00 46.75 329 ALA A O 1
ATOM 2585 N N . VAL A 1 330 ? -19.563 38.132 49.583 1.00 47.69 330 VAL A N 1
ATOM 2586 C CA . VAL A 1 330 ? -20.244 37.450 50.685 1.00 47.69 330 VAL A CA 1
ATOM 2587 C C . VAL A 1 330 ? -19.391 36.253 51.084 1.00 47.69 330 VAL A C 1
ATOM 2589 O O . VAL A 1 330 ? -19.209 35.314 50.310 1.00 47.69 330 VAL A O 1
ATOM 2592 N N . HIS A 1 331 ? -18.845 36.330 52.296 1.00 50.38 331 HIS A N 1
ATOM 2593 C CA . HIS A 1 331 ? -18.326 35.194 53.044 1.00 50.38 331 HIS A CA 1
ATOM 2594 C C . HIS A 1 331 ? -19.469 34.233 53.380 1.00 50.38 331 HIS A C 1
ATOM 2596 O O . HIS A 1 331 ? -20.516 34.658 53.860 1.00 50.38 331 HIS A O 1
ATOM 2602 N N . GLY A 1 332 ? -19.237 32.938 53.191 1.00 38.25 332 GLY A N 1
ATOM 2603 C CA . GLY A 1 332 ? -20.144 31.890 53.637 1.00 38.25 332 GLY A CA 1
ATOM 2604 C C . GLY A 1 332 ? -19.443 30.544 53.603 1.00 38.25 332 GLY A C 1
ATOM 2605 O O . GLY A 1 332 ? -19.216 29.987 52.534 1.00 38.25 332 GLY A O 1
ATOM 2606 N N . HIS A 1 333 ? -19.058 30.075 54.788 1.00 48.72 333 HIS A N 1
ATOM 2607 C CA . HIS A 1 333 ? -18.759 28.678 55.072 1.00 48.72 333 HIS A CA 1
ATOM 2608 C C . HIS A 1 333 ? -19.879 27.785 54.540 1.00 48.72 333 HIS A C 1
ATOM 2610 O O . HIS A 1 333 ? -21.032 28.086 54.813 1.00 48.72 333 HIS A O 1
ATOM 2616 N N . ASP A 1 334 ? -19.541 26.652 53.919 1.00 37.34 334 ASP A N 1
ATOM 2617 C CA . ASP A 1 334 ? -20.304 25.436 54.180 1.00 37.34 334 ASP A CA 1
ATOM 2618 C C . ASP A 1 334 ? -19.500 24.157 53.948 1.00 37.34 334 ASP A C 1
ATOM 2620 O O . ASP A 1 334 ? -18.711 24.006 53.014 1.00 37.34 334 ASP A O 1
ATOM 2624 N N . LYS A 1 335 ? -19.692 23.261 54.912 1.00 47.41 335 LYS A N 1
ATOM 2625 C CA . LYS A 1 335 ? -19.083 21.946 55.067 1.00 47.41 335 LYS A CA 1
ATOM 2626 C C . LYS A 1 335 ? -19.690 20.990 54.041 1.00 47.41 335 LYS A C 1
ATOM 2628 O O . LYS A 1 335 ? -20.904 20.822 54.010 1.00 47.41 335 LYS A O 1
ATOM 2633 N N . PHE A 1 336 ? -18.854 20.289 53.280 1.00 40.31 336 PHE A N 1
ATOM 2634 C CA . PHE A 1 336 ? -19.289 19.088 52.566 1.00 40.31 336 PHE A CA 1
ATOM 2635 C C . PHE A 1 336 ? -19.119 17.851 53.462 1.00 40.31 336 PHE A C 1
ATOM 2637 O O . PHE A 1 336 ? -18.074 17.714 54.104 1.00 40.31 336 PHE A O 1
ATOM 2644 N N . PRO A 1 337 ? -20.107 16.939 53.509 1.00 48.50 337 PRO A N 1
ATOM 2645 C CA . PRO A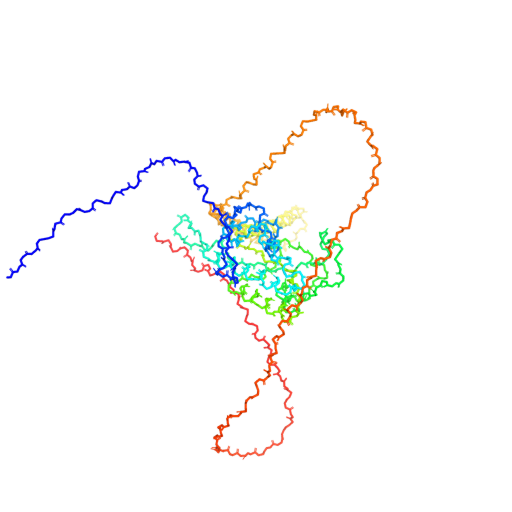 1 337 ? -19.969 15.673 54.204 1.00 48.50 337 PRO A CA 1
ATOM 2646 C C . PRO A 1 337 ? -19.131 14.701 53.366 1.00 48.50 337 PRO A C 1
ATOM 2648 O O . PRO A 1 337 ? -19.371 14.475 52.180 1.00 48.50 337 PRO A O 1
ATOM 2651 N N . SER A 1 338 ? -18.138 14.117 54.022 1.00 36.97 338 SER A N 1
ATOM 2652 C CA . SER A 1 338 ? -17.330 13.000 53.553 1.00 36.97 338 SER A CA 1
ATOM 2653 C C . SER A 1 338 ? -18.204 11.767 53.300 1.00 36.97 338 SER A C 1
ATOM 2655 O O . SER A 1 338 ? -18.719 11.168 54.244 1.00 36.97 338 SER A O 1
ATOM 2657 N N . LEU A 1 339 ? -18.346 11.367 52.036 1.00 36.75 339 LEU A N 1
ATOM 2658 C CA . LEU A 1 339 ? -18.854 10.048 51.666 1.00 36.75 339 LEU A CA 1
ATOM 2659 C C . LEU A 1 339 ? -17.719 9.027 51.817 1.00 36.75 339 LEU A C 1
ATOM 2661 O O . LEU A 1 339 ? -16.752 9.032 51.057 1.00 36.75 339 LEU A O 1
ATOM 2665 N N . SER A 1 340 ? -17.834 8.166 52.825 1.00 34.09 340 SER A N 1
ATOM 2666 C CA . SER A 1 340 ? -16.971 7.006 53.033 1.00 34.09 340 SER A CA 1
ATOM 2667 C C . SER A 1 340 ? -17.242 5.948 51.961 1.00 34.09 340 SER A C 1
ATOM 2669 O O . SER A 1 340 ? -18.304 5.326 51.951 1.00 34.09 340 SER A O 1
ATOM 2671 N N . LEU A 1 341 ? -16.273 5.734 51.073 1.00 38.22 341 LEU A N 1
ATOM 2672 C CA . LEU A 1 341 ? -16.226 4.582 50.175 1.00 38.22 341 LEU A CA 1
ATOM 2673 C C . LEU A 1 341 ? -15.705 3.366 50.955 1.00 38.22 341 LEU A C 1
ATOM 2675 O O . LEU A 1 341 ? -14.561 3.353 51.407 1.00 38.22 341 LEU A O 1
ATOM 2679 N N . SER A 1 342 ? -16.552 2.349 51.121 1.00 39.97 342 SER A N 1
ATOM 2680 C CA . SER A 1 342 ? -16.166 1.033 51.642 1.00 39.97 342 SER A CA 1
ATOM 2681 C C . SER A 1 342 ? -15.315 0.267 50.619 1.00 39.97 342 SER A C 1
ATOM 2683 O O . SER A 1 342 ? -15.715 0.172 49.457 1.00 39.97 342 SER A O 1
ATOM 2685 N N . PRO A 1 343 ? -14.192 -0.352 51.023 1.00 42.75 343 PRO A N 1
ATOM 2686 C CA . PRO A 1 343 ? -13.441 -1.246 50.158 1.00 42.75 343 PRO A CA 1
ATOM 2687 C C . PRO A 1 343 ? -13.982 -2.678 50.289 1.00 42.75 343 PRO A C 1
ATOM 2689 O O . PRO A 1 343 ? -13.801 -3.337 51.310 1.00 42.75 343 PRO A O 1
ATOM 2692 N N . HIS A 1 344 ? -14.625 -3.187 49.238 1.00 34.94 344 HIS A N 1
ATOM 2693 C CA . HIS A 1 344 ? -14.799 -4.627 49.035 1.00 34.94 344 HIS A CA 1
ATOM 2694 C C . HIS A 1 344 ? -13.814 -5.108 47.970 1.00 34.94 344 HIS A C 1
ATOM 2696 O O . HIS A 1 344 ? -14.161 -5.320 46.812 1.00 34.94 344 HIS A O 1
ATOM 2702 N N . SER A 1 345 ? -12.564 -5.302 48.377 1.00 37.75 345 SER A N 1
ATOM 2703 C CA . SER A 1 345 ? -11.573 -6.064 47.622 1.00 37.75 345 SER A CA 1
ATOM 2704 C C . SER A 1 345 ? -11.733 -7.549 47.966 1.00 37.75 345 SER A C 1
ATOM 2706 O O . SER A 1 345 ? -11.203 -8.039 48.962 1.00 37.75 345 SER A O 1
ATOM 2708 N N . ARG A 1 346 ? -12.487 -8.289 47.143 1.00 37.28 346 ARG A N 1
ATOM 2709 C CA . ARG A 1 346 ? -12.402 -9.758 47.105 1.00 37.28 346 ARG A CA 1
ATOM 2710 C C . ARG A 1 346 ? -11.130 -10.133 46.347 1.00 37.28 346 ARG A C 1
ATOM 2712 O O . ARG A 1 346 ? -11.102 -10.082 45.122 1.00 37.28 346 ARG A O 1
ATOM 2719 N N . GLY A 1 347 ? -10.081 -10.484 47.084 1.00 31.98 347 GLY A N 1
ATOM 2720 C CA . GLY A 1 347 ? -8.893 -11.117 46.522 1.00 31.98 347 GLY A CA 1
ATOM 2721 C C . GLY A 1 347 ? -9.220 -12.539 46.068 1.00 31.98 347 GLY A C 1
ATOM 2722 O O . GLY A 1 347 ? -9.585 -13.383 46.884 1.00 31.98 347 GLY A O 1
ATOM 2723 N N . LEU A 1 348 ? -9.090 -12.802 44.770 1.00 35.88 348 LEU A N 1
ATOM 2724 C CA . LEU A 1 348 ? -9.018 -14.156 44.227 1.00 35.88 348 LEU A CA 1
ATOM 2725 C C . LEU A 1 348 ? -7.637 -14.729 44.574 1.00 35.88 348 LEU A C 1
ATOM 2727 O O . LEU A 1 348 ? -6.632 -14.365 43.967 1.00 35.88 348 LEU A O 1
ATOM 2731 N N . LYS A 1 349 ? -7.594 -15.605 45.585 1.00 32.19 349 LYS A N 1
ATOM 2732 C CA . LYS A 1 349 ? -6.474 -16.525 45.812 1.00 32.19 349 LYS A CA 1
ATOM 2733 C C . LYS A 1 349 ? -6.513 -17.583 44.711 1.00 32.19 349 LYS A C 1
ATOM 2735 O O . LYS A 1 349 ? -7.445 -18.379 44.664 1.00 32.19 349 LYS A O 1
ATOM 2740 N N . VAL A 1 350 ? -5.511 -17.576 43.842 1.00 38.22 350 VAL A N 1
ATOM 2741 C CA . VAL A 1 350 ? -5.213 -18.700 42.952 1.00 38.22 350 VAL A CA 1
ATOM 2742 C C . VAL A 1 350 ? -4.189 -19.562 43.681 1.00 38.22 350 VAL A C 1
ATOM 2744 O O . VAL A 1 350 ? -3.062 -19.122 43.902 1.00 38.22 350 VAL A O 1
ATOM 2747 N N . GLU A 1 351 ? -4.602 -20.753 44.110 1.00 38.19 351 GLU A N 1
ATOM 2748 C CA . GLU A 1 351 ? -3.677 -21.786 44.581 1.00 38.19 351 GLU A CA 1
ATOM 2749 C C . GLU A 1 351 ? -3.109 -22.570 43.387 1.00 38.19 351 GLU A C 1
ATOM 2751 O O . GLU A 1 351 ? -3.808 -22.754 42.385 1.00 38.19 351 GLU A O 1
ATOM 2756 N N . PRO A 1 352 ? -1.843 -23.015 43.455 1.00 34.91 352 PRO A N 1
ATOM 2757 C CA . PRO A 1 352 ? -1.240 -23.817 42.406 1.00 34.91 352 PRO A CA 1
ATOM 2758 C C . PRO A 1 352 ? -1.741 -25.262 42.496 1.00 34.91 352 PRO A C 1
ATOM 2760 O O . PRO A 1 352 ? -1.575 -25.928 43.514 1.00 34.91 352 PRO A O 1
ATOM 2763 N N . ILE A 1 353 ? -2.316 -25.755 41.401 1.00 37.88 353 ILE A N 1
ATOM 2764 C CA . ILE A 1 353 ? -2.577 -27.181 41.207 1.00 37.88 353 ILE A CA 1
ATOM 2765 C C . ILE A 1 353 ? -1.244 -27.831 40.832 1.00 37.88 353 ILE A C 1
ATOM 2767 O O . ILE A 1 353 ? -0.750 -27.668 39.716 1.00 37.88 353 ILE A O 1
ATOM 2771 N N . THR A 1 354 ? -0.648 -28.535 41.786 1.00 41.12 354 THR A N 1
ATOM 2772 C CA . THR A 1 354 ? 0.306 -29.612 41.522 1.00 41.12 354 THR A CA 1
ATOM 2773 C C . THR A 1 354 ? -0.487 -30.898 41.379 1.00 41.12 354 THR A C 1
ATOM 2775 O O . THR A 1 354 ? -1.180 -31.258 42.324 1.00 41.12 354 THR A O 1
ATOM 2778 N N . ASP A 1 355 ? -0.353 -31.593 40.253 1.00 38.53 355 ASP A N 1
ATOM 2779 C CA . ASP A 1 355 ? -0.569 -33.035 40.237 1.00 38.53 355 ASP A CA 1
ATOM 2780 C C . ASP A 1 355 ? 0.448 -33.730 39.335 1.00 38.53 355 ASP A C 1
ATOM 2782 O O . ASP A 1 355 ? 0.785 -33.296 38.230 1.00 38.53 355 ASP A O 1
ATOM 2786 N N . ASP A 1 356 ? 0.971 -34.791 39.929 1.00 34.88 356 ASP A N 1
ATOM 2787 C CA . ASP A 1 356 ? 2.044 -35.661 39.508 1.00 34.88 356 ASP A CA 1
ATOM 2788 C C . ASP A 1 356 ? 1.588 -36.695 38.464 1.00 34.88 356 ASP A C 1
ATOM 2790 O O . ASP A 1 356 ? 0.479 -37.212 38.508 1.00 34.88 356 ASP A O 1
ATOM 2794 N N . LYS A 1 357 ? 2.551 -37.054 37.607 1.00 39.88 357 LYS A N 1
ATOM 2795 C CA . LYS A 1 357 ? 2.859 -38.398 37.080 1.00 39.88 357 LYS A CA 1
ATOM 2796 C C . LYS A 1 357 ? 1.732 -39.241 36.466 1.00 39.88 357 LYS A C 1
ATOM 2798 O O . LYS A 1 357 ? 0.929 -39.834 37.169 1.00 39.88 357 LYS A O 1
ATOM 2803 N N . GLU A 1 358 ? 1.952 -39.618 35.206 1.00 36.78 358 GLU A N 1
ATOM 2804 C CA . GLU A 1 358 ? 2.022 -41.048 34.896 1.00 36.78 358 GLU A CA 1
ATOM 2805 C C . GLU A 1 358 ? 3.077 -41.348 33.824 1.00 36.78 358 GLU A C 1
ATOM 2807 O O . GLU A 1 358 ? 3.193 -40.692 32.790 1.00 36.78 358 GLU A O 1
ATOM 2812 N N . ILE A 1 359 ? 3.910 -42.324 34.169 1.00 35.34 359 ILE A N 1
ATOM 2813 C CA . ILE A 1 359 ? 5.070 -42.832 33.450 1.00 35.34 359 ILE A CA 1
ATOM 2814 C C . ILE A 1 359 ? 4.592 -44.065 32.687 1.00 35.34 359 ILE A C 1
ATOM 2816 O O . ILE A 1 359 ? 4.144 -45.022 33.313 1.00 35.34 359 ILE A O 1
ATOM 2820 N N . VAL A 1 360 ? 4.761 -44.093 31.365 1.00 37.06 360 VAL A N 1
ATOM 2821 C CA . VAL A 1 360 ? 4.726 -45.349 30.602 1.00 37.06 360 VAL A CA 1
ATOM 2822 C C . VAL A 1 360 ? 6.099 -45.578 29.989 1.00 37.06 360 VAL A C 1
ATOM 2824 O O . VAL A 1 360 ? 6.498 -44.967 29.000 1.00 37.06 360 VAL A O 1
ATOM 2827 N N . THR A 1 361 ? 6.835 -46.470 30.640 1.00 32.69 361 THR A N 1
ATOM 2828 C CA . THR A 1 361 ? 8.061 -47.097 30.155 1.00 32.69 361 THR A CA 1
ATOM 2829 C C . THR A 1 361 ? 7.734 -48.161 29.109 1.00 32.69 361 THR A C 1
ATOM 2831 O O . THR A 1 361 ? 6.973 -49.082 29.400 1.00 32.69 361 THR A O 1
ATOM 2834 N N . ALA A 1 362 ? 8.400 -48.112 27.957 1.00 37.53 362 ALA A N 1
ATOM 2835 C CA . ALA A 1 362 ? 8.620 -49.275 27.103 1.00 37.53 362 ALA A CA 1
ATOM 2836 C C . ALA A 1 362 ? 10.134 -49.503 26.984 1.00 37.53 362 ALA A C 1
ATOM 2838 O O . ALA A 1 362 ? 10.893 -48.592 26.655 1.00 37.53 362 ALA A O 1
ATOM 2839 N N . LYS A 1 363 ? 10.558 -50.714 27.348 1.00 37.12 363 LYS A N 1
ATOM 2840 C CA . LYS A 1 363 ? 11.940 -51.195 27.364 1.00 37.12 363 LYS A CA 1
ATOM 2841 C C . LYS A 1 363 ? 12.321 -51.829 26.019 1.00 37.12 363 LYS A C 1
ATOM 2843 O O . LYS A 1 363 ? 11.513 -52.574 25.479 1.00 37.12 363 LYS A O 1
ATOM 2848 N N . THR A 1 364 ? 13.570 -51.535 25.625 1.00 34.72 364 THR A N 1
ATOM 2849 C CA . THR A 1 364 ? 14.629 -52.393 25.024 1.00 34.72 364 THR A CA 1
ATOM 2850 C C . THR A 1 364 ? 14.334 -53.110 23.690 1.00 34.72 364 THR A C 1
ATOM 2852 O O . THR A 1 364 ? 13.215 -53.503 23.419 1.00 34.72 364 THR A O 1
ATOM 2855 N N . ASP A 1 365 ? 15.258 -53.259 22.734 1.00 34.41 365 ASP A N 1
ATOM 2856 C CA . ASP A 1 365 ? 16.682 -53.619 22.792 1.00 34.41 365 ASP A CA 1
ATOM 2857 C C . ASP A 1 365 ? 17.470 -53.058 21.591 1.00 34.41 365 ASP A C 1
ATOM 2859 O O . ASP A 1 365 ? 16.905 -52.864 20.515 1.00 34.41 365 ASP A O 1
ATOM 2863 N N . GLY A 1 366 ? 18.800 -52.926 21.728 1.00 34.00 366 GLY A N 1
ATOM 2864 C CA . GLY A 1 366 ? 19.680 -53.066 20.559 1.00 34.00 366 GLY A CA 1
ATOM 2865 C C . GLY A 1 366 ? 21.004 -52.295 20.529 1.00 34.00 366 GLY A C 1
ATOM 2866 O O . GLY A 1 366 ? 21.100 -51.283 19.851 1.00 34.00 366 GLY A O 1
ATOM 2867 N N . LYS A 1 367 ? 22.045 -52.913 21.106 1.00 41.56 367 LYS A N 1
ATOM 2868 C CA . LYS A 1 367 ? 23.456 -52.927 20.650 1.00 41.56 367 LYS A CA 1
ATOM 2869 C C . LYS A 1 367 ? 24.329 -51.661 20.793 1.00 41.56 367 LYS A C 1
ATOM 2871 O O . LYS A 1 367 ? 24.279 -50.727 20.004 1.00 41.56 367 LYS A O 1
ATOM 2876 N N . GLN A 1 368 ? 25.241 -51.749 21.765 1.00 38.06 368 GLN A N 1
ATOM 2877 C CA . GLN A 1 368 ? 26.465 -50.957 21.895 1.00 38.06 368 GLN A CA 1
ATOM 2878 C C . GLN A 1 368 ? 27.484 -51.327 20.809 1.00 38.06 368 GLN A C 1
ATOM 2880 O O . GLN A 1 368 ? 27.711 -52.511 20.571 1.00 38.06 368 GLN A O 1
ATOM 2885 N N . ASN A 1 369 ? 28.149 -50.315 20.251 1.00 40.56 369 ASN A N 1
ATOM 2886 C CA . ASN A 1 369 ? 29.554 -50.369 19.854 1.00 40.56 369 ASN A CA 1
ATOM 2887 C C . ASN A 1 369 ? 30.197 -49.049 20.297 1.00 40.56 369 ASN A C 1
ATOM 2889 O O . ASN A 1 369 ? 29.690 -47.973 19.987 1.00 40.56 369 ASN A O 1
ATOM 2893 N N . ASN A 1 370 ? 31.264 -49.173 21.082 1.00 40.12 370 ASN A N 1
ATOM 2894 C CA . ASN A 1 370 ? 32.163 -48.091 21.460 1.00 40.12 370 ASN A CA 1
ATOM 2895 C C . ASN A 1 370 ? 32.964 -47.665 20.231 1.00 40.12 370 ASN A C 1
ATOM 2897 O O . ASN A 1 370 ? 33.473 -48.546 19.551 1.00 40.12 370 ASN A O 1
ATOM 2901 N N . ASP A 1 371 ? 33.116 -46.361 20.015 1.00 38.34 371 ASP A N 1
ATOM 2902 C CA . ASP A 1 371 ? 34.399 -45.761 19.647 1.00 38.34 371 ASP A CA 1
ATOM 2903 C C . ASP A 1 371 ? 34.364 -44.255 19.939 1.00 38.34 371 ASP A C 1
ATOM 2905 O O . ASP A 1 371 ? 33.356 -43.572 19.754 1.00 38.34 371 ASP A O 1
ATOM 2909 N N . SER A 1 372 ? 35.467 -43.787 20.511 1.00 47.88 372 SER A N 1
ATOM 2910 C CA . SER A 1 372 ? 35.687 -42.442 21.023 1.00 47.88 372 SER A CA 1
ATOM 2911 C C . SER A 1 372 ? 35.939 -41.457 19.883 1.00 47.88 372 SER A C 1
ATOM 2913 O O . SER A 1 372 ? 36.989 -41.530 19.254 1.00 47.88 372 SER A O 1
ATOM 2915 N N . GLU A 1 373 ? 35.048 -40.486 19.684 1.00 39.25 373 GLU A N 1
ATOM 2916 C CA . GLU A 1 373 ? 35.335 -39.270 18.915 1.00 39.25 373 GLU A CA 1
ATOM 2917 C C . GLU A 1 373 ? 34.754 -38.031 19.614 1.00 39.25 373 GLU A C 1
ATOM 2919 O O . GLU A 1 373 ? 33.751 -38.095 20.329 1.00 39.25 373 GLU A O 1
ATOM 2924 N N . GLU A 1 374 ? 35.476 -36.924 19.453 1.00 45.22 374 GLU A N 1
ATOM 2925 C CA . GLU A 1 374 ? 35.277 -35.590 20.027 1.00 45.22 374 GLU A CA 1
ATOM 2926 C C . GLU A 1 374 ? 33.830 -35.058 19.962 1.00 45.22 374 GLU A C 1
ATOM 2928 O O . GLU A 1 374 ? 33.063 -35.412 19.065 1.00 45.22 374 GLU A O 1
ATOM 2933 N N . PRO A 1 375 ? 33.434 -34.155 20.884 1.00 38.19 375 PRO A N 1
ATOM 2934 C CA . PRO A 1 375 ? 32.081 -33.614 20.904 1.00 38.19 375 PRO A CA 1
ATOM 2935 C C . PRO A 1 375 ? 31.815 -32.781 19.638 1.00 38.19 375 PRO A C 1
ATOM 2937 O O . PRO A 1 375 ? 32.544 -31.819 19.381 1.00 38.19 375 PRO A O 1
ATOM 2940 N N . PRO A 1 376 ? 30.758 -33.081 18.860 1.00 36.84 376 PRO A N 1
ATOM 2941 C CA . PRO A 1 376 ? 30.419 -32.279 17.704 1.00 36.84 376 PRO A CA 1
ATOM 2942 C C . PRO A 1 376 ? 29.852 -30.941 18.174 1.00 36.84 376 PRO A C 1
ATOM 2944 O O . PRO A 1 376 ? 28.885 -30.861 18.937 1.00 36.84 376 PRO A O 1
ATOM 2947 N N . GLU A 1 377 ? 30.480 -29.880 17.686 1.00 32.59 377 GLU A N 1
ATOM 2948 C CA . GLU A 1 377 ? 30.003 -28.510 17.750 1.00 32.59 377 GLU A CA 1
ATOM 2949 C C . GLU A 1 377 ? 28.547 -28.458 17.257 1.00 32.59 377 GLU A C 1
ATOM 2951 O O . GLU A 1 377 ? 28.223 -28.859 16.135 1.00 32.59 377 GLU A O 1
ATOM 2956 N N . LEU A 1 378 ? 27.649 -28.008 18.136 1.00 27.83 378 LEU A N 1
ATOM 2957 C CA . LEU A 1 378 ? 26.215 -27.896 17.895 1.00 27.83 378 LEU A CA 1
ATOM 2958 C C . LEU A 1 378 ? 25.974 -26.856 16.789 1.00 27.83 378 LEU A C 1
ATOM 2960 O O . LEU A 1 378 ? 25.767 -25.671 17.049 1.00 27.83 378 LEU A O 1
ATOM 2964 N N . GLN A 1 379 ? 26.007 -27.296 15.531 1.00 29.95 379 GLN A N 1
ATOM 2965 C CA . GLN A 1 379 ? 25.554 -26.497 14.402 1.00 29.95 379 GLN A CA 1
ATOM 2966 C C . GLN A 1 379 ? 24.046 -26.300 14.541 1.00 29.95 379 GLN A C 1
ATOM 2968 O O . GLN A 1 379 ? 23.237 -27.146 14.162 1.00 29.95 379 GLN A O 1
ATOM 2973 N N . ILE A 1 380 ? 23.667 -25.156 15.108 1.00 31.55 380 ILE A N 1
ATOM 2974 C CA . ILE A 1 380 ? 22.305 -24.638 15.033 1.00 31.55 380 ILE A CA 1
ATOM 2975 C C . ILE A 1 380 ? 21.978 -24.536 13.538 1.00 31.55 380 ILE A C 1
ATOM 2977 O O . ILE A 1 380 ? 22.638 -23.762 12.837 1.00 31.55 380 ILE A O 1
ATOM 2981 N N . PRO A 1 381 ? 20.995 -25.289 13.012 1.00 29.52 381 PRO A N 1
ATOM 2982 C CA . PRO A 1 381 ? 20.652 -25.194 11.607 1.00 29.52 381 PRO A CA 1
ATOM 2983 C C . PRO A 1 381 ? 20.225 -23.756 11.328 1.00 29.52 381 PRO A C 1
ATOM 2985 O O . PRO A 1 381 ? 19.278 -23.239 11.930 1.00 29.52 381 PRO A O 1
ATOM 2988 N N . ALA A 1 382 ? 20.973 -23.099 10.437 1.00 34.19 382 ALA A N 1
ATOM 2989 C CA . ALA A 1 382 ? 20.674 -21.768 9.948 1.00 34.19 382 ALA A CA 1
ATOM 2990 C C . ALA A 1 382 ? 19.181 -21.695 9.618 1.00 34.19 382 ALA A C 1
ATOM 2992 O O . ALA A 1 382 ? 18.665 -22.499 8.837 1.00 34.19 382 ALA A O 1
ATOM 2993 N N . LYS A 1 383 ? 18.493 -20.757 10.280 1.00 35.12 383 LYS A N 1
ATOM 2994 C CA . LYS A 1 383 ? 17.067 -20.477 10.122 1.00 35.12 383 LYS A CA 1
ATOM 2995 C C . LYS A 1 383 ? 16.732 -20.468 8.631 1.00 35.12 383 LYS A C 1
ATOM 2997 O O . LYS A 1 383 ? 17.021 -19.494 7.938 1.00 35.12 383 LYS A O 1
ATOM 3002 N N . ARG A 1 384 ? 16.104 -21.541 8.140 1.00 32.03 384 ARG A N 1
ATOM 3003 C CA . ARG A 1 384 ? 15.419 -21.546 6.846 1.00 32.03 384 ARG A CA 1
ATOM 3004 C C . ARG A 1 384 ? 14.231 -20.603 6.984 1.00 32.03 384 ARG A C 1
ATOM 3006 O O . ARG A 1 384 ? 13.131 -21.005 7.347 1.00 32.03 384 ARG A O 1
ATOM 3013 N N . GLY A 1 385 ? 14.491 -19.317 6.776 1.00 32.09 385 GLY A N 1
ATOM 3014 C CA . GLY A 1 385 ? 13.452 -18.323 6.597 1.00 32.09 385 GLY A CA 1
ATOM 3015 C C . GLY A 1 385 ? 12.696 -18.683 5.330 1.00 32.09 385 GLY A C 1
ATOM 3016 O O . GLY A 1 385 ? 13.234 -18.578 4.230 1.00 32.09 385 GLY A O 1
ATOM 3017 N N . PHE A 1 386 ? 11.457 -19.139 5.479 1.00 25.14 386 PHE A N 1
ATOM 3018 C CA . PHE A 1 386 ? 10.533 -19.210 4.361 1.00 25.14 386 PHE A CA 1
ATOM 3019 C C . PHE A 1 386 ? 10.239 -17.773 3.931 1.00 25.14 386 PHE A C 1
ATOM 3021 O O . PHE A 1 386 ? 9.434 -17.073 4.544 1.00 25.14 386 PHE A O 1
ATOM 3028 N N . VAL A 1 387 ? 10.917 -17.313 2.881 1.00 26.67 387 VAL A N 1
ATOM 3029 C CA . VAL A 1 387 ? 10.482 -16.134 2.140 1.00 26.67 387 VAL A CA 1
ATOM 3030 C C . VAL A 1 387 ? 9.251 -16.572 1.357 1.00 26.67 387 VAL A C 1
ATOM 3032 O O . VAL A 1 387 ? 9.352 -17.082 0.245 1.00 26.67 387 VAL A O 1
ATOM 3035 N N . ILE A 1 388 ? 8.069 -16.404 1.950 1.00 23.91 388 ILE A N 1
ATOM 3036 C CA . ILE A 1 388 ? 6.826 -16.425 1.182 1.00 23.91 388 ILE A CA 1
ATOM 3037 C C . ILE A 1 388 ? 6.812 -15.113 0.403 1.00 23.91 388 ILE A C 1
ATOM 3039 O O . ILE A 1 388 ? 6.246 -14.109 0.832 1.00 23.91 388 ILE A O 1
ATOM 3043 N N . THR A 1 389 ? 7.486 -15.092 -0.746 1.00 24.75 389 THR A N 1
ATOM 3044 C CA . THR A 1 389 ? 7.164 -14.110 -1.771 1.00 24.75 389 THR A CA 1
ATOM 3045 C C . THR A 1 389 ? 5.770 -14.481 -2.248 1.00 24.75 389 THR A C 1
ATOM 3047 O O . THR A 1 389 ? 5.613 -15.344 -3.108 1.00 24.75 389 THR A O 1
ATOM 3050 N N . LEU A 1 390 ? 4.743 -13.845 -1.682 1.00 30.33 390 LEU A N 1
ATOM 3051 C CA . LEU A 1 390 ? 3.471 -13.720 -2.375 1.00 30.33 390 LEU A CA 1
ATOM 3052 C C . LEU A 1 390 ? 3.765 -12.865 -3.609 1.00 30.33 390 LEU A C 1
ATOM 3054 O O . LEU A 1 390 ? 3.572 -11.650 -3.615 1.00 30.33 390 LEU A O 1
ATOM 3058 N N . ARG A 1 391 ? 4.289 -13.499 -4.665 1.00 29.47 391 ARG A N 1
ATOM 3059 C CA . ARG A 1 391 ? 3.956 -13.042 -6.002 1.00 29.47 391 ARG A CA 1
ATOM 3060 C C . ARG A 1 391 ? 2.443 -13.114 -6.009 1.00 29.47 391 ARG A C 1
ATOM 3062 O O . ARG A 1 391 ? 1.886 -14.197 -5.859 1.00 29.47 391 ARG A O 1
ATOM 3069 N N . TYR A 1 392 ? 1.802 -11.952 -6.075 1.00 37.53 392 TYR A N 1
ATOM 3070 C CA . TYR A 1 392 ? 0.455 -11.883 -6.609 1.00 37.53 392 TYR A CA 1
ATOM 3071 C C . TYR A 1 392 ? 0.523 -12.720 -7.874 1.00 37.53 392 TYR A C 1
ATOM 3073 O O . TYR A 1 392 ? 1.313 -12.395 -8.767 1.00 37.53 392 TYR A O 1
ATOM 3081 N N . ASP A 1 393 ? -0.131 -13.874 -7.867 1.00 32.81 393 ASP A N 1
ATOM 3082 C CA . ASP A 1 393 ? -0.043 -14.748 -9.007 1.00 32.81 393 ASP A CA 1
ATOM 3083 C C . ASP A 1 393 ? -0.860 -14.084 -10.112 1.00 32.81 393 ASP A C 1
ATOM 3085 O O . ASP A 1 393 ? -2.064 -14.277 -10.244 1.00 32.81 393 ASP A O 1
ATOM 3089 N N . GLN A 1 394 ? -0.186 -13.238 -10.893 1.00 39.34 394 GLN A N 1
ATOM 3090 C CA . GLN A 1 394 ? -0.696 -12.695 -12.145 1.00 39.34 394 GLN A CA 1
ATOM 3091 C C . GLN A 1 394 ? -1.017 -13.830 -13.140 1.00 39.34 394 GLN A C 1
ATOM 3093 O O . GLN A 1 394 ? -1.499 -13.551 -14.236 1.00 39.34 394 GLN A O 1
ATOM 3098 N N . SER A 1 395 ? -0.768 -15.107 -12.794 1.00 30.94 395 SER A N 1
ATOM 3099 C CA . SER A 1 395 ? -1.242 -16.260 -13.557 1.00 30.94 395 SER A CA 1
ATOM 3100 C C . SER A 1 395 ? -2.751 -16.495 -13.468 1.00 30.94 395 SER A C 1
ATOM 3102 O O . SER A 1 395 ? -3.266 -17.211 -14.330 1.00 30.94 395 SER A O 1
ATOM 3104 N N . VAL A 1 396 ? -3.496 -15.768 -12.617 1.00 38.09 396 VAL A N 1
ATOM 3105 C CA . VAL A 1 396 ? -4.881 -15.411 -12.978 1.00 38.09 396 VAL A CA 1
ATOM 3106 C C . VAL A 1 396 ? -4.807 -14.369 -14.098 1.00 38.09 396 VAL A C 1
ATOM 3108 O O . VAL A 1 396 ? -5.187 -13.207 -13.961 1.00 38.09 396 VAL A O 1
ATOM 3111 N N . LYS A 1 397 ? -4.267 -14.793 -15.247 1.00 35.03 397 LYS A N 1
ATOM 3112 C CA . LYS A 1 397 ? -4.534 -14.158 -16.525 1.00 35.03 397 LYS A CA 1
ATOM 3113 C C . LYS A 1 397 ? -6.044 -14.035 -16.567 1.00 35.03 397 LYS A C 1
ATOM 3115 O O . LYS A 1 397 ? -6.717 -15.042 -16.359 1.00 35.03 397 LYS A O 1
ATOM 3120 N N . ARG A 1 398 ? -6.553 -12.828 -16.825 1.00 38.69 398 ARG A N 1
ATOM 3121 C CA . ARG A 1 398 ? -7.917 -12.609 -17.309 1.00 38.69 398 ARG A CA 1
ATOM 3122 C C . ARG A 1 398 ? -8.201 -13.683 -18.358 1.00 38.69 398 ARG A C 1
ATOM 3124 O O . ARG A 1 398 ? -7.779 -13.550 -19.509 1.00 38.69 398 ARG A O 1
ATOM 3131 N N . ALA A 1 399 ? -8.828 -14.778 -17.949 1.00 29.86 399 ALA A N 1
ATOM 3132 C CA . ALA A 1 399 ? -9.365 -15.750 -18.866 1.00 29.86 399 ALA A CA 1
ATOM 3133 C C . ALA A 1 399 ? -10.549 -15.012 -19.472 1.00 29.86 399 ALA A C 1
ATOM 3135 O O . ALA A 1 399 ? -11.603 -14.901 -18.852 1.00 29.86 399 ALA A O 1
ATOM 3136 N N . ARG A 1 400 ? -10.298 -14.368 -20.616 1.00 30.20 400 ARG A N 1
ATOM 3137 C CA . ARG A 1 400 ? -11.350 -13.838 -21.471 1.00 30.20 400 ARG A CA 1
ATOM 3138 C C . ARG A 1 400 ? -12.209 -15.042 -21.843 1.00 30.20 400 ARG A C 1
ATOM 3140 O O . ARG A 1 400 ? -11.752 -15.870 -22.631 1.00 30.20 400 ARG A O 1
ATOM 3147 N N . TYR A 1 401 ? -13.359 -15.172 -21.195 1.00 33.78 401 TYR A N 1
ATOM 3148 C CA . TYR A 1 401 ? -14.463 -15.946 -21.739 1.00 33.78 401 TYR A CA 1
ATOM 3149 C C . TYR A 1 401 ? -15.140 -15.130 -22.833 1.00 33.78 401 TYR A C 1
ATOM 3151 O O . TYR A 1 401 ? -15.224 -13.889 -22.666 1.00 33.78 401 TYR A O 1
#

Secondary structure (DSSP, 8-state):
----PPP--------------------BPPPBTTBTTS----SBPPGGG-TTTTTTT-TT-TTGGGS-GGGS----HHHHHHHHHHTTT-HHHHHHHHHHHHHHHHHHHHT-EEE-TTS-EEESEEEEEEEEPPTTSTT-----TTPPPPPHHHHHHHS-TTSSS--TT---PPTTTS---EEPHHHHHHHHHHHHHHHHHHT-PPPSEEEEEEEHHHHHHHHHHHHHHHHHHHHHHHHHHHHHHHHHHHHHHTT---TTHHHHHHHHHHHHHHHHHHHHHHHHHHHHHHHHHHHHHHHS-------------------PPPPPPPPPP-----PPP-------------------------------------PPP----------------TTS-----

pLDDT: mean 70.24, std 23.84, range [23.91, 98.31]

Sequence (401 aa):
MSSLTPSSDTLYSLPSTGSRASAVEHIRCEPDPLDPDANVCLAKVTTDDRQGISHFFGRNKKPTASIPDNMFPLLCRTHYQEKQYRWRDDPAAFAAFQCDCILKTLERMCHRTFVDADGITWPYWCGFELQALCPGSARHRKTDEDDPALPAWLLTLCTNSYTYGPPPNASFAAIGERQPIRYTFSQLTLIVKSIKTYVLARGTKLPSVEALPITIGMVDDANLEDAKKQLKAVTRKLTIAQMELTRYTQLTHMGLNNRAGRARDLQLKAELKLKEQAVRDAQTRVSEAEKDAAATKETVPMKRLTRRHKSSATSNAKKQLPNILPRPAVHGHDKFPSLSLSPHSRGLKVEPITDDKEIVTAKTDGKQNNDSEEPPELQIPAKRGFVITLRYDQSVKRARY

Radius of gyration: 34.23 Å; Cα contacts (8 Å, |Δi|>4): 305; chains: 1; bounding box: 99×101×96 Å

Nearest PDB structures (foldseek):
  2f1m-assembly2_D  TM=8.657E-01  e=4.480E-02  Escherichia coli
  3etz-assembly2_B  TM=6.866E-01  e=3.682E+00  Fusobacterium nucleatum
  3etz-assembly1_A  TM=6.768E-01  e=5.415E+00  Fusobacterium nucleatum
  8j2f-assembly1_B  TM=4.377E-01  e=3.682E+00  Homo sapiens